Protein AF-A0A842X3D5-F1 (afdb_monomer)

Mean predicted aligned error: 21.83 Å

Structure (mmCIF, N/CA/C/O backbone):
data_AF-A0A842X3D5-F1
#
_entry.id   AF-A0A842X3D5-F1
#
loop_
_atom_site.group_PDB
_atom_site.id
_atom_site.type_symbol
_atom_site.label_atom_id
_atom_site.label_alt_id
_atom_site.label_comp_id
_atom_site.label_asym_id
_atom_site.label_entity_id
_atom_site.label_seq_id
_atom_site.pdbx_PDB_ins_code
_atom_site.Cartn_x
_atom_site.Cartn_y
_atom_site.Cartn_z
_atom_site.occupancy
_atom_site.B_iso_or_equiv
_atom_site.auth_seq_id
_atom_site.auth_comp_id
_atom_site.auth_asym_id
_atom_site.auth_atom_id
_atom_site.pdbx_PDB_model_num
ATOM 1 N N . MET A 1 1 ? -25.105 -22.991 -21.293 1.00 74.12 1 MET A N 1
ATOM 2 C CA . MET A 1 1 ? -25.036 -23.754 -20.018 1.00 74.12 1 MET A CA 1
ATOM 3 C C . MET A 1 1 ? -24.511 -22.820 -18.924 1.00 74.12 1 MET A C 1
ATOM 5 O O . MET A 1 1 ? -23.777 -21.907 -19.274 1.00 74.12 1 MET A O 1
ATOM 9 N N . ASN A 1 2 ? -24.893 -22.952 -17.645 1.00 89.19 2 ASN A N 1
ATOM 10 C CA . ASN A 1 2 ? -24.327 -22.079 -16.598 1.00 89.19 2 ASN A CA 1
ATOM 11 C C . ASN A 1 2 ? -22.872 -22.482 -16.263 1.00 89.19 2 ASN A C 1
ATOM 13 O O . ASN A 1 2 ? -22.439 -23.587 -16.599 1.00 89.19 2 ASN A O 1
ATOM 17 N N . PHE A 1 3 ? -22.099 -21.569 -15.661 1.00 93.06 3 PHE A N 1
ATOM 18 C CA . PHE A 1 3 ? -20.657 -21.759 -15.434 1.00 93.06 3 PHE A CA 1
ATOM 19 C C . PHE A 1 3 ? -20.349 -23.043 -14.659 1.00 93.06 3 PHE A C 1
ATOM 21 O O . PHE A 1 3 ? -19.433 -23.769 -15.030 1.00 93.06 3 PHE A O 1
ATOM 28 N N . ASP A 1 4 ? -21.141 -23.350 -13.636 1.00 91.94 4 ASP A N 1
ATOM 29 C CA . ASP A 1 4 ? -20.902 -24.471 -12.728 1.00 91.94 4 ASP A CA 1
ATOM 30 C C . ASP A 1 4 ? -21.079 -25.808 -13.453 1.00 91.94 4 ASP A C 1
ATOM 32 O O . ASP A 1 4 ? -20.200 -26.673 -13.418 1.00 91.94 4 ASP A O 1
ATOM 36 N N . GLN A 1 5 ? -22.177 -25.945 -14.199 1.00 87.88 5 GLN A N 1
ATOM 37 C CA . GLN A 1 5 ? -22.479 -27.143 -14.975 1.00 87.88 5 GLN A CA 1
ATOM 38 C C . GLN A 1 5 ? -21.478 -27.336 -16.125 1.00 87.88 5 GLN A C 1
ATOM 40 O O . GLN A 1 5 ? -21.059 -28.464 -16.397 1.00 87.88 5 GLN A O 1
ATOM 45 N N . HIS A 1 6 ? -21.020 -26.244 -16.749 1.00 92.12 6 HIS A N 1
ATOM 46 C CA . HIS A 1 6 ? -19.983 -26.295 -17.782 1.00 92.12 6 HIS A CA 1
ATOM 47 C C . HIS A 1 6 ? -18.609 -26.661 -17.219 1.00 92.12 6 HIS A C 1
ATOM 49 O O . HIS A 1 6 ? -17.918 -27.519 -17.767 1.00 92.12 6 HIS A O 1
ATOM 55 N N . TYR A 1 7 ? -18.224 -26.066 -16.090 1.00 91.44 7 TYR A N 1
ATOM 56 C CA . TYR A 1 7 ? -16.949 -26.319 -15.428 1.00 91.44 7 TYR A CA 1
ATOM 57 C C . TYR A 1 7 ? -16.791 -27.786 -15.005 1.00 91.44 7 TYR A C 1
ATOM 59 O O . TYR A 1 7 ? -15.697 -28.348 -15.142 1.00 91.44 7 TYR A O 1
ATOM 67 N N . LEU A 1 8 ? -17.868 -28.403 -14.503 1.00 88.81 8 LEU A N 1
ATOM 68 C CA . LEU A 1 8 ? -17.871 -29.790 -14.029 1.00 88.81 8 LEU A CA 1
ATOM 69 C C . LEU A 1 8 ? -17.774 -30.823 -15.161 1.00 88.81 8 LEU A C 1
ATOM 71 O O . LEU A 1 8 ? -17.245 -31.908 -14.937 1.00 88.81 8 LEU A O 1
ATOM 75 N N . THR A 1 9 ? -18.241 -30.487 -16.364 1.00 85.38 9 THR A N 1
ATOM 76 C CA . THR A 1 9 ? -18.353 -31.429 -17.493 1.00 85.38 9 THR A CA 1
ATOM 77 C C . THR A 1 9 ? -17.283 -31.241 -18.570 1.00 85.38 9 THR A C 1
ATOM 79 O O . THR A 1 9 ? -16.959 -32.193 -19.273 1.00 85.38 9 THR A O 1
ATOM 82 N N . HIS A 1 10 ? -16.683 -30.053 -18.677 1.00 87.00 10 HIS A N 1
ATOM 83 C CA . HIS A 1 10 ? -15.722 -29.713 -19.733 1.00 87.00 10 HIS A CA 1
ATOM 84 C C . HIS A 1 10 ? -14.319 -29.468 -19.180 1.00 87.00 10 HIS A C 1
ATOM 86 O O . HIS A 1 10 ? -14.094 -29.379 -17.973 1.00 87.00 10 HIS A O 1
ATOM 92 N N . THR A 1 11 ? -13.318 -29.342 -20.046 1.00 87.19 11 THR A N 1
ATOM 93 C CA . THR A 1 11 ? -11.959 -28.945 -19.660 1.00 87.19 11 THR A CA 1
ATOM 94 C C . THR A 1 11 ? -11.890 -27.471 -19.243 1.00 87.19 11 THR A C 1
ATOM 96 O O . THR A 1 11 ? -12.794 -26.672 -19.484 1.00 87.19 11 THR A O 1
ATOM 99 N N . LEU A 1 12 ? -10.786 -27.081 -18.591 1.00 82.31 12 LEU A N 1
ATOM 100 C CA . LEU A 1 12 ? -10.560 -25.675 -18.230 1.00 82.31 12 LEU A CA 1
ATOM 101 C C . LEU A 1 12 ? -10.433 -24.767 -19.461 1.00 82.31 12 LEU A C 1
ATOM 103 O O . LEU A 1 12 ? -10.809 -23.607 -19.375 1.00 82.31 12 LEU A O 1
ATOM 107 N N . LYS A 1 13 ? -9.910 -25.283 -20.583 1.00 83.94 13 LYS A N 1
ATOM 108 C CA . LYS A 1 13 ? -9.764 -24.515 -21.828 1.00 83.94 13 LYS A CA 1
ATOM 109 C C . LYS A 1 13 ? -11.109 -24.304 -22.518 1.00 83.94 13 LYS A C 1
ATOM 111 O O . LYS A 1 13 ? -11.409 -23.185 -22.900 1.00 83.94 13 LYS A O 1
ATOM 116 N N . GLU A 1 14 ? -11.933 -25.342 -22.608 1.00 83.12 14 GLU A N 1
ATOM 117 C CA . GLU A 1 14 ? -13.289 -25.229 -23.167 1.00 83.12 14 GLU A CA 1
ATOM 118 C C . GLU A 1 14 ? -14.156 -24.298 -22.315 1.00 83.12 14 GLU A C 1
ATOM 120 O O . GLU A 1 14 ? -14.831 -23.428 -22.845 1.00 83.12 14 GLU A O 1
ATOM 125 N N . THR A 1 15 ? -14.061 -24.400 -20.984 1.00 89.88 15 THR A N 1
ATOM 126 C CA . THR A 1 15 ? -14.768 -23.476 -20.078 1.00 89.88 15 THR A CA 1
ATOM 127 C C . THR A 1 15 ? -14.230 -22.043 -20.183 1.00 89.88 15 THR A C 1
ATOM 129 O O . THR A 1 15 ? -14.983 -21.089 -20.039 1.00 89.88 15 THR A O 1
ATOM 132 N N . ALA A 1 16 ? -12.935 -21.860 -20.444 1.00 89.94 16 ALA A N 1
ATOM 133 C CA . ALA A 1 16 ? -12.353 -20.540 -20.681 1.00 89.94 16 ALA A CA 1
ATOM 134 C C . ALA A 1 16 ? -12.903 -19.902 -21.968 1.00 89.94 16 ALA A C 1
ATOM 136 O O . ALA A 1 16 ? -13.277 -18.733 -21.955 1.00 89.94 16 ALA A O 1
ATOM 137 N N . ILE A 1 17 ? -13.019 -20.684 -23.044 1.00 89.81 17 ILE A N 1
ATOM 138 C CA . ILE A 1 17 ? -13.571 -20.230 -24.326 1.00 89.81 17 ILE A CA 1
ATOM 139 C C . ILE A 1 17 ? -15.055 -19.872 -24.186 1.00 89.81 17 ILE A C 1
ATOM 141 O O . ILE A 1 17 ? -15.432 -18.753 -24.519 1.00 89.81 17 ILE A O 1
ATOM 145 N N . GLU A 1 18 ? -15.870 -20.775 -23.634 1.00 94.62 18 GLU A N 1
ATOM 146 C CA . GLU A 1 18 ? -17.326 -20.589 -23.511 1.00 94.62 18 GLU A CA 1
ATOM 147 C C . GLU A 1 18 ? -17.695 -19.317 -22.732 1.00 94.62 18 GLU A C 1
ATOM 149 O O . GLU A 1 18 ? -18.640 -18.614 -23.078 1.00 94.62 18 GLU A O 1
ATOM 154 N N . PHE A 1 19 ? -16.938 -18.991 -21.680 1.00 91.94 19 PHE A N 1
ATOM 155 C CA . PHE A 1 19 ? -17.235 -17.842 -20.820 1.00 91.94 19 PHE A CA 1
ATOM 156 C C . PHE A 1 19 ? -16.389 -16.605 -21.126 1.00 91.94 19 PHE A C 1
ATOM 158 O O . PHE A 1 19 ? -16.441 -15.645 -20.359 1.00 91.94 19 PHE A O 1
ATOM 165 N N . ASN A 1 20 ? -15.625 -16.612 -22.225 1.00 92.50 20 ASN A N 1
ATOM 166 C CA . ASN A 1 20 ? -14.698 -15.543 -22.604 1.00 92.50 20 ASN A CA 1
ATOM 167 C C . ASN A 1 20 ? -13.773 -15.120 -21.441 1.00 92.50 20 ASN A C 1
ATOM 169 O O . ASN A 1 20 ? -13.627 -13.945 -21.102 1.00 92.50 20 ASN A O 1
ATOM 173 N N . MET A 1 21 ? -13.189 -16.119 -20.779 1.00 91.12 21 MET A N 1
ATOM 174 C CA . MET A 1 21 ? -12.320 -15.983 -19.611 1.00 91.12 21 MET A CA 1
ATOM 175 C C . MET A 1 21 ? -10.946 -16.585 -19.905 1.00 91.12 21 MET A C 1
ATOM 177 O O . MET A 1 21 ? -10.800 -17.488 -20.722 1.00 91.12 21 MET A O 1
ATOM 181 N N . THR A 1 22 ? -9.915 -16.162 -19.179 1.00 90.19 22 THR A N 1
ATOM 182 C CA . THR A 1 22 ? -8.650 -16.906 -19.140 1.00 90.19 22 THR A CA 1
ATOM 183 C C . THR A 1 22 ? -8.784 -18.147 -18.253 1.00 90.19 22 THR A C 1
ATOM 185 O O . THR A 1 22 ? -9.617 -18.209 -17.346 1.00 90.19 22 THR A O 1
ATOM 188 N N . VAL A 1 23 ? -7.915 -19.142 -18.455 1.00 83.94 23 VAL A N 1
ATOM 189 C CA . VAL A 1 23 ? -7.884 -20.361 -17.621 1.00 83.94 23 VAL A CA 1
ATOM 190 C C . VAL A 1 23 ? -7.721 -20.033 -16.127 1.00 83.94 23 VAL A C 1
ATOM 192 O O . VAL A 1 23 ? -8.302 -20.714 -15.280 1.00 83.94 23 VAL A O 1
ATOM 195 N N . ASP A 1 24 ? -6.982 -18.976 -15.788 1.00 83.81 24 ASP A N 1
ATOM 196 C CA . ASP A 1 24 ? -6.794 -18.553 -14.397 1.00 83.81 24 ASP A CA 1
ATOM 197 C C . ASP A 1 24 ? -8.028 -17.857 -13.821 1.00 83.81 24 ASP A C 1
ATOM 199 O O . ASP A 1 24 ? -8.384 -18.109 -12.669 1.00 83.81 24 ASP A O 1
ATOM 203 N N . GLN A 1 25 ? -8.749 -17.068 -14.624 1.00 84.38 25 GLN A N 1
ATOM 204 C CA . GLN A 1 25 ? -10.043 -16.515 -14.221 1.00 84.38 25 GLN A CA 1
ATOM 205 C C . GLN A 1 25 ? -11.066 -17.634 -13.968 1.00 84.38 25 GLN A C 1
ATOM 207 O O . GLN A 1 25 ? -11.813 -17.568 -12.991 1.00 84.38 25 GLN A O 1
ATOM 212 N N . VAL A 1 26 ? -11.071 -18.694 -14.789 1.00 90.38 26 VAL A N 1
ATOM 213 C CA . VAL A 1 26 ? -11.926 -19.878 -14.580 1.00 90.38 26 VAL A CA 1
ATOM 214 C C . VAL A 1 26 ? -11.581 -20.571 -13.258 1.00 90.38 26 VAL A C 1
ATOM 216 O O . VAL A 1 26 ? -12.481 -20.899 -12.485 1.00 90.38 26 VAL A O 1
ATOM 219 N N . ARG A 1 27 ? -10.289 -20.755 -12.946 1.00 82.56 27 ARG A N 1
ATOM 220 C CA . ARG A 1 27 ? -9.840 -21.333 -11.663 1.00 82.56 27 ARG A CA 1
ATOM 221 C C . ARG A 1 27 ? -10.252 -20.478 -10.468 1.00 82.56 27 ARG A C 1
ATOM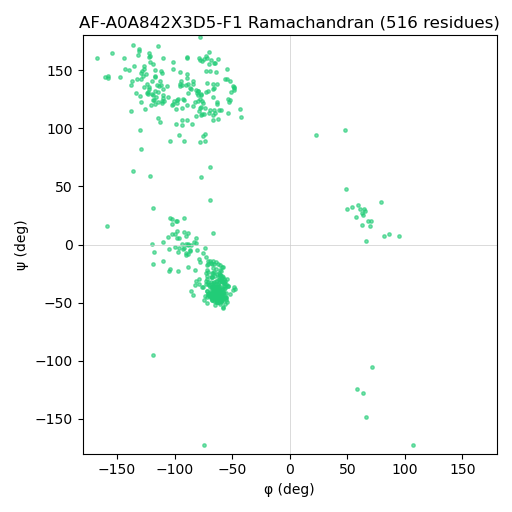 223 O O . ARG A 1 27 ? -10.730 -21.018 -9.474 1.00 82.56 27 ARG A O 1
ATOM 230 N N . TYR A 1 28 ? -10.071 -19.162 -10.562 1.00 89.38 28 TYR A N 1
ATOM 231 C CA . TYR A 1 28 ? -10.425 -18.225 -9.499 1.00 89.38 28 TYR A CA 1
ATOM 232 C C . TYR A 1 28 ? -11.933 -18.228 -9.227 1.00 89.38 28 TYR A C 1
ATOM 234 O O . TYR A 1 28 ? -12.360 -18.360 -8.081 1.00 89.38 28 TYR A O 1
ATOM 242 N N . LYS A 1 29 ? -12.744 -18.175 -10.290 1.00 91.50 29 LYS A N 1
ATOM 243 C CA . LYS A 1 29 ? -14.205 -18.221 -10.193 1.00 91.50 29 LYS A CA 1
ATOM 244 C C . LYS A 1 29 ? -14.700 -19.549 -9.614 1.00 91.50 29 LYS A C 1
ATOM 246 O O . LYS A 1 29 ? -15.496 -19.530 -8.684 1.00 91.50 29 LYS A O 1
ATOM 251 N N . ALA A 1 30 ? -14.167 -20.684 -10.074 1.00 90.00 30 ALA A N 1
ATOM 252 C CA . ALA A 1 30 ? -14.502 -21.999 -9.523 1.00 90.00 30 ALA A CA 1
ATOM 253 C C . ALA A 1 30 ? -14.149 -22.122 -8.030 1.00 90.00 30 ALA A C 1
ATOM 255 O O . ALA A 1 30 ? -14.941 -22.653 -7.255 1.00 90.00 30 ALA A O 1
ATOM 256 N N . LYS A 1 31 ? -13.002 -21.569 -7.606 1.00 90.62 31 LYS A N 1
ATOM 257 C CA . LYS A 1 31 ? -12.587 -21.540 -6.196 1.00 90.62 31 LYS A CA 1
ATOM 258 C C . LYS A 1 31 ? -13.547 -20.725 -5.326 1.00 90.62 31 LYS A C 1
ATOM 260 O O . LYS A 1 31 ? -13.898 -21.177 -4.242 1.00 90.62 31 LYS A O 1
ATOM 265 N N . ASN A 1 32 ? -13.980 -19.555 -5.794 1.00 89.31 32 ASN A N 1
ATOM 266 C CA . ASN A 1 32 ? -14.921 -18.707 -5.055 1.00 89.31 32 ASN A CA 1
ATOM 267 C C . ASN A 1 32 ? -16.318 -19.334 -4.940 1.00 89.31 32 ASN A C 1
ATOM 269 O O . ASN A 1 32 ? -17.022 -19.070 -3.974 1.00 89.31 32 ASN A O 1
ATOM 273 N N . LEU A 1 33 ? -16.692 -20.174 -5.907 1.00 90.00 33 LEU A N 1
ATOM 274 C CA . LEU A 1 33 ? -17.951 -20.922 -5.915 1.00 90.00 33 LEU A CA 1
ATOM 275 C C . LEU A 1 33 ? -17.851 -22.283 -5.202 1.00 90.00 33 LEU A C 1
ATOM 277 O O . LEU A 1 33 ? -18.836 -23.009 -5.137 1.00 90.00 33 LEU A O 1
ATOM 281 N N . GLY A 1 34 ? -16.677 -22.651 -4.673 1.00 90.00 34 GLY A N 1
ATOM 282 C CA . GLY A 1 34 ? -16.472 -23.929 -3.982 1.00 90.00 34 GLY A CA 1
ATOM 283 C C . GLY A 1 34 ? -16.545 -25.165 -4.889 1.00 90.00 34 GLY A C 1
ATOM 284 O O . GLY A 1 34 ? -16.754 -26.270 -4.395 1.00 90.00 34 GLY A O 1
ATOM 285 N N . LEU A 1 35 ? -16.375 -25.007 -6.205 1.00 89.25 35 LEU A N 1
ATOM 286 C CA . LEU A 1 35 ? -16.471 -26.107 -7.165 1.00 89.25 35 LEU A CA 1
ATOM 287 C C . LEU A 1 35 ? -15.183 -26.938 -7.186 1.00 89.25 35 LEU A C 1
ATOM 289 O O . LEU A 1 35 ? -14.087 -26.414 -7.397 1.00 89.25 35 LEU A O 1
ATOM 293 N N . VAL A 1 36 ? -15.324 -28.255 -7.049 1.00 83.75 36 VAL A N 1
ATOM 294 C CA . VAL A 1 36 ? -14.230 -29.227 -7.174 1.00 83.75 36 VAL A CA 1
ATOM 295 C C . VAL A 1 36 ? -14.528 -30.122 -8.370 1.00 83.75 36 VAL A C 1
ATOM 297 O O . VAL A 1 36 ? -15.613 -30.693 -8.457 1.00 83.75 36 VAL A O 1
ATOM 300 N N . LYS A 1 37 ? -13.582 -30.249 -9.312 1.00 77.25 37 LYS A N 1
ATOM 301 C CA . LYS A 1 37 ? -13.758 -31.209 -10.408 1.00 77.25 37 LYS A CA 1
ATOM 302 C C . LYS A 1 37 ? -13.736 -32.632 -9.857 1.00 77.25 37 LYS A C 1
ATOM 304 O O . LYS A 1 37 ? -12.853 -32.925 -9.046 1.00 77.25 37 LYS A O 1
ATOM 309 N N . PRO A 1 38 ? -14.624 -33.523 -10.329 1.00 64.31 38 PRO A N 1
ATOM 310 C CA . PRO A 1 38 ? -14.481 -34.937 -10.037 1.00 64.31 38 PRO A CA 1
ATOM 311 C C . PRO A 1 38 ? -13.093 -35.405 -10.506 1.00 64.31 38 PRO A C 1
ATOM 313 O O . PRO A 1 38 ? -12.592 -34.904 -11.524 1.00 64.31 38 PRO A O 1
ATOM 316 N N . PRO A 1 39 ? -12.433 -36.309 -9.760 1.00 47.19 39 PRO A N 1
ATOM 317 C CA . PRO A 1 39 ? -11.175 -36.887 -10.200 1.00 47.19 39 PRO A CA 1
ATOM 318 C C . PRO A 1 39 ? -11.381 -37.459 -11.602 1.00 47.19 39 PRO A C 1
ATOM 320 O O . PRO A 1 39 ? -12.283 -38.262 -11.828 1.00 47.19 39 PRO A O 1
ATOM 323 N N . LYS A 1 40 ? -10.577 -37.000 -12.567 1.00 48.53 40 LYS A N 1
ATOM 324 C CA . LYS A 1 40 ? -10.526 -37.668 -13.864 1.00 48.53 40 LYS A CA 1
ATOM 325 C C . LYS A 1 40 ? -10.003 -39.070 -13.601 1.00 48.53 40 LYS A C 1
ATOM 327 O O . LYS A 1 40 ? -8.891 -39.193 -13.080 1.00 48.53 40 LYS A O 1
ATOM 332 N N . ASP A 1 41 ? -10.762 -40.087 -13.992 1.00 42.81 41 ASP A N 1
ATOM 333 C CA . ASP A 1 41 ? -10.181 -41.410 -14.169 1.00 42.81 41 ASP A CA 1
ATOM 334 C C . ASP A 1 41 ? -8.905 -41.255 -15.012 1.00 42.81 41 ASP A C 1
ATOM 336 O O . ASP A 1 41 ? -8.894 -40.478 -15.982 1.00 42.81 41 ASP A O 1
ATOM 340 N N . PRO A 1 42 ? -7.792 -41.904 -14.624 1.00 38.25 42 PRO A N 1
ATOM 341 C CA . PRO A 1 42 ? -6.568 -41.847 -15.404 1.00 38.25 42 PRO A CA 1
ATOM 342 C C . PRO A 1 42 ? -6.892 -42.220 -16.856 1.00 38.25 42 PRO A C 1
ATOM 344 O O . PRO A 1 42 ? -7.711 -43.114 -17.080 1.00 38.25 42 PRO A O 1
ATOM 347 N N . PRO A 1 43 ? -6.289 -41.540 -17.848 1.00 42.56 43 PRO A N 1
ATOM 348 C CA . PRO A 1 43 ? -6.633 -41.743 -19.245 1.00 42.56 43 PRO A CA 1
ATOM 349 C C . PRO A 1 43 ? -6.518 -43.229 -19.588 1.00 42.56 43 PRO A C 1
ATOM 351 O O . PRO A 1 43 ? -5.428 -43.794 -19.535 1.00 42.56 43 PRO A O 1
ATOM 354 N N . ASN A 1 44 ? -7.674 -43.834 -19.878 1.00 45.09 44 ASN A N 1
ATOM 355 C CA . ASN A 1 44 ? -7.883 -45.128 -20.516 1.00 45.09 44 ASN A CA 1
ATOM 356 C C . ASN A 1 44 ? -6.696 -46.102 -20.412 1.00 45.09 44 ASN A C 1
ATOM 358 O O . ASN A 1 44 ? -5.877 -46.208 -21.329 1.00 45.09 44 ASN A O 1
ATOM 362 N N . LYS A 1 45 ? -6.703 -46.979 -19.403 1.00 47.50 45 LYS A N 1
ATOM 363 C CA . LYS A 1 45 ? -6.244 -48.354 -19.650 1.00 47.50 45 LYS A CA 1
ATOM 364 C C . LYS A 1 45 ? -7.287 -49.039 -20.544 1.00 47.50 45 LYS A C 1
ATOM 366 O O . LYS A 1 45 ? -7.961 -49.960 -20.104 1.00 47.50 45 LYS A O 1
ATOM 371 N N . LYS A 1 46 ? -7.439 -48.594 -21.800 1.00 58.38 46 LYS A N 1
ATOM 372 C CA . LYS A 1 46 ? -8.074 -49.447 -22.808 1.00 58.38 46 LYS A CA 1
ATOM 373 C C . LYS A 1 46 ? -7.206 -50.700 -22.876 1.00 58.38 46 LYS A C 1
ATOM 375 O O . LYS A 1 46 ? -5.999 -50.623 -23.161 1.00 58.38 46 LYS A O 1
ATOM 380 N N . HIS A 1 47 ? -7.795 -51.826 -22.493 1.00 72.19 47 HIS A N 1
ATOM 381 C CA . HIS A 1 47 ? -7.207 -53.122 -22.759 1.00 72.19 47 HIS A CA 1
ATOM 382 C C . HIS A 1 47 ? -7.120 -53.225 -24.283 1.00 72.19 47 HIS A C 1
ATOM 384 O O . HIS A 1 47 ? -8.126 -53.078 -24.968 1.00 72.19 47 HIS A O 1
ATOM 390 N N . ILE A 1 48 ? -5.895 -53.294 -24.796 1.00 79.44 48 ILE A N 1
ATOM 391 C CA . ILE A 1 48 ? -5.638 -53.524 -26.215 1.00 79.44 48 ILE A CA 1
ATOM 392 C C . ILE A 1 48 ? -5.085 -54.930 -26.257 1.00 79.44 48 ILE A C 1
ATOM 394 O O . ILE A 1 48 ? -4.101 -55.197 -25.557 1.00 79.44 48 ILE A O 1
ATOM 398 N N . ASP A 1 49 ? -5.741 -55.782 -27.030 1.00 88.62 49 ASP A N 1
ATOM 399 C CA . ASP A 1 49 ? -5.212 -57.084 -27.382 1.00 88.62 49 ASP A CA 1
ATOM 400 C C . ASP A 1 49 ? -3.934 -56.871 -28.204 1.00 88.62 49 ASP A C 1
ATOM 402 O O . ASP A 1 49 ? -3.914 -56.151 -29.206 1.00 88.62 49 ASP A O 1
ATOM 406 N N . ILE A 1 50 ? -2.834 -57.409 -27.691 1.00 89.12 50 ILE A N 1
ATOM 407 C CA . ILE A 1 50 ? -1.503 -57.191 -28.246 1.00 89.12 50 ILE A CA 1
ATOM 408 C C . ILE A 1 50 ? -1.336 -57.924 -29.576 1.00 89.12 50 ILE A C 1
ATOM 410 O O . ILE A 1 50 ? -0.671 -57.390 -30.466 1.00 89.12 50 ILE A O 1
ATOM 414 N N . ASP A 1 51 ? -1.960 -59.088 -29.729 1.00 88.62 51 ASP A N 1
ATOM 415 C CA . ASP A 1 51 ? -1.860 -59.882 -30.948 1.00 88.62 51 ASP A CA 1
ATOM 416 C C . ASP A 1 51 ? -2.721 -59.262 -32.050 1.00 88.62 51 ASP A C 1
ATOM 418 O O . ASP A 1 51 ? -2.284 -59.161 -33.197 1.00 88.62 51 ASP A O 1
ATOM 422 N N . GLU A 1 52 ? -3.887 -58.711 -31.694 1.00 91.69 52 GLU A N 1
ATOM 423 C CA . GLU A 1 52 ? -4.708 -57.935 -32.632 1.00 91.69 52 GLU A CA 1
ATOM 424 C C . GLU A 1 52 ? -3.991 -56.657 -33.103 1.00 91.69 52 GLU A C 1
ATOM 426 O O . GLU A 1 52 ? -4.028 -56.308 -34.288 1.00 91.69 52 GLU A O 1
ATOM 431 N N . LEU A 1 53 ? -3.313 -55.958 -32.185 1.00 91.62 53 LEU A N 1
ATOM 432 C CA . LEU A 1 53 ? -2.503 -54.786 -32.517 1.00 91.62 53 LEU A CA 1
ATOM 433 C C . LEU A 1 53 ? -1.355 -55.151 -33.459 1.00 91.62 53 LEU A C 1
ATOM 435 O O . LEU A 1 53 ? -1.114 -54.424 -34.420 1.00 91.62 53 LEU A O 1
ATOM 439 N N . TYR A 1 54 ? -0.652 -56.254 -33.193 1.00 90.75 54 TYR A N 1
ATOM 440 C CA . TYR A 1 54 ? 0.463 -56.682 -34.033 1.00 90.75 54 TYR A CA 1
ATOM 441 C C . TYR A 1 54 ? -0.004 -57.102 -35.424 1.00 90.75 54 TYR A C 1
ATOM 443 O O . TYR A 1 54 ? 0.580 -56.660 -36.411 1.00 90.75 54 TYR A O 1
ATOM 451 N N . HIS A 1 55 ? -1.087 -57.877 -35.513 1.00 90.75 55 HIS A N 1
ATOM 452 C CA . HIS A 1 55 ? -1.645 -58.299 -36.793 1.00 90.75 55 HIS A CA 1
ATOM 453 C C . HIS A 1 55 ? -2.066 -57.098 -37.646 1.00 90.75 55 HIS A C 1
ATOM 455 O O . HIS A 1 55 ? -1.745 -57.039 -38.825 1.00 90.75 55 HIS A O 1
ATOM 461 N N . TYR A 1 56 ? -2.703 -56.090 -37.042 1.00 90.12 56 TYR A N 1
ATOM 462 C CA . TYR A 1 56 ? -3.068 -54.868 -37.759 1.00 90.12 56 TYR A CA 1
ATOM 463 C C . TYR A 1 56 ? -1.845 -54.035 -38.179 1.00 90.12 56 TYR A C 1
ATOM 465 O O . TYR A 1 56 ? -1.842 -53.448 -39.258 1.00 90.12 56 TYR A O 1
ATOM 473 N N . TYR A 1 57 ? -0.802 -54.000 -37.343 1.00 86.31 57 TYR A N 1
ATOM 474 C CA . TYR A 1 57 ? 0.444 -53.277 -37.610 1.00 86.31 57 TYR A CA 1
ATOM 475 C C . TYR A 1 57 ? 1.271 -53.871 -38.764 1.00 86.31 57 TYR A C 1
ATOM 477 O O . TYR A 1 57 ? 2.036 -53.138 -39.380 1.00 86.31 57 TYR A O 1
ATOM 485 N N . GLN A 1 58 ? 1.121 -55.160 -39.093 1.00 83.00 58 GLN A N 1
ATOM 486 C CA . GLN A 1 58 ? 1.832 -55.772 -40.230 1.00 83.00 58 GLN A CA 1
ATOM 487 C C . GLN A 1 58 ? 1.587 -55.017 -41.546 1.00 83.00 58 GLN A C 1
ATOM 489 O O . GLN A 1 58 ? 2.513 -54.853 -42.336 1.00 83.00 58 GLN A O 1
ATOM 494 N N . ASP A 1 59 ? 0.368 -54.502 -41.725 1.00 85.25 59 ASP A N 1
ATOM 495 C CA . ASP A 1 59 ? -0.064 -53.835 -42.956 1.00 85.25 59 ASP A CA 1
ATOM 496 C C . ASP A 1 59 ? -0.271 -52.317 -42.789 1.00 85.25 59 ASP A C 1
ATOM 498 O O . ASP A 1 59 ? -0.686 -51.646 -43.732 1.00 85.25 59 ASP A O 1
ATOM 502 N N . HIS A 1 60 ? -0.007 -51.757 -41.600 1.00 81.69 60 HIS A N 1
ATOM 503 C CA . HIS A 1 60 ? -0.308 -50.356 -41.273 1.00 81.69 60 HIS A CA 1
ATOM 504 C C . HIS A 1 60 ? 0.802 -49.687 -40.459 1.00 81.69 60 HIS A C 1
ATOM 506 O O . HIS A 1 60 ? 1.460 -50.285 -39.611 1.00 81.69 60 HIS A O 1
ATOM 512 N N . THR A 1 61 ? 0.956 -48.378 -40.626 1.00 79.88 61 THR A N 1
ATOM 513 C CA . THR A 1 61 ? 1.839 -47.565 -39.786 1.00 79.88 61 THR A CA 1
ATOM 514 C C . THR A 1 61 ? 1.315 -47.459 -38.347 1.00 79.88 61 THR A C 1
ATOM 516 O O . THR A 1 61 ? 0.122 -47.598 -38.067 1.00 79.88 61 THR A O 1
ATOM 519 N N . LEU A 1 62 ? 2.201 -47.137 -37.392 1.00 77.62 62 LEU A N 1
ATOM 520 C CA . LEU A 1 62 ? 1.784 -46.862 -36.008 1.00 77.62 62 LEU A CA 1
ATOM 521 C C . LEU A 1 62 ? 0.823 -45.667 -35.906 1.00 77.62 62 LEU A C 1
ATOM 523 O O . LEU A 1 62 ? 0.038 -45.628 -34.960 1.00 77.62 62 LEU A O 1
ATOM 527 N N . GLU A 1 63 ? 0.887 -44.722 -36.850 1.00 79.25 63 GLU A N 1
ATOM 528 C CA . GLU A 1 63 ? -0.029 -43.579 -36.932 1.00 79.25 63 GLU A CA 1
ATOM 529 C C . GLU A 1 63 ? -1.440 -44.050 -37.311 1.00 79.25 63 GLU A C 1
ATOM 531 O O . GLU A 1 63 ? -2.410 -43.724 -36.632 1.00 79.25 63 GLU A O 1
ATOM 536 N N . GLU A 1 64 ? -1.562 -44.922 -38.310 1.00 74.69 64 GLU A N 1
ATOM 537 C CA . GLU A 1 64 ? -2.842 -45.516 -38.715 1.00 74.69 64 GLU A CA 1
ATOM 538 C C . GLU A 1 64 ? -3.426 -46.423 -37.623 1.00 74.69 64 GLU A C 1
ATOM 540 O O . GLU A 1 64 ? -4.636 -46.417 -37.376 1.00 74.69 64 GLU A O 1
ATOM 545 N N . CYS A 1 65 ? -2.569 -47.127 -36.877 1.00 81.12 65 CYS A N 1
ATOM 546 C CA . CYS A 1 65 ? -2.986 -47.900 -35.708 1.00 81.12 65 CYS A CA 1
ATOM 547 C C . CYS A 1 65 ? -3.634 -47.015 -34.621 1.00 81.12 65 CYS A C 1
ATOM 549 O O . CYS A 1 65 ? -4.472 -47.495 -33.852 1.00 81.12 65 CYS A O 1
ATOM 551 N N . THR A 1 66 ? -3.309 -45.718 -34.542 1.00 80.69 66 THR A N 1
ATOM 552 C CA . THR A 1 66 ? -3.922 -44.826 -33.541 1.00 80.69 66 THR A CA 1
ATOM 553 C C . THR A 1 66 ? -5.421 -44.658 -33.741 1.00 80.69 66 THR A C 1
ATOM 555 O O . THR A 1 66 ? -6.160 -44.621 -32.755 1.00 80.69 66 THR A O 1
ATOM 558 N N . HIS A 1 67 ? -5.880 -44.621 -34.995 1.00 83.62 67 HIS A N 1
ATOM 559 C CA . HIS A 1 67 ? -7.291 -44.458 -35.329 1.00 83.62 67 HIS A CA 1
ATOM 560 C C . HIS A 1 67 ? -8.110 -45.667 -34.880 1.00 83.62 67 HIS A C 1
ATOM 562 O O . HIS A 1 67 ? -9.187 -45.498 -34.308 1.00 83.62 67 HIS A O 1
ATOM 568 N N . LYS A 1 68 ? -7.573 -46.880 -35.064 1.00 83.62 68 LYS A N 1
ATOM 569 C CA . LYS A 1 68 ? -8.241 -48.123 -34.661 1.00 83.62 68 LYS A CA 1
ATOM 570 C C . LYS A 1 68 ? -8.209 -48.334 -33.143 1.00 83.62 68 LYS A C 1
ATOM 572 O O . LYS A 1 68 ? -9.235 -48.620 -32.530 1.00 83.62 68 LYS A O 1
ATOM 577 N N . PHE A 1 69 ? -7.045 -48.171 -32.514 1.00 83.38 69 PHE A N 1
ATOM 578 C CA . PHE A 1 69 ? -6.845 -48.561 -31.110 1.00 83.38 69 PHE A CA 1
ATOM 579 C C . PHE A 1 69 ? -7.001 -47.403 -30.108 1.00 83.38 69 PHE A C 1
ATOM 581 O O . PHE A 1 69 ? -7.005 -47.617 -28.892 1.00 83.38 69 PHE A O 1
ATOM 588 N N . GLY A 1 70 ? -7.166 -46.167 -30.589 1.00 77.81 70 GLY A N 1
ATOM 589 C CA . GLY A 1 70 ? -7.451 -44.986 -29.768 1.00 77.81 70 GLY A CA 1
ATOM 590 C C . GLY A 1 70 ? -6.337 -44.620 -28.783 1.00 77.81 70 GLY A C 1
ATOM 591 O O . GLY A 1 70 ? -6.610 -44.033 -27.736 1.00 77.81 70 GLY A O 1
ATOM 592 N N . CYS A 1 71 ? -5.097 -45.007 -29.084 1.00 79.25 71 CYS A N 1
ATOM 593 C CA . CYS A 1 71 ? -3.900 -44.707 -28.298 1.00 79.25 71 CYS A CA 1
ATOM 594 C C . CYS A 1 71 ? -2.841 -44.067 -29.196 1.00 79.25 71 CYS A C 1
ATOM 596 O O . CYS A 1 71 ? -2.821 -44.316 -30.395 1.00 79.25 71 CYS A O 1
ATOM 598 N N . SER A 1 72 ? -1.946 -43.262 -28.619 1.00 76.81 72 SER A N 1
ATOM 599 C CA . SER A 1 72 ? -0.901 -42.590 -29.399 1.00 76.81 72 SER A CA 1
ATOM 600 C C . SER A 1 72 ? 0.101 -43.586 -30.010 1.00 76.81 72 SER A C 1
ATOM 602 O O . SER A 1 72 ? 0.312 -44.663 -29.433 1.00 76.81 72 SER A O 1
ATOM 604 N N . PRO A 1 73 ? 0.800 -43.216 -31.103 1.00 74.00 73 PRO A N 1
ATOM 605 C CA . PRO A 1 73 ? 1.744 -44.108 -31.788 1.00 74.00 73 PRO A CA 1
ATOM 606 C C . PRO A 1 73 ? 2.843 -44.606 -30.840 1.00 74.00 73 PRO A C 1
ATOM 608 O O . PRO A 1 73 ? 3.250 -45.766 -30.864 1.00 74.00 73 PRO A O 1
ATOM 611 N N . HIS A 1 74 ? 3.274 -43.734 -29.920 1.00 73.06 74 HIS A N 1
ATOM 612 C CA . HIS A 1 74 ? 4.255 -44.051 -28.886 1.00 73.06 74 HIS A CA 1
ATOM 613 C C . HIS A 1 74 ? 3.780 -45.148 -27.917 1.00 73.06 74 HIS A C 1
ATOM 615 O O . HIS A 1 74 ? 4.559 -46.037 -27.559 1.00 73.06 74 HIS A O 1
ATOM 621 N N . VAL A 1 75 ? 2.513 -45.101 -27.483 1.00 76.94 75 VAL A N 1
ATOM 622 C CA . VAL A 1 75 ? 1.937 -46.097 -26.563 1.00 76.94 75 VAL A CA 1
ATOM 623 C C . VAL A 1 75 ? 1.801 -47.446 -27.261 1.00 76.94 75 VAL A C 1
ATOM 625 O O . VAL A 1 75 ? 2.185 -48.462 -26.680 1.00 76.94 75 VAL A O 1
ATOM 628 N N . LEU A 1 76 ? 1.315 -47.453 -28.504 1.00 84.31 76 LEU A N 1
ATOM 629 C CA . LEU A 1 76 ? 1.152 -48.664 -29.310 1.00 84.31 76 LEU A CA 1
ATOM 630 C C . LEU A 1 76 ? 2.503 -49.330 -29.602 1.00 84.31 76 LEU A C 1
ATOM 632 O O . LEU A 1 76 ? 2.692 -50.500 -29.272 1.00 84.31 76 LEU A O 1
ATOM 636 N N . GLY A 1 77 ? 3.490 -48.564 -30.075 1.00 80.12 77 GLY A N 1
ATOM 637 C CA . GLY A 1 77 ? 4.834 -49.089 -30.327 1.00 80.12 77 GLY A CA 1
ATOM 638 C C . GLY A 1 77 ? 5.521 -49.619 -29.062 1.00 80.12 77 GLY A C 1
ATOM 639 O O . GLY A 1 77 ? 6.217 -50.628 -29.101 1.00 80.12 77 GLY A O 1
ATOM 640 N N . THR A 1 78 ? 5.303 -48.984 -27.905 1.00 77.38 78 THR A N 1
ATOM 641 C CA . THR A 1 78 ? 5.850 -49.475 -26.625 1.00 77.38 78 THR A CA 1
ATOM 642 C C . THR A 1 78 ? 5.219 -50.798 -26.194 1.00 77.38 78 THR A C 1
ATOM 644 O O . THR A 1 78 ? 5.915 -51.644 -25.634 1.00 77.38 78 THR A O 1
ATOM 647 N N . ARG A 1 79 ? 3.918 -50.991 -26.444 1.00 85.00 79 ARG A N 1
ATOM 648 C CA . ARG A 1 79 ? 3.221 -52.247 -26.138 1.00 85.00 79 ARG A CA 1
ATOM 649 C C . ARG A 1 79 ? 3.704 -53.393 -27.029 1.00 85.00 79 ARG A C 1
ATOM 651 O O . ARG A 1 79 ? 4.028 -54.444 -26.489 1.00 85.00 79 ARG A O 1
ATOM 658 N N . LEU A 1 80 ? 3.854 -53.153 -28.334 1.00 84.75 80 LEU A N 1
ATOM 659 C CA . LEU A 1 80 ? 4.398 -54.132 -29.284 1.00 84.75 80 LEU A CA 1
ATOM 660 C C . LEU A 1 80 ? 5.814 -54.585 -28.901 1.00 84.75 80 LEU A C 1
ATOM 662 O O . LEU A 1 80 ? 6.069 -55.780 -28.794 1.00 84.75 80 LEU A O 1
ATOM 666 N N . ARG A 1 81 ? 6.708 -53.649 -28.560 1.00 80.38 81 ARG A N 1
ATOM 667 C CA . ARG A 1 81 ? 8.073 -53.996 -28.124 1.00 80.38 81 ARG A CA 1
ATOM 668 C C . ARG A 1 81 ? 8.122 -54.763 -26.807 1.00 80.38 81 ARG A C 1
ATOM 670 O O . ARG A 1 81 ? 8.927 -55.673 -26.665 1.00 80.38 81 ARG A O 1
ATOM 677 N N . LYS A 1 82 ? 7.272 -54.416 -25.831 1.00 80.00 82 LYS A N 1
ATOM 678 C CA . LYS A 1 82 ? 7.186 -55.170 -24.565 1.00 80.00 82 LYS A CA 1
ATOM 679 C C . LYS A 1 82 ? 6.732 -56.614 -24.772 1.00 80.00 82 LYS A C 1
ATOM 681 O O . LYS A 1 82 ? 7.051 -57.454 -23.940 1.00 80.00 82 LYS A O 1
ATOM 686 N N . ALA A 1 83 ? 6.006 -56.871 -25.854 1.00 81.94 83 ALA A N 1
ATOM 687 C CA . ALA A 1 83 ? 5.598 -58.201 -26.276 1.00 81.94 83 ALA A CA 1
ATOM 688 C C . ALA A 1 83 ? 6.606 -58.886 -27.219 1.00 81.94 83 ALA A C 1
ATOM 690 O O . ALA A 1 83 ? 6.383 -60.025 -27.603 1.00 81.94 83 ALA A O 1
ATOM 691 N N . GLY A 1 84 ? 7.723 -58.226 -27.553 1.00 82.25 84 GLY A N 1
ATOM 692 C CA . GLY A 1 84 ? 8.810 -58.801 -28.351 1.00 82.25 84 GLY A CA 1
ATOM 693 C C . GLY A 1 84 ? 8.749 -58.520 -29.854 1.00 82.25 84 GLY A C 1
ATOM 694 O O . GLY A 1 84 ? 9.570 -59.057 -30.587 1.00 82.25 84 GLY A O 1
ATOM 695 N N . TYR A 1 85 ? 7.829 -57.676 -30.326 1.00 82.56 85 TYR A N 1
ATOM 696 C CA . TYR A 1 85 ? 7.692 -57.363 -31.751 1.00 82.56 85 TYR A CA 1
ATOM 697 C C . TYR A 1 85 ? 8.587 -56.187 -32.189 1.00 82.56 85 TYR A C 1
ATOM 699 O O . TYR A 1 85 ? 8.673 -55.165 -31.497 1.00 82.56 85 TYR A O 1
ATOM 707 N N . GLU A 1 86 ? 9.221 -56.303 -33.361 1.00 74.38 86 GLU A N 1
ATOM 708 C CA . GLU A 1 86 ? 9.976 -55.211 -33.988 1.00 74.38 86 GLU A CA 1
ATOM 709 C C . GLU A 1 86 ? 9.035 -54.125 -34.534 1.00 74.38 86 GLU A C 1
ATOM 711 O O . GLU A 1 86 ? 7.986 -54.412 -35.108 1.00 74.38 86 GLU A O 1
ATOM 716 N N . THR A 1 87 ? 9.405 -52.854 -34.351 1.00 68.56 87 THR A N 1
ATOM 717 C CA . THR A 1 87 ? 8.641 -51.698 -34.852 1.00 68.56 87 THR A CA 1
ATOM 718 C C . THR A 1 87 ? 9.580 -50.760 -35.606 1.00 68.56 87 THR A C 1
ATOM 720 O O . THR A 1 87 ? 10.581 -50.345 -35.023 1.00 68.56 87 THR A O 1
ATOM 723 N N . GLY A 1 88 ? 9.246 -50.379 -36.843 1.00 56.16 88 GLY A N 1
ATOM 724 C CA . GLY A 1 88 ? 10.068 -49.580 -37.775 1.00 56.16 88 GLY A CA 1
ATOM 725 C C . GLY A 1 88 ? 10.287 -48.100 -37.417 1.00 56.16 88 GLY A C 1
ATOM 726 O O . GLY A 1 88 ? 10.268 -47.238 -38.289 1.00 56.16 88 GLY A O 1
ATOM 727 N N . ILE A 1 89 ? 10.468 -47.762 -36.139 1.00 53.09 89 ILE A N 1
ATOM 728 C CA . ILE A 1 89 ? 10.833 -46.402 -35.727 1.00 53.09 89 ILE A CA 1
ATOM 729 C C . ILE A 1 89 ? 12.326 -46.202 -36.015 1.00 53.09 89 ILE A C 1
ATOM 731 O O . ILE A 1 89 ? 13.168 -46.805 -35.352 1.00 53.09 89 ILE A O 1
ATOM 735 N N . HIS A 1 90 ? 12.663 -45.342 -36.979 1.00 52.12 90 HIS A N 1
ATOM 736 C CA . HIS A 1 90 ? 14.048 -44.935 -37.224 1.00 52.12 90 HIS A CA 1
ATOM 737 C C . HIS A 1 90 ? 14.583 -44.119 -36.035 1.00 52.12 90 HIS A C 1
ATOM 739 O O . HIS A 1 90 ? 13.984 -43.128 -35.607 1.00 52.12 90 HIS A O 1
ATOM 745 N N . TYR A 1 91 ? 15.727 -44.536 -35.492 1.00 57.31 91 TYR A N 1
ATOM 746 C CA . TYR A 1 91 ? 16.440 -43.817 -34.439 1.00 57.31 91 TYR A CA 1
ATOM 747 C C . TYR A 1 91 ? 17.611 -43.041 -35.035 1.00 57.31 91 TYR A C 1
ATOM 749 O O . TYR A 1 91 ? 18.222 -43.460 -36.015 1.00 57.31 91 TYR A O 1
ATOM 757 N N . ALA A 1 92 ? 17.967 -41.926 -34.394 1.00 58.94 92 ALA A N 1
ATOM 758 C CA . ALA A 1 92 ? 19.174 -41.172 -34.733 1.00 58.94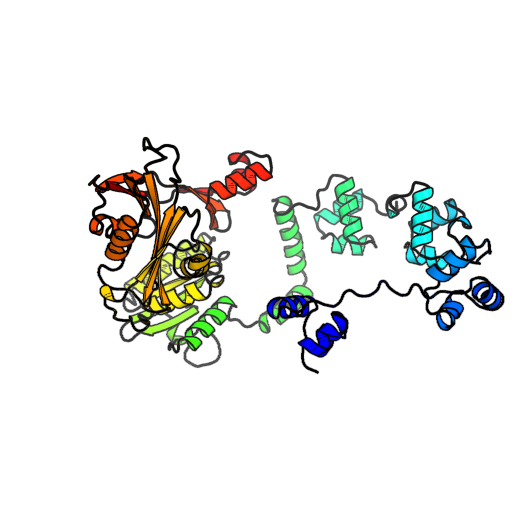 92 ALA A CA 1
ATOM 7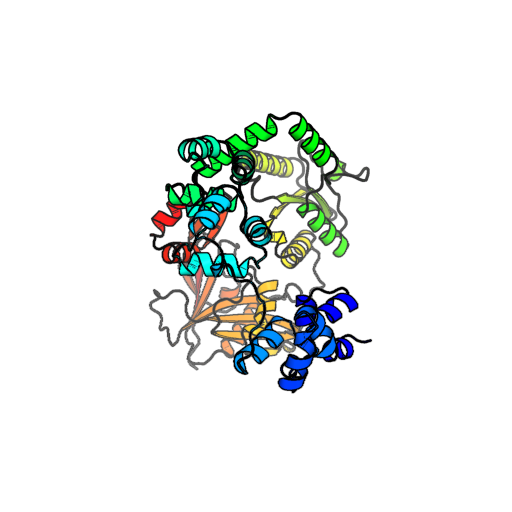59 C C . ALA A 1 92 ? 20.459 -42.023 -34.617 1.00 58.94 92 ALA A C 1
ATOM 761 O O . ALA A 1 92 ? 21.451 -41.690 -35.243 1.00 58.94 92 ALA A O 1
ATOM 762 N N . ASP A 1 93 ? 20.409 -43.139 -33.878 1.00 60.38 93 ASP A N 1
ATOM 763 C CA . ASP A 1 93 ? 21.491 -44.128 -33.747 1.00 60.38 93 ASP A CA 1
ATOM 764 C C . ASP A 1 93 ? 21.905 -44.792 -35.065 1.00 60.38 93 ASP A C 1
ATOM 766 O O . ASP A 1 93 ? 22.988 -45.361 -35.145 1.00 60.38 93 ASP A O 1
ATOM 770 N N . ASN A 1 94 ? 21.056 -44.714 -36.090 1.00 65.88 94 ASN A N 1
ATOM 771 C CA . ASN A 1 94 ? 21.346 -45.259 -37.413 1.00 65.88 94 ASN A CA 1
ATOM 772 C C . ASN A 1 94 ? 22.129 -44.275 -38.301 1.00 65.88 94 ASN A C 1
ATOM 774 O O . ASN A 1 94 ? 22.416 -44.596 -39.452 1.00 65.88 94 ASN A O 1
ATOM 778 N N . HIS A 1 95 ? 22.437 -43.078 -37.794 1.00 70.19 95 HIS A N 1
ATOM 779 C CA . HIS A 1 95 ? 23.189 -42.043 -38.498 1.00 70.19 95 HIS A CA 1
ATOM 780 C C . HIS A 1 95 ? 24.570 -41.861 -37.869 1.00 70.19 95 HIS A C 1
ATOM 782 O O . HIS A 1 95 ? 24.742 -42.006 -36.659 1.00 70.19 95 HIS A O 1
ATOM 788 N N . ASP A 1 96 ? 25.553 -41.518 -38.699 1.00 81.31 96 ASP A N 1
ATOM 789 C CA . ASP A 1 96 ? 26.919 -41.264 -38.246 1.00 81.31 96 ASP A CA 1
ATOM 790 C C . ASP A 1 96 ? 26.991 -40.005 -37.358 1.00 81.31 96 ASP A C 1
ATOM 792 O O . ASP A 1 96 ? 26.425 -38.951 -37.671 1.00 81.31 96 ASP A O 1
ATOM 796 N N . LEU A 1 97 ? 27.701 -40.118 -36.231 1.00 82.56 97 LEU A N 1
ATOM 797 C CA . LEU A 1 97 ? 27.881 -39.027 -35.278 1.00 82.56 97 LEU A CA 1
ATOM 798 C C . LEU A 1 97 ? 28.622 -37.851 -35.914 1.00 82.56 97 LEU A C 1
ATOM 800 O O . LEU A 1 97 ? 28.290 -36.702 -35.617 1.00 82.56 97 LEU A O 1
ATOM 804 N N . GLU A 1 98 ? 29.608 -38.124 -36.768 1.00 84.38 98 GLU A N 1
ATOM 805 C CA . GLU A 1 98 ? 30.420 -37.069 -37.369 1.00 84.38 98 GLU A CA 1
ATOM 806 C C . GLU A 1 98 ? 29.620 -36.281 -38.408 1.00 84.38 98 GLU A C 1
ATOM 808 O O . GLU A 1 98 ? 29.622 -35.051 -38.376 1.00 84.38 98 GLU A O 1
ATOM 813 N N . PHE A 1 99 ? 28.805 -36.969 -39.213 1.00 87.00 99 PHE A N 1
ATOM 814 C CA . PHE A 1 99 ? 27.797 -36.329 -40.060 1.00 87.00 99 PHE A CA 1
ATOM 815 C C . PHE A 1 99 ? 26.854 -35.411 -39.264 1.00 87.00 99 PHE A C 1
ATOM 817 O O . PHE A 1 99 ? 26.653 -34.254 -39.638 1.00 87.00 99 PHE A O 1
ATOM 824 N N . ILE A 1 100 ? 26.287 -35.896 -38.151 1.00 86.88 100 ILE A N 1
ATOM 825 C CA . ILE A 1 100 ? 25.355 -35.102 -37.334 1.00 86.88 100 ILE A CA 1
ATOM 826 C C . ILE A 1 100 ? 26.048 -33.869 -36.737 1.00 86.88 100 ILE A C 1
ATOM 828 O O . ILE A 1 100 ? 25.456 -32.789 -36.730 1.00 86.88 100 ILE A O 1
ATOM 832 N N . LYS A 1 101 ? 27.286 -33.999 -36.243 1.00 84.81 101 LYS A N 1
ATOM 833 C CA . LYS A 1 101 ? 28.052 -32.857 -35.721 1.00 84.81 101 LYS A CA 1
ATOM 834 C C . LYS A 1 101 ? 28.325 -31.821 -36.803 1.00 84.81 101 LYS A C 1
ATOM 836 O O . LYS A 1 101 ? 28.068 -30.647 -36.562 1.00 84.81 101 LYS A O 1
ATOM 841 N N . GLU A 1 102 ? 28.821 -32.256 -37.962 1.00 82.50 102 GLU A N 1
ATOM 842 C CA . GLU A 1 102 ? 29.167 -31.375 -39.080 1.00 82.50 102 GLU A CA 1
ATOM 843 C C . GLU A 1 102 ? 27.937 -30.616 -39.579 1.00 82.50 102 GLU A C 1
ATOM 845 O O . GLU A 1 102 ? 27.960 -29.397 -39.714 1.00 82.50 102 GLU A O 1
ATOM 850 N N . TYR A 1 103 ? 26.815 -31.316 -39.754 1.00 82.50 103 TYR A N 1
ATOM 851 C CA . TYR A 1 103 ? 25.580 -30.708 -40.239 1.00 82.50 103 TYR A CA 1
ATOM 852 C C . TYR A 1 103 ? 25.012 -29.664 -39.262 1.00 82.50 103 TYR A C 1
ATOM 854 O O . TYR A 1 103 ? 24.500 -28.621 -39.676 1.00 82.50 103 TYR A O 1
ATOM 862 N N . LEU A 1 104 ? 25.132 -29.914 -37.952 1.00 81.94 104 LEU A N 1
ATOM 863 C CA . LEU A 1 104 ? 24.655 -29.016 -36.894 1.00 81.94 104 LEU A CA 1
ATOM 864 C C . LEU A 1 104 ? 25.529 -27.772 -36.666 1.00 81.94 104 LEU A C 1
ATOM 866 O O . LEU A 1 104 ? 25.106 -26.888 -35.911 1.00 81.94 104 LEU A O 1
ATOM 870 N N . LYS A 1 105 ? 26.697 -27.669 -37.319 1.00 75.75 105 LYS A N 1
ATOM 871 C CA . LYS A 1 105 ? 27.506 -26.438 -37.320 1.00 75.75 105 LYS A CA 1
ATOM 872 C C . LYS A 1 105 ? 26.734 -25.265 -37.931 1.00 75.75 105 LYS A C 1
ATOM 874 O O . LYS A 1 105 ? 26.729 -24.178 -37.350 1.00 75.75 105 LYS A O 1
ATOM 879 N N . ASP A 1 106 ? 26.001 -25.537 -39.015 1.00 73.00 106 ASP A N 1
ATOM 880 C CA . ASP A 1 106 ? 25.321 -24.517 -39.829 1.00 73.00 106 ASP A CA 1
ATOM 881 C C . ASP A 1 106 ? 23.788 -24.654 -39.864 1.00 73.00 106 ASP A C 1
ATOM 883 O O . ASP A 1 106 ? 23.102 -23.777 -40.382 1.00 73.00 106 ASP A O 1
ATOM 887 N N . HIS A 1 107 ? 23.222 -25.723 -39.290 1.00 76.69 107 HIS A N 1
ATOM 888 C CA . HIS A 1 107 ? 21.776 -25.985 -39.305 1.00 76.69 107 HIS A CA 1
ATOM 889 C C . HIS A 1 107 ? 21.176 -26.096 -37.894 1.00 76.69 107 HIS A C 1
ATOM 891 O O . HIS A 1 107 ? 21.851 -26.280 -36.874 1.00 76.69 107 HIS A O 1
ATOM 897 N N . THR A 1 108 ? 19.855 -25.960 -37.803 1.00 80.94 108 THR A N 1
ATOM 898 C CA . THR A 1 108 ? 19.093 -26.148 -36.565 1.00 80.94 108 THR A CA 1
ATOM 899 C C . THR A 1 108 ? 18.866 -27.630 -36.253 1.00 80.94 108 THR A C 1
ATOM 901 O O . THR A 1 108 ? 18.872 -28.496 -37.127 1.00 80.94 108 THR A O 1
ATOM 904 N N . LEU A 1 109 ? 18.559 -27.938 -34.985 1.00 79.12 109 LEU A N 1
ATOM 905 C CA . LEU A 1 109 ? 18.146 -29.289 -34.574 1.00 79.12 109 LEU A CA 1
ATOM 906 C C . LEU A 1 109 ? 16.920 -29.803 -35.338 1.00 79.12 109 LEU A C 1
ATOM 908 O O . LEU A 1 109 ? 16.768 -31.012 -35.485 1.00 79.12 109 LEU A O 1
ATOM 912 N N . LYS A 1 110 ? 16.031 -28.900 -35.772 1.00 82.25 110 LYS A N 1
ATOM 913 C CA . LYS A 1 110 ? 14.840 -29.265 -36.538 1.00 82.25 110 LYS A CA 1
ATOM 914 C C . LYS A 1 110 ? 15.227 -29.696 -37.950 1.00 82.25 110 LYS A C 1
ATOM 916 O O . LYS A 1 110 ? 14.874 -30.795 -38.347 1.00 82.25 110 LYS A O 1
ATOM 921 N N . GLU A 1 111 ? 16.029 -28.893 -38.641 1.00 78.50 111 GLU A N 1
ATOM 922 C CA . GLU A 1 111 ? 16.512 -29.210 -39.991 1.00 78.50 111 GLU A CA 1
ATOM 923 C C . GLU A 1 111 ? 17.356 -30.490 -40.011 1.00 78.50 111 GLU A C 1
ATOM 925 O O . GLU A 1 111 ? 17.211 -31.309 -40.911 1.00 78.50 111 GLU A O 1
ATOM 930 N N . CYS A 1 112 ? 18.184 -30.719 -38.986 1.00 82.19 112 CYS A N 1
ATOM 931 C CA . CYS A 1 112 ? 18.924 -31.974 -38.836 1.00 82.19 112 CYS A CA 1
ATOM 932 C C . CYS A 1 112 ? 17.994 -33.179 -38.614 1.00 82.19 112 CYS A C 1
ATOM 934 O O . CYS A 1 112 ? 18.198 -34.233 -39.209 1.00 82.19 112 CYS A O 1
ATOM 936 N N . ALA A 1 113 ? 16.949 -33.030 -37.797 1.00 79.50 113 ALA A N 1
ATOM 937 C CA . ALA A 1 113 ? 15.965 -34.085 -37.570 1.00 79.50 113 ALA A CA 1
ATOM 938 C C . ALA A 1 113 ? 15.195 -34.433 -38.856 1.00 79.50 113 ALA A C 1
ATOM 940 O O . ALA A 1 113 ? 15.083 -35.612 -39.197 1.00 79.50 113 ALA A O 1
ATOM 941 N N . ASP A 1 114 ? 14.768 -33.413 -39.604 1.00 78.19 114 ASP A N 1
ATOM 942 C CA . ASP A 1 114 ? 14.098 -33.560 -40.897 1.00 78.19 114 ASP A CA 1
ATOM 943 C C . ASP A 1 114 ? 15.030 -34.235 -41.923 1.00 78.19 114 ASP A C 1
ATOM 945 O O . ASP A 1 114 ? 14.628 -35.178 -42.604 1.00 78.19 114 ASP A O 1
ATOM 949 N N . LYS A 1 115 ? 16.311 -33.833 -41.971 1.00 78.88 115 LYS A N 1
ATOM 950 C CA . LYS A 1 115 ? 17.335 -34.428 -42.847 1.00 78.88 115 LYS A CA 1
ATOM 951 C C . LYS A 1 115 ? 17.614 -35.900 -42.528 1.00 78.88 115 LYS A C 1
ATOM 953 O O . LYS A 1 115 ? 17.854 -36.684 -43.444 1.00 78.88 115 LYS A O 1
ATOM 958 N N . CYS A 1 116 ? 17.575 -36.267 -41.251 1.00 75.75 116 CYS A N 1
ATOM 959 C CA . CYS A 1 116 ? 17.795 -37.631 -40.776 1.00 75.75 116 CYS A CA 1
ATOM 960 C C . CYS A 1 116 ? 16.516 -38.491 -40.773 1.00 75.75 116 CYS A C 1
ATOM 962 O O . CYS A 1 116 ? 16.591 -39.679 -40.458 1.00 75.75 116 CYS A O 1
ATOM 964 N N . GLY A 1 117 ? 15.346 -37.920 -41.084 1.00 72.12 117 GLY A N 1
ATOM 965 C CA . GLY A 1 117 ? 14.064 -38.631 -41.053 1.00 72.12 117 GLY A CA 1
ATOM 966 C C . GLY A 1 117 ? 13.648 -39.093 -39.650 1.00 72.12 117 GLY A C 1
ATOM 967 O O . GLY A 1 117 ? 13.010 -40.133 -39.502 1.00 72.12 117 GLY A O 1
ATOM 968 N N . VAL A 1 118 ? 14.038 -38.360 -38.603 1.00 77.06 118 VAL A N 1
ATOM 969 C CA . VAL A 1 118 ? 13.769 -38.713 -37.198 1.00 77.06 118 VAL A CA 1
ATOM 970 C C . VAL A 1 118 ? 13.181 -37.531 -36.432 1.00 77.06 118 VAL A C 1
ATOM 972 O O . VAL A 1 118 ? 13.233 -36.389 -36.866 1.00 77.06 118 VAL A O 1
ATOM 975 N N . GLY A 1 119 ? 12.638 -37.775 -35.238 1.00 77.38 119 GLY A N 1
ATOM 976 C CA . GLY A 1 119 ? 12.182 -36.690 -34.368 1.00 77.38 119 GLY A CA 1
ATOM 977 C C . GLY A 1 119 ? 13.338 -35.900 -33.736 1.00 77.38 119 GLY A C 1
ATOM 978 O O . GLY A 1 119 ? 14.372 -36.462 -33.373 1.00 77.38 119 GLY A O 1
ATOM 979 N N . VAL A 1 120 ? 13.123 -34.605 -33.470 1.00 78.12 120 VAL A N 1
ATOM 980 C CA . VAL A 1 120 ? 14.087 -33.719 -32.771 1.00 78.12 120 VAL A CA 1
ATOM 981 C C . VAL A 1 120 ? 14.545 -34.294 -31.423 1.00 78.12 120 VAL A C 1
ATOM 983 O O . VAL A 1 120 ? 15.703 -34.146 -31.028 1.00 78.12 120 VAL A O 1
ATOM 986 N N . ALA A 1 121 ? 13.648 -34.978 -30.706 1.00 77.69 121 ALA A N 1
ATOM 987 C CA . ALA A 1 121 ? 13.974 -35.643 -29.446 1.00 77.69 121 ALA A CA 1
ATOM 988 C C . ALA A 1 121 ? 14.982 -36.793 -29.627 1.00 77.69 121 ALA A C 1
ATOM 990 O O . ALA A 1 121 ? 15.836 -36.982 -28.759 1.00 77.69 121 ALA A O 1
ATOM 991 N N . SER A 1 122 ? 14.927 -37.510 -30.755 1.00 79.75 122 SER A N 1
ATOM 992 C CA . SER A 1 122 ? 15.867 -38.585 -31.087 1.00 79.75 122 SER A CA 1
ATOM 993 C C . SER A 1 122 ? 17.268 -38.031 -31.336 1.00 79.75 122 SER A C 1
ATOM 995 O O . SER A 1 122 ? 18.216 -38.529 -30.735 1.00 79.75 122 SER A O 1
ATOM 997 N N . ILE A 1 123 ? 17.399 -36.946 -32.114 1.00 84.00 123 ILE A N 1
ATOM 998 C CA . ILE A 1 123 ? 18.686 -36.252 -32.314 1.00 84.00 123 ILE A CA 1
ATOM 999 C C . ILE A 1 123 ? 19.244 -35.755 -30.975 1.00 84.00 123 ILE A C 1
ATOM 1001 O O . ILE A 1 123 ? 20.401 -36.005 -30.647 1.00 84.00 123 ILE A O 1
ATOM 1005 N N . ARG A 1 124 ? 18.416 -35.120 -30.134 1.00 83.50 124 ARG A N 1
ATOM 1006 C CA . ARG A 1 124 ? 18.854 -34.629 -28.816 1.00 83.50 124 ARG A CA 1
ATOM 1007 C C . ARG A 1 124 ? 19.325 -35.763 -27.898 1.00 83.50 124 ARG A C 1
ATOM 1009 O O . ARG A 1 124 ? 20.316 -35.601 -27.190 1.00 83.50 124 ARG A O 1
ATOM 1016 N N . SER A 1 125 ? 18.625 -36.898 -27.890 1.00 79.88 125 SER A N 1
ATOM 1017 C CA . SER A 1 125 ? 19.025 -38.051 -27.073 1.00 79.88 125 SER A CA 1
ATOM 1018 C C . SER A 1 125 ? 20.288 -38.730 -27.600 1.00 79.88 125 SER A C 1
ATOM 1020 O O . SER A 1 125 ? 21.069 -39.254 -26.806 1.00 79.88 125 SER A O 1
ATOM 1022 N N . PHE A 1 126 ? 20.492 -38.726 -28.917 1.00 83.50 126 PHE A N 1
ATOM 1023 C CA . PHE A 1 126 ? 21.701 -39.237 -29.553 1.00 83.50 126 PHE A CA 1
ATOM 1024 C C . PHE A 1 126 ? 22.922 -38.377 -29.216 1.00 83.50 126 PHE A C 1
ATOM 1026 O O . PHE A 1 126 ? 23.926 -38.902 -28.738 1.00 83.50 126 PHE A O 1
ATOM 1033 N N . LEU A 1 127 ? 22.803 -37.053 -29.346 1.00 85.19 127 LEU A N 1
ATOM 1034 C CA . LEU A 1 127 ? 23.852 -36.107 -28.956 1.00 85.19 127 LEU A CA 1
ATOM 1035 C C . LEU A 1 127 ? 24.222 -36.259 -27.475 1.00 85.19 127 LEU A C 1
ATOM 1037 O O . LEU A 1 127 ? 25.398 -36.383 -27.142 1.00 85.19 127 LEU A O 1
ATOM 1041 N N . ARG A 1 128 ? 23.223 -36.358 -26.586 1.00 83.00 128 ARG A N 1
ATOM 1042 C CA . ARG A 1 128 ? 23.444 -36.523 -25.142 1.00 83.00 128 ARG A CA 1
ATOM 1043 C C . ARG A 1 128 ? 24.179 -37.819 -24.790 1.00 83.00 128 ARG A C 1
ATOM 1045 O O . ARG A 1 128 ? 25.034 -37.800 -23.911 1.00 83.00 128 ARG A O 1
ATOM 1052 N N . ARG A 1 129 ? 23.864 -38.935 -25.460 1.00 82.56 129 ARG A N 1
ATOM 1053 C CA . ARG A 1 129 ? 24.575 -40.216 -25.270 1.00 82.56 129 ARG A CA 1
ATOM 1054 C C . ARG A 1 129 ? 26.019 -40.162 -25.768 1.00 82.56 129 ARG A C 1
ATOM 1056 O O . ARG A 1 129 ? 26.869 -40.833 -25.201 1.00 82.56 129 ARG A O 1
ATOM 1063 N N . ASN A 1 130 ? 26.289 -39.313 -26.754 1.00 83.06 130 ASN A N 1
ATOM 1064 C CA . ASN A 1 130 ? 27.628 -39.020 -27.256 1.00 83.06 130 ASN A CA 1
ATOM 1065 C C . ASN A 1 130 ? 28.286 -37.815 -26.551 1.00 83.06 130 ASN A C 1
ATOM 1067 O O . ASN A 1 130 ? 29.190 -37.193 -27.099 1.00 83.06 130 ASN A O 1
ATOM 1071 N N . ASN A 1 131 ? 27.845 -37.483 -25.331 1.00 82.69 131 ASN A N 1
ATOM 1072 C CA . ASN A 1 131 ? 28.384 -36.414 -24.478 1.00 82.69 131 ASN A CA 1
ATOM 1073 C C . ASN A 1 131 ? 28.280 -34.980 -25.035 1.00 82.69 131 ASN A C 1
ATOM 1075 O O . ASN A 1 131 ? 28.897 -34.063 -24.496 1.00 82.69 131 ASN A O 1
ATOM 1079 N N . ILE A 1 132 ? 27.442 -34.744 -26.047 1.00 80.00 132 ILE A N 1
ATOM 1080 C CA . ILE A 1 132 ? 27.142 -33.410 -26.579 1.00 80.00 132 ILE A CA 1
ATOM 1081 C C . ILE A 1 132 ? 25.848 -32.917 -25.930 1.00 80.00 132 ILE A C 1
ATOM 1083 O O . ILE A 1 132 ? 24.735 -33.222 -26.361 1.00 80.00 132 ILE A O 1
ATOM 1087 N N . ASN A 1 133 ? 25.995 -32.160 -24.844 1.00 77.19 133 ASN A N 1
ATOM 1088 C CA . ASN A 1 133 ? 24.859 -31.632 -24.082 1.00 77.19 133 ASN A CA 1
ATOM 1089 C C . ASN A 1 133 ? 24.362 -30.278 -24.606 1.00 77.19 133 ASN A C 1
ATOM 1091 O O . ASN A 1 133 ? 23.227 -29.890 -24.322 1.00 77.19 133 ASN A O 1
ATOM 1095 N N . ASN A 1 134 ? 25.196 -29.571 -25.371 1.00 74.06 134 ASN A N 1
ATOM 1096 C CA . ASN A 1 134 ? 24.888 -28.267 -25.929 1.00 74.06 134 ASN A CA 1
ATOM 1097 C C . ASN A 1 134 ? 25.366 -28.185 -27.385 1.00 74.06 134 ASN A C 1
ATOM 1099 O O . ASN A 1 134 ? 26.556 -28.233 -27.668 1.00 74.06 134 ASN A O 1
ATOM 1103 N N . ILE A 1 135 ? 24.412 -28.048 -28.302 1.00 70.25 135 ILE A N 1
ATOM 1104 C CA . ILE A 1 135 ? 24.654 -27.887 -29.743 1.00 70.25 135 ILE A CA 1
ATOM 1105 C C . ILE A 1 135 ? 25.466 -26.621 -30.041 1.00 70.25 135 ILE A C 1
ATOM 1107 O O . ILE A 1 135 ? 26.219 -26.601 -31.005 1.00 70.25 135 ILE A O 1
ATOM 1111 N N . ASP A 1 136 ? 25.346 -25.576 -29.220 1.00 67.12 136 ASP A N 1
ATOM 1112 C CA . ASP A 1 136 ? 26.075 -24.332 -29.468 1.00 67.12 136 ASP A CA 1
ATOM 1113 C C . ASP A 1 136 ? 27.596 -24.487 -29.274 1.00 67.12 136 ASP A C 1
ATOM 1115 O O . ASP A 1 136 ? 28.342 -23.659 -29.779 1.00 67.12 136 ASP A O 1
ATOM 1119 N N . ASP A 1 137 ? 28.069 -25.555 -28.617 1.00 65.88 137 ASP A N 1
ATOM 1120 C CA . ASP A 1 137 ? 29.505 -25.873 -28.554 1.00 65.88 137 ASP A CA 1
ATOM 1121 C C . ASP A 1 137 ? 30.053 -26.413 -29.890 1.00 65.88 137 ASP A C 1
ATOM 1123 O O . ASP A 1 137 ? 31.262 -26.530 -30.047 1.00 65.88 137 ASP A O 1
ATOM 1127 N N . LEU A 1 138 ? 29.180 -26.736 -30.851 1.00 66.25 138 LEU A N 1
ATOM 1128 C CA . LEU A 1 138 ? 29.552 -27.135 -32.213 1.00 66.25 138 LEU A CA 1
ATOM 1129 C C . LEU A 1 138 ? 29.575 -25.942 -33.185 1.00 66.25 138 LEU A C 1
ATOM 1131 O O . LEU A 1 138 ? 29.890 -26.113 -34.358 1.00 66.25 138 LEU A O 1
ATOM 1135 N N . ARG A 1 139 ? 29.203 -24.737 -32.734 1.00 65.62 139 ARG A N 1
ATOM 1136 C CA . ARG A 1 139 ? 29.021 -23.554 -33.586 1.00 65.62 139 ARG A CA 1
ATOM 1137 C C . ARG A 1 139 ? 30.198 -22.590 -33.436 1.00 65.62 139 ARG A C 1
ATOM 1139 O O . ARG A 1 139 ? 30.144 -21.666 -32.632 1.00 65.62 139 ARG A O 1
ATOM 1146 N N . ASP A 1 140 ? 31.230 -22.780 -34.256 1.00 57.94 140 ASP A N 1
ATOM 1147 C CA . ASP A 1 140 ? 32.449 -21.946 -34.272 1.00 57.94 140 ASP A CA 1
ATOM 1148 C C . ASP A 1 140 ? 32.385 -20.733 -35.233 1.00 57.94 140 ASP A C 1
ATOM 1150 O O . ASP A 1 140 ? 33.379 -20.038 -35.426 1.00 57.94 140 ASP A O 1
ATOM 1154 N N . HIS A 1 141 ? 31.234 -20.429 -35.844 1.00 63.81 141 HIS A N 1
ATOM 1155 C CA . HIS A 1 141 ? 31.145 -19.384 -36.880 1.00 63.81 141 HIS A CA 1
ATOM 1156 C C . HIS A 1 141 ? 31.096 -17.937 -36.346 1.00 63.81 141 HIS A C 1
ATOM 1158 O O . HIS A 1 141 ? 31.248 -16.997 -37.125 1.00 63.81 141 HIS A O 1
ATOM 1164 N N . ILE A 1 142 ? 30.885 -17.719 -35.041 1.00 69.38 142 ILE A N 1
ATOM 1165 C CA . ILE A 1 142 ? 30.817 -16.364 -34.467 1.00 69.38 142 ILE A CA 1
ATOM 1166 C C . ILE A 1 142 ? 32.197 -15.968 -33.954 1.00 69.38 142 ILE A C 1
ATOM 1168 O O . ILE A 1 142 ? 32.650 -16.432 -32.905 1.00 69.38 142 ILE A O 1
ATOM 1172 N N . ASN A 1 143 ? 32.849 -15.053 -34.671 1.00 80.88 143 ASN A N 1
ATOM 1173 C CA . ASN A 1 143 ? 34.083 -14.437 -34.209 1.00 80.88 143 ASN A CA 1
ATOM 1174 C C . ASN A 1 143 ? 33.815 -13.668 -32.911 1.00 80.88 143 ASN A C 1
ATOM 1176 O O . ASN A 1 143 ? 33.194 -12.605 -32.903 1.00 80.88 143 ASN A O 1
ATOM 1180 N N . ILE A 1 144 ? 34.304 -14.205 -31.793 1.00 80.56 144 ILE A N 1
ATOM 1181 C CA . ILE A 1 144 ? 34.020 -13.634 -30.480 1.00 80.56 144 ILE A CA 1
ATOM 1182 C C . ILE A 1 144 ? 34.560 -12.210 -30.327 1.00 80.56 144 ILE A C 1
ATOM 1184 O O . ILE A 1 144 ? 33.921 -11.390 -29.679 1.00 80.56 144 ILE A O 1
ATOM 1188 N N . LYS A 1 145 ? 35.702 -11.878 -30.939 1.00 83.50 145 LYS A N 1
ATOM 1189 C CA . LYS A 1 145 ? 36.262 -10.521 -30.855 1.00 83.50 145 LYS A CA 1
ATOM 1190 C C . LYS A 1 145 ? 35.353 -9.522 -31.564 1.00 83.50 145 LYS A C 1
ATOM 1192 O O . LYS A 1 145 ? 35.036 -8.483 -30.994 1.00 83.50 145 LYS A O 1
ATOM 1197 N N . GLU A 1 146 ? 34.878 -9.896 -32.750 1.00 86.56 146 GLU A N 1
ATOM 1198 C CA . GLU A 1 146 ? 33.923 -9.104 -33.526 1.00 86.56 146 GLU A CA 1
ATOM 1199 C C . GLU A 1 146 ? 32.594 -8.946 -32.779 1.00 86.56 146 GLU A C 1
ATOM 1201 O O . GLU A 1 146 ? 32.059 -7.844 -32.701 1.00 86.56 146 GLU A O 1
ATOM 1206 N N . LEU A 1 147 ? 32.089 -10.011 -32.146 1.00 85.94 147 LEU A N 1
ATOM 1207 C CA . LEU A 1 147 ? 30.880 -9.938 -31.325 1.00 85.94 147 LEU A CA 1
ATOM 1208 C C . LEU A 1 147 ? 31.041 -8.966 -30.152 1.00 85.94 147 LEU A C 1
ATOM 1210 O O . LEU A 1 147 ? 30.150 -8.156 -29.899 1.00 85.94 147 LEU A O 1
ATOM 1214 N N . ILE A 1 148 ? 32.158 -9.042 -29.428 1.00 86.50 148 ILE A N 1
ATOM 1215 C CA . ILE A 1 148 ? 32.427 -8.172 -28.278 1.00 86.50 148 ILE A CA 1
ATOM 1216 C C . ILE A 1 148 ? 32.485 -6.707 -28.715 1.00 86.50 148 ILE A C 1
ATOM 1218 O O . ILE A 1 148 ? 31.887 -5.855 -28.057 1.00 86.50 148 ILE A O 1
ATOM 1222 N N . GLU A 1 149 ? 33.167 -6.423 -29.823 1.00 87.19 149 GLU A N 1
ATOM 1223 C CA . GLU A 1 149 ? 33.289 -5.080 -30.388 1.00 87.19 149 GLU A CA 1
ATOM 1224 C C . GLU A 1 149 ? 31.935 -4.548 -30.879 1.00 87.19 149 GLU A C 1
ATOM 1226 O O . GLU A 1 149 ? 31.506 -3.461 -30.486 1.00 87.19 149 GLU A O 1
ATOM 1231 N N . TYR A 1 150 ? 31.196 -5.352 -31.645 1.00 86.75 150 TYR A N 1
ATOM 1232 C CA . TYR A 1 150 ? 29.874 -4.992 -32.153 1.00 86.75 150 TYR A CA 1
ATOM 1233 C C . TYR A 1 150 ? 28.873 -4.749 -31.012 1.00 86.75 150 TYR A C 1
ATOM 1235 O O . TYR A 1 150 ? 28.107 -3.777 -31.028 1.00 86.75 150 TYR A O 1
ATOM 1243 N N . TYR A 1 151 ? 28.936 -5.568 -29.958 1.00 87.31 151 TYR A N 1
ATOM 1244 C CA . TYR A 1 151 ? 28.100 -5.437 -28.768 1.00 87.31 151 TYR A CA 1
ATOM 1245 C C . TYR A 1 151 ? 28.353 -4.140 -27.989 1.00 87.31 151 TYR A C 1
ATOM 1247 O O . TYR A 1 151 ? 27.448 -3.702 -27.280 1.00 87.31 151 TYR A O 1
ATOM 1255 N 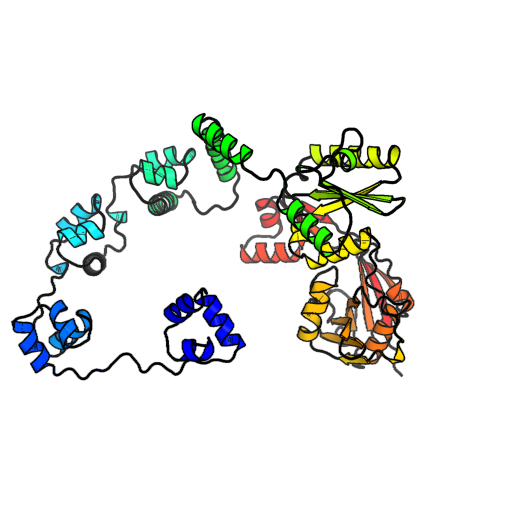N . GLN A 1 152 ? 29.498 -3.462 -28.123 1.00 82.06 152 GLN A N 1
ATOM 1256 C CA . GLN A 1 152 ? 29.719 -2.175 -27.439 1.00 82.06 152 GLN A CA 1
ATOM 1257 C C . GLN A 1 152 ? 28.678 -1.116 -27.834 1.00 82.06 152 GLN A C 1
ATOM 1259 O O . GLN A 1 152 ? 28.280 -0.291 -27.014 1.00 82.06 152 GLN A O 1
ATOM 1264 N N . SER A 1 153 ? 28.178 -1.173 -29.072 1.00 76.81 153 SER A N 1
ATOM 1265 C CA . SER A 1 153 ? 27.243 -0.187 -29.631 1.00 76.81 153 SER A CA 1
ATOM 1266 C C . SER A 1 153 ? 25.892 -0.767 -30.069 1.00 76.81 153 SER A C 1
ATOM 1268 O O . SER A 1 153 ? 25.027 -0.017 -30.522 1.00 76.81 153 SER A O 1
ATOM 1270 N N . HIS A 1 154 ? 25.673 -2.075 -29.902 1.00 83.19 154 HIS A N 1
ATOM 1271 C CA . HIS A 1 154 ? 24.455 -2.766 -30.338 1.00 83.19 154 HIS A CA 1
ATOM 1272 C C . HIS A 1 154 ? 23.785 -3.560 -29.210 1.00 83.19 154 HIS A C 1
ATOM 1274 O O . HIS A 1 154 ? 24.411 -4.038 -28.259 1.00 83.19 154 HIS A O 1
ATOM 1280 N N . THR A 1 155 ? 22.464 -3.700 -29.302 1.00 83.12 155 THR A N 1
ATOM 1281 C CA . THR A 1 155 ? 21.672 -4.562 -28.409 1.00 83.12 155 THR A CA 1
ATOM 1282 C C . THR A 1 155 ? 21.907 -6.044 -28.719 1.00 83.12 155 THR A C 1
ATOM 1284 O O . THR A 1 155 ? 22.332 -6.389 -29.818 1.00 83.12 155 THR A O 1
ATOM 1287 N N . MET A 1 156 ? 21.594 -6.948 -27.780 1.00 82.19 156 MET A N 1
ATOM 1288 C CA . MET A 1 156 ? 21.697 -8.399 -28.032 1.00 82.19 156 MET A CA 1
ATOM 1289 C C . MET A 1 156 ? 20.803 -8.862 -29.189 1.00 82.19 156 MET A C 1
ATOM 1291 O O . MET A 1 156 ? 21.152 -9.806 -29.889 1.00 82.19 156 MET A O 1
ATOM 1295 N N . GLU A 1 157 ? 19.661 -8.205 -29.400 1.00 78.50 157 GLU A N 1
ATOM 1296 C CA . GLU A 1 157 ? 18.759 -8.514 -30.512 1.00 78.50 157 GLU A CA 1
ATOM 1297 C C . GLU A 1 157 ? 19.366 -8.102 -31.862 1.00 78.50 157 GLU A C 1
ATOM 1299 O O . GLU A 1 157 ? 19.321 -8.868 -32.820 1.00 78.50 157 GLU A O 1
ATOM 1304 N N . GLU A 1 158 ? 19.980 -6.917 -31.928 1.00 81.06 158 GLU A N 1
ATOM 1305 C CA . GLU A 1 158 ? 20.713 -6.443 -33.111 1.00 81.06 158 GLU A CA 1
ATOM 1306 C C . GLU A 1 158 ? 21.939 -7.323 -33.397 1.00 81.06 158 GLU A C 1
ATOM 1308 O O . GLU A 1 158 ? 22.158 -7.705 -34.542 1.00 81.06 158 GLU A O 1
ATOM 1313 N N . CYS A 1 159 ? 22.682 -7.722 -32.359 1.00 83.25 159 CYS A N 1
ATOM 1314 C CA . CYS A 1 159 ? 23.776 -8.687 -32.492 1.00 83.25 159 CYS A CA 1
ATOM 1315 C C . CYS A 1 159 ? 23.259 -10.035 -33.011 1.00 83.25 159 CYS A C 1
ATOM 1317 O O . CYS A 1 159 ? 23.857 -10.614 -33.906 1.00 83.25 159 CYS A O 1
ATOM 1319 N N . GLY A 1 160 ? 22.123 -10.522 -32.503 1.00 79.19 160 GLY A N 1
ATOM 1320 C CA . GLY A 1 160 ? 21.526 -11.774 -32.970 1.00 79.19 160 GLY A CA 1
ATOM 1321 C C . GLY A 1 160 ? 21.186 -11.730 -34.461 1.00 79.19 160 GLY A C 1
ATOM 1322 O O . GLY A 1 160 ? 21.506 -12.661 -35.192 1.00 79.19 160 GLY A O 1
ATOM 1323 N N . LYS A 1 161 ? 20.621 -10.612 -34.936 1.00 79.88 161 LYS A N 1
ATOM 1324 C CA . LYS A 1 161 ? 20.350 -10.397 -36.367 1.00 79.88 161 LYS A CA 1
ATOM 1325 C C . LYS A 1 161 ? 21.634 -10.355 -37.197 1.00 79.88 161 LYS A C 1
ATOM 1327 O O . LYS A 1 161 ? 21.684 -10.999 -38.237 1.00 79.88 161 LYS A O 1
ATOM 1332 N N . TYR A 1 162 ? 22.654 -9.631 -36.734 1.00 78.94 162 TYR A N 1
ATOM 1333 C CA . TYR A 1 162 ? 23.931 -9.494 -37.442 1.00 78.94 162 TYR A CA 1
ATOM 1334 C C . TYR A 1 162 ? 24.692 -10.828 -37.540 1.00 78.94 162 TYR A C 1
ATOM 1336 O O . TYR A 1 162 ? 25.160 -11.189 -38.612 1.00 78.94 162 TYR A O 1
ATOM 1344 N N . PHE A 1 163 ? 24.745 -11.598 -36.451 1.00 77.38 163 PHE A N 1
ATOM 1345 C CA . PHE A 1 163 ? 25.446 -12.887 -36.383 1.00 77.38 163 PHE A CA 1
ATOM 1346 C C . PHE A 1 163 ? 24.554 -14.098 -36.717 1.00 77.38 163 PHE A C 1
ATOM 1348 O O . PHE A 1 163 ? 24.942 -15.232 -36.453 1.00 77.38 163 PHE A O 1
ATOM 1355 N N . GLY A 1 164 ? 23.342 -13.886 -37.242 1.00 71.62 164 GLY A N 1
ATOM 1356 C CA . GLY A 1 164 ? 22.454 -14.968 -37.687 1.00 71.62 164 GLY A CA 1
ATOM 1357 C C . GLY A 1 164 ? 21.999 -15.940 -36.587 1.00 71.62 164 GLY A C 1
ATOM 1358 O O . GLY A 1 164 ? 21.706 -17.099 -36.872 1.00 71.62 164 GLY A O 1
ATOM 1359 N N . CYS A 1 165 ? 21.929 -15.506 -35.326 1.00 70.50 165 CYS A N 1
ATOM 1360 C CA . CYS A 1 165 ? 21.587 -16.372 -34.197 1.00 70.50 165 CYS A CA 1
ATOM 1361 C C . CYS A 1 165 ? 20.596 -15.723 -33.217 1.00 70.50 165 CYS A C 1
ATOM 1363 O O . CYS A 1 165 ? 20.239 -14.549 -33.304 1.00 70.50 165 CYS A O 1
ATOM 1365 N N . SER A 1 166 ? 20.096 -16.507 -32.259 1.00 70.25 166 SER A N 1
ATOM 1366 C CA . SER A 1 166 ? 19.157 -15.980 -31.265 1.00 70.25 166 SER A CA 1
ATOM 1367 C C . SER A 1 166 ? 19.846 -15.001 -30.305 1.00 70.25 166 SER A C 1
ATOM 1369 O O . SER A 1 166 ? 21.005 -15.192 -29.935 1.00 70.25 166 SER A O 1
ATOM 1371 N N . TYR A 1 167 ? 19.113 -14.002 -29.800 1.00 74.19 167 TYR A N 1
ATOM 1372 C CA . TYR A 1 167 ? 19.644 -13.083 -28.780 1.00 74.19 167 TYR A CA 1
ATOM 1373 C C . TYR A 1 167 ? 20.111 -13.823 -27.508 1.00 74.19 167 TYR A C 1
ATOM 1375 O O . TYR A 1 167 ? 21.021 -13.370 -26.818 1.00 74.19 167 TYR A O 1
ATOM 1383 N N . SER A 1 168 ? 19.511 -14.980 -27.199 1.00 71.06 168 SER A N 1
ATOM 1384 C CA . SER A 1 168 ? 19.925 -15.840 -26.084 1.00 71.06 168 SER A CA 1
ATOM 1385 C C . SER A 1 168 ? 21.277 -16.513 -26.343 1.00 71.06 168 SER A C 1
ATOM 1387 O O . SER A 1 168 ? 22.065 -16.673 -25.412 1.00 71.06 168 SER A O 1
ATOM 1389 N N . THR A 1 169 ? 21.569 -16.869 -27.599 1.00 76.06 169 THR A N 1
ATOM 1390 C CA . THR A 1 169 ? 22.881 -17.381 -28.028 1.00 76.06 169 THR A CA 1
ATOM 1391 C C . THR A 1 169 ? 23.954 -16.313 -27.839 1.00 76.06 169 THR A C 1
ATOM 1393 O O . THR A 1 169 ? 24.975 -16.588 -27.212 1.00 76.06 169 THR A O 1
ATOM 1396 N N . ILE A 1 170 ? 23.676 -15.078 -28.272 1.00 82.88 170 ILE A N 1
ATOM 1397 C CA . ILE A 1 170 ? 24.549 -13.917 -28.046 1.00 82.88 170 ILE A CA 1
ATOM 1398 C C . ILE A 1 170 ? 24.831 -13.711 -26.558 1.00 82.88 170 ILE A C 1
ATOM 1400 O O . ILE A 1 170 ? 25.991 -13.635 -26.157 1.00 82.88 170 ILE A O 1
ATOM 1404 N N . GLY A 1 171 ? 23.783 -13.668 -25.728 1.00 81.62 171 GLY A N 1
ATOM 1405 C CA . GLY A 1 171 ? 23.935 -13.469 -24.287 1.00 81.62 171 GLY A CA 1
ATOM 1406 C C . GLY A 1 171 ? 24.818 -14.536 -23.639 1.00 81.62 171 GLY A C 1
ATOM 1407 O O . GLY A 1 171 ? 25.696 -14.231 -22.835 1.00 81.62 171 GLY A O 1
ATOM 1408 N N . ARG A 1 172 ? 24.657 -15.800 -24.040 1.00 78.75 172 ARG A N 1
ATOM 1409 C CA . ARG A 1 172 ? 25.483 -16.902 -23.535 1.00 78.75 172 ARG A CA 1
ATOM 1410 C C . ARG A 1 172 ? 26.948 -16.791 -23.959 1.00 78.75 172 ARG A C 1
ATOM 1412 O O . ARG A 1 172 ? 27.817 -17.036 -23.127 1.00 78.75 172 ARG A O 1
ATOM 1419 N N . LEU A 1 173 ? 27.220 -16.438 -25.218 1.00 79.44 173 LEU A N 1
ATOM 1420 C CA . LEU A 1 173 ? 28.583 -16.260 -25.733 1.00 79.44 173 LEU A CA 1
ATOM 1421 C C . LEU A 1 173 ? 29.303 -15.120 -25.007 1.00 79.44 173 LEU A C 1
ATOM 1423 O O . LEU A 1 173 ? 30.423 -15.301 -24.540 1.00 79.44 173 LEU A O 1
ATOM 1427 N N . LEU A 1 174 ? 28.628 -13.986 -24.821 1.00 82.88 174 LEU A N 1
ATOM 1428 C CA . LEU A 1 174 ? 29.158 -12.858 -24.056 1.00 82.88 174 LEU A CA 1
ATOM 1429 C C . LEU A 1 174 ? 29.477 -13.266 -22.606 1.00 82.88 174 LEU A C 1
ATOM 1431 O O . LEU A 1 174 ? 30.601 -13.056 -22.149 1.00 82.88 174 LEU A O 1
ATOM 1435 N N . ASN A 1 175 ? 28.553 -13.952 -21.922 1.00 81.38 175 ASN A N 1
ATOM 1436 C CA . ASN A 1 175 ? 28.769 -14.427 -20.549 1.00 81.38 175 ASN A CA 1
ATOM 1437 C C . ASN A 1 175 ? 29.925 -15.439 -20.440 1.00 81.38 175 ASN A C 1
ATOM 1439 O O . ASN A 1 175 ? 30.718 -15.362 -19.503 1.00 81.38 175 ASN A O 1
ATOM 1443 N N . LYS A 1 176 ? 30.061 -16.363 -21.405 1.00 79.25 176 LYS A N 1
ATOM 1444 C CA . LYS A 1 176 ? 31.169 -17.341 -21.467 1.00 79.25 176 LYS A CA 1
ATOM 1445 C C . LYS A 1 176 ? 32.536 -16.652 -21.567 1.00 79.25 176 LYS A C 1
ATOM 1447 O O . LYS A 1 176 ? 33.515 -17.175 -21.047 1.00 79.25 176 LYS A O 1
ATOM 1452 N N . HIS A 1 177 ? 32.585 -15.472 -22.183 1.00 79.25 177 HIS A N 1
ATOM 1453 C CA . HIS A 1 177 ? 33.787 -14.650 -22.328 1.00 79.25 177 HIS A CA 1
ATOM 1454 C C . HIS A 1 177 ? 33.885 -13.510 -21.298 1.00 79.25 177 HIS A C 1
ATOM 1456 O O . HIS A 1 177 ? 34.642 -12.562 -21.490 1.00 79.25 177 HIS A O 1
ATOM 1462 N N . GLY A 1 178 ? 33.157 -13.616 -20.181 1.00 76.75 178 GLY A N 1
ATOM 1463 C CA . GLY A 1 178 ? 33.284 -12.708 -19.038 1.00 76.75 178 GLY A CA 1
ATOM 1464 C C . GLY A 1 178 ? 32.521 -11.388 -19.167 1.00 76.75 178 GLY A C 1
ATOM 1465 O O . GLY A 1 178 ? 32.650 -10.531 -18.296 1.00 76.75 178 GLY A O 1
ATOM 1466 N N . ILE A 1 179 ? 31.701 -11.218 -20.206 1.00 79.56 179 ILE A N 1
ATOM 1467 C CA . ILE A 1 179 ? 30.837 -10.046 -20.374 1.00 79.56 179 ILE A CA 1
ATOM 1468 C C . ILE A 1 179 ? 29.475 -10.368 -19.781 1.00 79.56 179 ILE A C 1
ATOM 1470 O O . ILE A 1 179 ? 28.670 -11.072 -20.386 1.00 79.56 179 ILE A O 1
ATOM 1474 N N . ASN A 1 180 ? 29.226 -9.839 -18.587 1.00 72.12 180 ASN A N 1
ATOM 1475 C CA . ASN A 1 180 ? 27.979 -10.059 -17.872 1.00 72.12 180 ASN A CA 1
ATOM 1476 C C . ASN A 1 180 ? 26.815 -9.323 -18.561 1.00 72.12 180 ASN A C 1
ATOM 1478 O O . ASN A 1 180 ? 26.758 -8.092 -18.582 1.00 72.12 180 ASN A O 1
ATOM 1482 N N . THR A 1 181 ? 25.873 -10.085 -19.115 1.00 69.19 181 THR A N 1
ATOM 1483 C CA . THR A 1 181 ? 24.674 -9.551 -19.782 1.00 69.19 181 THR A CA 1
ATOM 1484 C C . THR A 1 181 ? 23.479 -9.361 -18.849 1.00 69.19 181 THR A C 1
ATOM 1486 O O . THR A 1 181 ? 22.493 -8.751 -19.257 1.00 69.19 181 THR A O 1
ATOM 1489 N N . ASP A 1 182 ? 23.560 -9.853 -17.609 1.00 56.06 182 ASP A N 1
ATOM 1490 C CA . ASP A 1 182 ? 22.496 -9.801 -16.593 1.00 56.06 182 ASP A CA 1
ATOM 1491 C C . ASP A 1 182 ? 22.542 -8.521 -15.737 1.00 56.06 182 ASP A C 1
ATOM 1493 O O . ASP A 1 182 ? 21.839 -8.403 -14.727 1.00 56.06 182 ASP A O 1
ATOM 1497 N N . ILE A 1 183 ? 23.358 -7.529 -16.112 1.00 46.72 183 ILE A N 1
ATOM 1498 C CA . ILE A 1 183 ? 23.507 -6.302 -15.326 1.00 46.72 183 ILE A CA 1
ATOM 1499 C C . ILE A 1 183 ? 22.284 -5.396 -15.504 1.00 46.72 183 ILE A C 1
ATOM 1501 O O . ILE A 1 183 ? 22.215 -4.519 -16.364 1.00 46.72 183 ILE A O 1
ATOM 1505 N N . HIS A 1 184 ? 21.346 -5.556 -14.581 1.00 48.06 184 HIS A N 1
ATOM 1506 C CA . HIS A 1 184 ? 20.435 -4.507 -14.164 1.00 48.06 184 HIS A CA 1
ATOM 1507 C C . HIS A 1 184 ? 21.232 -3.369 -13.475 1.00 48.06 184 HIS A C 1
ATOM 1509 O O . HIS A 1 184 ? 21.756 -3.549 -12.379 1.00 48.06 184 HIS A O 1
ATOM 1515 N N . PHE A 1 185 ? 21.269 -2.187 -14.112 1.00 47.34 185 PHE A N 1
ATOM 1516 C CA . PHE A 1 185 ? 21.582 -0.858 -13.531 1.00 47.34 185 PHE A CA 1
ATOM 1517 C C . PHE A 1 185 ? 23.054 -0.435 -13.254 1.00 47.34 185 PHE A C 1
ATOM 1519 O O . PHE A 1 185 ? 23.289 0.324 -12.318 1.00 47.34 185 PHE A O 1
ATOM 1526 N N . GLY A 1 186 ? 24.039 -0.798 -14.090 1.00 51.66 186 GLY A N 1
ATOM 1527 C CA . GLY A 1 186 ? 25.408 -0.219 -14.044 1.00 51.66 186 GLY A CA 1
ATOM 1528 C C . GLY A 1 186 ? 25.619 1.045 -14.911 1.00 51.66 186 GLY A C 1
ATOM 1529 O O . GLY A 1 186 ? 24.860 1.275 -15.855 1.00 51.66 186 GLY A O 1
ATOM 1530 N N . GLU A 1 187 ? 26.656 1.858 -14.635 1.00 50.75 187 GLU A N 1
ATOM 1531 C CA . GLU A 1 187 ? 27.008 3.059 -15.435 1.00 50.75 187 GLU A CA 1
ATOM 1532 C C . GLU A 1 187 ? 27.363 2.732 -16.892 1.00 50.75 187 GLU A C 1
ATOM 1534 O O . GLU A 1 187 ? 26.906 3.425 -17.800 1.00 50.75 187 GLU A O 1
ATOM 1539 N N . GLU A 1 188 ? 28.086 1.638 -17.143 1.00 55.53 188 GLU A N 1
ATOM 1540 C CA . GLU A 1 188 ? 28.412 1.186 -18.504 1.00 55.53 188 GLU A CA 1
ATOM 1541 C C . GLU A 1 188 ? 27.158 0.813 -19.307 1.00 55.53 188 GLU A C 1
ATOM 1543 O O . GLU A 1 188 ? 27.033 1.159 -20.481 1.00 55.53 188 GLU A O 1
ATOM 1548 N N . PHE A 1 189 ? 26.169 0.180 -18.664 1.00 59.19 189 PHE A N 1
ATOM 1549 C CA . PHE A 1 189 ? 24.887 -0.131 -19.298 1.00 59.19 189 PHE A CA 1
ATOM 1550 C C . PHE A 1 189 ? 24.102 1.146 -19.625 1.00 59.19 189 PHE A C 1
ATOM 1552 O O . PHE A 1 189 ? 23.558 1.271 -20.722 1.00 59.19 189 PHE A O 1
ATOM 1559 N N . LYS A 1 190 ? 24.084 2.128 -18.709 1.00 53.97 190 LYS A N 1
ATOM 1560 C CA . LYS A 1 190 ? 23.475 3.449 -18.952 1.00 53.97 190 LYS A CA 1
ATOM 1561 C C . LYS A 1 190 ? 24.173 4.184 -20.101 1.00 53.97 190 LYS A C 1
ATOM 1563 O O . LYS A 1 190 ? 23.494 4.739 -20.964 1.00 53.97 190 LYS A O 1
ATOM 1568 N N . HIS A 1 191 ? 25.504 4.148 -20.149 1.00 65.25 191 HIS A N 1
ATOM 1569 C CA . HIS A 1 191 ? 26.300 4.748 -21.218 1.00 65.25 191 HIS A CA 1
ATOM 1570 C C . HIS A 1 191 ? 26.005 4.094 -22.574 1.00 65.25 191 HIS A C 1
ATOM 1572 O O . HIS A 1 191 ? 25.685 4.782 -23.543 1.00 65.25 191 HIS A O 1
ATOM 1578 N N . LYS A 1 192 ? 25.979 2.760 -22.625 1.00 66.00 192 LYS A N 1
ATOM 1579 C CA . LYS A 1 192 ? 25.604 1.999 -23.819 1.00 66.00 192 LYS A CA 1
ATOM 1580 C C . LYS A 1 192 ? 24.173 2.296 -24.278 1.00 66.00 192 LYS A C 1
ATOM 1582 O O . LYS A 1 192 ? 23.948 2.546 -25.460 1.00 66.00 192 LYS A O 1
ATOM 1587 N N . MET A 1 193 ? 23.200 2.311 -23.364 1.00 59.22 193 MET A N 1
ATOM 1588 C CA . MET A 1 193 ? 21.813 2.677 -23.689 1.00 59.22 193 MET A CA 1
ATOM 1589 C C . MET A 1 193 ? 21.707 4.118 -24.194 1.00 59.22 193 MET A C 1
ATOM 1591 O O . MET A 1 193 ? 20.932 4.377 -25.112 1.00 59.22 193 MET A O 1
ATOM 1595 N N . SER A 1 194 ? 22.528 5.035 -23.673 1.00 66.31 194 SER A N 1
ATOM 1596 C CA . SER A 1 194 ? 22.644 6.407 -24.179 1.00 66.31 194 SER A CA 1
ATOM 1597 C C . SER A 1 194 ? 23.183 6.446 -25.613 1.00 66.31 194 SER A C 1
ATOM 1599 O O . SER A 1 194 ? 22.601 7.125 -26.456 1.00 66.31 194 SER A O 1
ATOM 1601 N N . ILE A 1 195 ? 24.236 5.683 -25.932 1.00 74.31 195 ILE A N 1
ATOM 1602 C CA . ILE A 1 195 ? 24.792 5.581 -27.295 1.00 74.31 195 ILE A CA 1
ATOM 1603 C C . ILE A 1 195 ? 23.745 5.025 -28.270 1.00 74.31 195 ILE A C 1
ATOM 1605 O O . ILE A 1 195 ? 23.488 5.625 -29.316 1.00 74.31 195 ILE A O 1
ATOM 1609 N N . VAL A 1 196 ? 23.092 3.917 -27.909 1.00 69.00 196 VAL A N 1
ATOM 1610 C CA . VAL A 1 196 ? 22.048 3.286 -28.733 1.00 69.00 196 VAL A CA 1
ATOM 1611 C C . VAL A 1 196 ? 20.866 4.237 -28.937 1.00 69.00 196 VAL A C 1
ATOM 1613 O O . VAL A 1 196 ? 20.358 4.357 -30.053 1.00 69.00 196 VAL A O 1
ATOM 1616 N N . ALA A 1 197 ? 20.443 4.952 -27.890 1.00 62.44 197 ALA A N 1
ATOM 1617 C CA . ALA A 1 197 ? 19.380 5.946 -27.981 1.00 62.44 197 ALA A CA 1
ATOM 1618 C C . ALA A 1 197 ? 19.769 7.108 -28.904 1.00 62.44 197 ALA A C 1
ATOM 1620 O O . ALA A 1 197 ? 19.002 7.439 -29.805 1.00 62.44 197 ALA A O 1
ATOM 1621 N N . LYS A 1 198 ? 20.967 7.688 -28.744 1.00 74.94 198 LYS A N 1
ATOM 1622 C CA . LYS A 1 198 ? 21.474 8.764 -29.613 1.00 74.94 198 LYS A CA 1
ATOM 1623 C C . LYS A 1 198 ? 21.508 8.339 -31.080 1.00 74.94 198 LYS A C 1
ATOM 1625 O O . LYS A 1 198 ? 21.077 9.102 -31.936 1.00 74.94 198 LYS A O 1
ATOM 1630 N N . ARG A 1 199 ? 21.938 7.105 -31.368 1.00 77.75 199 ARG A N 1
ATOM 1631 C CA . ARG A 1 199 ? 21.924 6.540 -32.725 1.00 77.75 199 ARG A CA 1
ATOM 1632 C C . ARG A 1 199 ? 20.505 6.426 -33.285 1.00 77.75 199 ARG A C 1
ATOM 1634 O O . ARG A 1 199 ? 20.267 6.869 -34.401 1.00 77.75 199 ARG A O 1
ATOM 1641 N N . ARG A 1 200 ? 19.558 5.887 -32.505 1.00 70.75 200 ARG A N 1
ATOM 1642 C CA . ARG A 1 200 ? 18.142 5.779 -32.911 1.00 70.75 200 ARG A CA 1
ATOM 1643 C C . ARG A 1 200 ? 17.521 7.147 -33.188 1.00 70.75 200 ARG A C 1
ATOM 1645 O O . ARG A 1 200 ? 16.846 7.315 -34.189 1.00 70.75 200 ARG A O 1
ATOM 1652 N N . TRP A 1 201 ? 17.798 8.147 -32.354 1.00 62.22 201 TRP A N 1
ATOM 1653 C CA . TRP A 1 201 ? 17.339 9.522 -32.581 1.00 62.22 201 TRP A CA 1
ATOM 1654 C C . TRP A 1 201 ? 18.065 10.232 -33.736 1.00 62.22 201 TRP A C 1
ATOM 1656 O O . TRP A 1 201 ? 17.555 11.222 -34.259 1.00 62.22 201 TRP A O 1
ATOM 1666 N N . GLY A 1 202 ? 19.226 9.730 -34.162 1.00 70.44 202 GLY A N 1
ATOM 1667 C CA . GLY A 1 202 ? 19.952 10.180 -35.351 1.00 70.44 202 GLY A CA 1
ATOM 1668 C C . GLY A 1 202 ? 19.299 9.760 -36.673 1.00 70.44 202 GLY A C 1
ATOM 1669 O O . GLY A 1 202 ? 19.463 10.469 -37.667 1.00 70.44 202 GLY A O 1
ATOM 1670 N N . ASP A 1 203 ? 18.503 8.690 -36.669 1.00 76.81 203 ASP A N 1
ATOM 1671 C CA . ASP A 1 203 ? 17.798 8.160 -37.839 1.00 76.81 203 ASP A CA 1
ATOM 1672 C C . ASP A 1 203 ? 16.549 9.009 -38.194 1.00 76.81 203 ASP A C 1
ATOM 1674 O O . ASP A 1 203 ? 15.626 9.128 -37.377 1.00 76.81 203 ASP A O 1
ATOM 1678 N N . PRO A 1 204 ? 16.489 9.620 -39.399 1.00 70.12 204 PRO A N 1
ATOM 1679 C CA . PRO A 1 204 ? 15.339 10.398 -39.857 1.00 70.12 204 PRO A CA 1
ATOM 1680 C C . PRO A 1 204 ? 14.017 9.619 -39.903 1.00 70.12 204 PRO A C 1
ATOM 1682 O O . PRO A 1 204 ? 12.979 10.200 -39.578 1.00 70.12 204 PRO A O 1
ATOM 1685 N N . GLU A 1 205 ? 14.029 8.333 -40.270 1.00 74.62 205 GLU A N 1
ATOM 1686 C CA . GLU A 1 205 ? 12.811 7.513 -40.320 1.00 74.62 205 GLU A CA 1
ATOM 1687 C C . GLU A 1 205 ? 12.293 7.219 -38.916 1.00 74.62 205 GLU A C 1
ATOM 1689 O O . GLU A 1 205 ? 11.098 7.360 -38.649 1.00 74.62 205 GLU A O 1
ATOM 1694 N N . TYR A 1 206 ? 13.191 6.882 -37.987 1.00 66.81 206 TYR A N 1
ATOM 1695 C CA . TYR A 1 206 ? 12.834 6.701 -36.584 1.00 66.81 206 TYR A CA 1
ATOM 1696 C C . TYR A 1 206 ? 12.272 7.992 -35.975 1.00 66.81 206 TYR A C 1
ATOM 1698 O O . TYR A 1 206 ? 11.251 7.945 -35.288 1.00 66.81 206 TYR A O 1
ATOM 1706 N N . ARG A 1 207 ? 12.877 9.157 -36.261 1.00 69.38 207 ARG A N 1
ATOM 1707 C CA . ARG A 1 207 ? 12.353 10.462 -35.818 1.00 69.38 207 ARG A CA 1
ATOM 1708 C C . ARG A 1 207 ? 10.961 10.738 -36.369 1.00 69.38 207 ARG A C 1
ATOM 1710 O O . ARG A 1 207 ? 10.092 11.149 -35.607 1.00 69.38 207 ARG A O 1
ATOM 1717 N N . LYS A 1 208 ? 10.741 10.495 -37.662 1.00 69.69 208 LYS A N 1
ATOM 1718 C CA . LYS A 1 208 ? 9.439 10.681 -38.313 1.00 69.69 208 LYS A CA 1
ATOM 1719 C C . LYS A 1 208 ? 8.380 9.754 -37.712 1.00 69.69 208 LYS A C 1
ATOM 1721 O O . LYS A 1 208 ? 7.324 10.221 -37.305 1.00 69.69 208 LYS A O 1
ATOM 1726 N N . LYS A 1 209 ? 8.710 8.473 -37.535 1.00 69.06 209 LYS A N 1
ATOM 1727 C CA . LYS A 1 209 ? 7.847 7.476 -36.888 1.00 69.06 209 LYS A CA 1
ATOM 1728 C C . LYS A 1 209 ? 7.509 7.848 -35.444 1.00 69.06 209 LYS A C 1
ATOM 1730 O O . LYS A 1 209 ? 6.365 7.717 -35.024 1.00 69.06 209 LYS A O 1
ATOM 1735 N N . MET A 1 210 ? 8.486 8.320 -34.667 1.00 56.00 210 MET A N 1
ATOM 1736 C CA . MET A 1 210 ? 8.238 8.792 -33.303 1.00 56.00 210 MET A CA 1
ATOM 1737 C C . MET A 1 210 ? 7.389 10.066 -33.301 1.00 56.00 210 MET A C 1
ATOM 1739 O O . MET A 1 210 ? 6.467 10.153 -32.499 1.00 56.00 210 MET A O 1
ATOM 1743 N N . ALA A 1 211 ? 7.628 11.015 -34.210 1.00 52.31 211 ALA A N 1
ATOM 1744 C CA . ALA A 1 211 ? 6.808 12.218 -34.357 1.00 52.31 211 ALA A CA 1
ATOM 1745 C C . ALA A 1 211 ? 5.345 11.881 -34.699 1.00 52.31 211 ALA A C 1
ATOM 1747 O O . ALA A 1 211 ? 4.440 12.404 -34.059 1.00 52.31 211 ALA A O 1
ATOM 1748 N N . GLU A 1 212 ? 5.099 10.941 -35.613 1.00 60.97 212 GLU A N 1
ATOM 1749 C CA . GLU A 1 212 ? 3.756 10.441 -35.952 1.00 60.97 212 GLU A CA 1
ATOM 1750 C C . GLU A 1 212 ? 3.067 9.741 -34.762 1.00 60.97 212 GLU A C 1
ATOM 1752 O O . GLU A 1 212 ? 1.863 9.896 -34.550 1.00 60.97 212 GLU A O 1
ATOM 1757 N N . ILE A 1 213 ? 3.826 9.011 -33.936 1.00 48.09 213 ILE A N 1
ATOM 1758 C CA . ILE A 1 213 ? 3.331 8.411 -32.684 1.00 48.09 213 ILE A CA 1
ATOM 1759 C C . ILE A 1 213 ? 3.031 9.490 -31.630 1.00 48.09 213 ILE A C 1
ATOM 1761 O O . ILE A 1 213 ? 2.074 9.353 -30.872 1.00 48.09 213 ILE A O 1
ATOM 1765 N N . HIS A 1 214 ? 3.834 10.553 -31.565 1.00 44.69 214 HIS A N 1
ATOM 1766 C CA . HIS A 1 214 ? 3.651 11.662 -30.628 1.00 44.69 214 HIS A CA 1
ATOM 1767 C C . HIS A 1 214 ? 2.470 12.566 -31.001 1.00 44.69 214 HIS A C 1
ATOM 1769 O O . HIS A 1 214 ? 1.778 13.026 -30.100 1.00 44.69 214 HIS A O 1
ATOM 1775 N N . VAL A 1 215 ? 2.198 12.762 -32.295 1.00 46.00 215 VAL A N 1
ATOM 1776 C CA . VAL A 1 215 ? 1.011 13.482 -32.794 1.00 46.00 215 VAL A CA 1
ATOM 1777 C C . VAL A 1 215 ? -0.285 12.728 -32.465 1.00 46.00 215 VAL A C 1
ATOM 1779 O O . VAL A 1 215 ? -1.294 13.359 -32.183 1.00 46.00 215 VAL A O 1
ATOM 1782 N N . ASN A 1 216 ? -0.250 11.391 -32.428 1.00 44.00 216 ASN A N 1
ATOM 1783 C CA . ASN A 1 216 ? -1.411 10.539 -32.129 1.00 44.00 216 ASN A CA 1
ATOM 1784 C C . ASN A 1 216 ? -1.520 10.097 -30.655 1.00 44.00 216 ASN A C 1
ATOM 1786 O O . ASN A 1 216 ? -2.365 9.266 -30.313 1.00 44.00 216 ASN A O 1
ATOM 1790 N N . ARG A 1 217 ? -0.660 10.599 -29.760 1.00 42.66 217 ARG A N 1
ATOM 1791 C CA . ARG A 1 217 ? -0.784 10.352 -28.317 1.00 42.66 217 ARG A CA 1
ATOM 1792 C C . ARG A 1 217 ? -1.683 11.417 -27.697 1.00 42.66 217 ARG A C 1
ATOM 1794 O O . ARG A 1 217 ? -1.417 12.600 -27.863 1.00 42.66 217 ARG A O 1
ATOM 1801 N N . SER A 1 218 ? -2.670 10.981 -26.909 1.00 44.59 218 SER A N 1
ATOM 1802 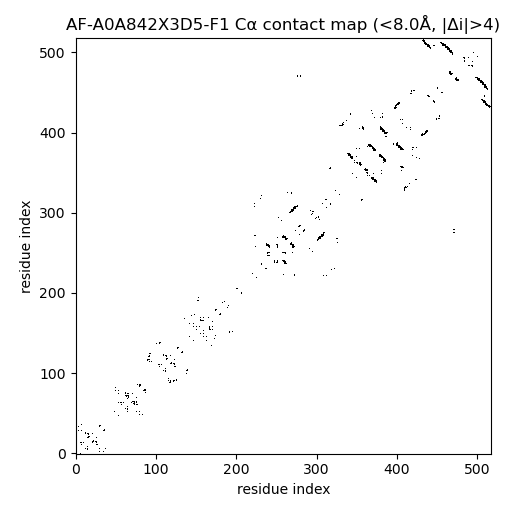C CA . SER A 1 218 ? -3.346 11.827 -25.914 1.00 44.59 218 SER A CA 1
ATOM 1803 C C . SER A 1 218 ? -2.298 12.660 -25.170 1.00 44.59 218 SER A C 1
ATOM 1805 O O . SER A 1 218 ? -1.423 12.085 -24.516 1.00 44.59 218 SER A O 1
ATOM 1807 N N . ARG A 1 219 ? -2.364 13.992 -25.307 1.00 57.47 219 ARG A N 1
ATOM 1808 C CA . ARG A 1 219 ? -1.474 14.945 -24.617 1.00 57.47 219 ARG A CA 1
ATOM 1809 C C . ARG A 1 219 ? -1.696 14.948 -23.103 1.00 57.47 219 ARG A C 1
ATOM 1811 O O . ARG A 1 219 ? -0.789 15.302 -22.362 1.00 57.47 219 ARG A O 1
ATOM 1818 N N . VAL A 1 220 ? -2.855 14.463 -22.661 1.00 65.94 220 VAL A N 1
ATOM 1819 C CA . VAL A 1 220 ? -3.190 14.229 -21.256 1.00 65.94 220 VAL A CA 1
ATOM 1820 C C . VAL A 1 220 ? -2.518 12.942 -20.770 1.00 65.94 220 VAL A C 1
ATOM 1822 O O . VAL A 1 220 ? -2.688 11.862 -21.353 1.00 65.94 220 VAL A O 1
ATOM 1825 N N . SER A 1 221 ? -1.747 13.047 -19.690 1.00 74.75 221 SER A N 1
ATOM 1826 C CA . SER A 1 221 ? -1.093 11.923 -19.029 1.00 74.75 221 SER A CA 1
ATOM 1827 C C . SER A 1 221 ? -2.113 10.956 -18.416 1.00 74.75 221 SER A C 1
ATOM 1829 O O . SER A 1 221 ? -3.234 11.314 -18.055 1.00 74.75 221 SER A O 1
ATOM 1831 N N . LYS A 1 222 ? -1.710 9.693 -18.219 1.00 69.25 222 LYS A N 1
ATOM 1832 C CA . LYS A 1 222 ? -2.560 8.702 -17.533 1.00 69.25 222 LYS A CA 1
ATOM 1833 C C . LYS A 1 222 ? -2.937 9.133 -16.110 1.00 69.25 222 LYS A C 1
ATOM 1835 O O . LYS A 1 222 ? -3.997 8.740 -15.638 1.00 69.25 222 LYS A O 1
ATOM 1840 N N . LEU A 1 223 ? -2.087 9.916 -15.443 1.00 78.38 223 LEU A N 1
ATOM 1841 C CA . LEU A 1 223 ? -2.340 10.418 -14.090 1.00 78.38 223 LEU A CA 1
ATOM 1842 C C . LEU A 1 223 ? -3.431 11.489 -14.097 1.00 78.38 223 LEU A C 1
ATOM 1844 O O . LEU A 1 223 ? -4.373 11.385 -13.317 1.00 78.38 223 LEU A O 1
ATOM 1848 N N . GLN A 1 224 ? -3.357 12.435 -15.036 1.00 81.88 224 GLN A N 1
ATOM 1849 C CA . GLN A 1 224 ? -4.399 13.442 -15.252 1.00 81.88 224 GLN A CA 1
ATOM 1850 C C . GLN A 1 224 ? -5.745 12.776 -15.594 1.00 81.88 224 GLN A C 1
ATOM 1852 O O . GLN A 1 224 ? -6.749 13.067 -14.952 1.00 81.88 224 GLN A O 1
ATOM 1857 N N . LEU A 1 225 ? -5.772 11.783 -16.497 1.00 76.81 225 LEU A N 1
ATOM 1858 C CA . LEU A 1 225 ? -7.003 11.031 -16.800 1.00 76.81 225 LEU A CA 1
ATOM 1859 C C . LEU A 1 225 ? -7.583 10.324 -15.565 1.00 76.81 225 LEU A C 1
ATOM 1861 O O . LEU A 1 225 ? -8.793 10.350 -15.347 1.00 76.81 225 LEU A O 1
ATOM 1865 N N . MET A 1 226 ? -6.734 9.709 -14.734 1.00 73.06 226 MET A N 1
ATOM 1866 C CA . MET A 1 226 ? -7.176 9.085 -13.484 1.00 73.06 226 MET A CA 1
ATOM 1867 C C . MET A 1 226 ? -7.729 10.111 -12.490 1.00 73.06 226 MET A C 1
ATOM 1869 O O . MET A 1 226 ? -8.729 9.827 -11.834 1.00 73.06 226 MET A O 1
ATOM 1873 N N . LEU A 1 227 ? -7.107 11.289 -12.379 1.00 84.44 227 LEU A N 1
ATOM 1874 C CA . LEU A 1 227 ? -7.607 12.388 -11.555 1.00 84.44 227 LEU A CA 1
ATOM 1875 C C . LEU A 1 227 ? -8.997 12.832 -12.027 1.00 84.44 227 LEU A C 1
ATOM 1877 O O . LEU A 1 227 ? -9.924 12.856 -11.222 1.00 84.44 227 LEU A O 1
ATOM 1881 N N . TYR A 1 228 ? -9.162 13.105 -13.322 1.00 83.88 228 TYR A N 1
ATOM 1882 C CA . TYR A 1 228 ? -10.432 13.547 -13.904 1.00 83.88 228 TYR A CA 1
ATOM 1883 C C . TYR A 1 228 ? -11.550 12.528 -13.682 1.00 83.88 228 TYR A C 1
ATOM 1885 O O . TYR A 1 228 ? -12.621 12.887 -13.207 1.00 83.88 228 TYR A O 1
ATOM 1893 N N . MET A 1 229 ? -11.272 11.236 -13.884 1.00 69.25 229 MET A N 1
ATOM 1894 C CA . MET A 1 229 ? -12.231 10.175 -13.563 1.00 69.25 229 MET A CA 1
ATOM 1895 C C . MET A 1 229 ? -12.636 10.170 -12.082 1.00 69.25 229 MET A C 1
ATOM 1897 O O . MET A 1 229 ? -13.787 9.885 -11.759 1.00 69.25 229 MET A O 1
ATOM 1901 N N . ILE A 1 230 ? -11.708 10.435 -11.157 1.00 76.38 230 ILE A N 1
ATOM 1902 C CA . ILE A 1 230 ? -12.030 10.510 -9.725 1.00 76.38 230 ILE A CA 1
ATOM 1903 C C . ILE A 1 230 ? -12.917 11.726 -9.438 1.00 76.38 230 ILE A C 1
ATOM 1905 O O . ILE A 1 230 ? -13.894 11.588 -8.705 1.00 76.38 230 ILE A O 1
ATOM 1909 N N . LEU A 1 231 ? -12.604 12.886 -10.018 1.00 82.31 231 LEU A N 1
ATOM 1910 C CA . LEU A 1 231 ? -13.387 14.114 -9.860 1.00 82.31 231 LEU A CA 1
ATOM 1911 C C . LEU A 1 231 ? -14.806 13.959 -10.428 1.00 82.31 231 LEU A C 1
ATOM 1913 O O . LEU A 1 231 ? -15.768 14.278 -9.728 1.00 82.31 231 LEU A O 1
ATOM 1917 N N . ASP A 1 232 ? -14.938 13.369 -11.621 1.00 70.81 232 ASP A N 1
ATOM 1918 C CA . ASP A 1 232 ? -16.224 13.047 -12.256 1.00 70.81 232 ASP A CA 1
ATOM 1919 C C . ASP A 1 232 ? -17.064 12.123 -11.360 1.00 70.81 232 ASP A C 1
ATOM 1921 O O . ASP A 1 232 ? -18.233 12.395 -11.089 1.00 70.81 232 ASP A O 1
ATOM 1925 N N . ASN A 1 233 ? -16.456 11.056 -10.828 1.00 61.59 233 ASN A N 1
ATOM 1926 C CA . ASN A 1 233 ? -17.134 10.112 -9.932 1.00 61.59 233 ASN A CA 1
ATOM 1927 C C . ASN A 1 233 ? -17.567 10.739 -8.599 1.00 61.59 233 ASN A C 1
ATOM 1929 O O . ASN A 1 233 ? -18.500 10.250 -7.963 1.00 61.59 233 ASN A O 1
ATOM 1933 N N . LEU A 1 234 ? -16.873 11.785 -8.149 1.00 70.12 234 LEU A N 1
ATOM 1934 C CA . LEU A 1 234 ? -17.223 12.536 -6.946 1.00 70.12 234 LEU A CA 1
ATOM 1935 C C . LEU A 1 234 ? -18.228 13.665 -7.224 1.00 70.12 234 LEU A C 1
ATOM 1937 O O . LEU A 1 234 ? -18.668 14.307 -6.272 1.00 70.12 234 LEU A O 1
ATOM 1941 N N . GLY A 1 235 ? -18.596 13.905 -8.488 1.00 72.88 235 GLY A N 1
ATOM 1942 C CA . GLY A 1 235 ? -19.491 14.995 -8.879 1.00 72.88 235 GLY A CA 1
ATOM 1943 C C . GLY A 1 235 ? -18.896 16.382 -8.622 1.00 72.88 235 GLY A C 1
ATOM 1944 O O . GLY A 1 235 ? -19.631 17.321 -8.326 1.00 72.88 235 GLY A O 1
ATOM 1945 N N . ILE A 1 236 ? -17.569 16.502 -8.672 1.00 83.62 236 ILE A N 1
ATOM 1946 C CA . ILE A 1 236 ? -16.853 17.756 -8.424 1.00 83.62 236 ILE A CA 1
ATOM 1947 C C . ILE A 1 236 ? -16.769 18.532 -9.733 1.00 83.62 236 ILE A C 1
ATOM 1949 O O . ILE A 1 236 ? -16.416 17.961 -10.758 1.00 83.62 236 ILE A O 1
ATOM 1953 N N . THR A 1 237 ? -17.051 19.833 -9.700 1.00 88.12 237 THR A N 1
ATOM 1954 C CA . THR A 1 237 ? -16.807 20.732 -10.837 1.00 88.12 237 THR A CA 1
ATOM 1955 C C . THR A 1 237 ? -15.329 21.118 -10.888 1.00 88.12 237 THR A C 1
ATOM 1957 O O . THR A 1 237 ? -14.769 21.513 -9.867 1.00 88.12 237 THR A O 1
ATOM 1960 N N . TYR A 1 238 ? -14.697 21.029 -12.058 1.00 91.12 238 TYR A N 1
ATOM 1961 C CA . TYR A 1 238 ? -13.283 21.358 -12.271 1.00 91.12 238 TYR A CA 1
ATOM 1962 C C . TYR A 1 238 ? -13.011 21.759 -13.727 1.00 91.12 238 TYR A C 1
ATOM 1964 O O . TYR A 1 238 ? -13.825 21.482 -14.606 1.00 91.12 238 TYR A O 1
ATOM 1972 N N . TYR A 1 239 ? -11.848 22.368 -13.954 1.00 89.25 239 TYR A N 1
ATOM 1973 C CA . TYR A 1 239 ? -11.276 22.715 -15.255 1.00 89.25 239 TYR A CA 1
ATOM 1974 C C . TYR A 1 239 ? -10.026 21.864 -15.521 1.00 89.25 239 TYR A C 1
ATOM 1976 O O . TYR A 1 239 ? -9.340 21.458 -14.574 1.00 89.25 239 TYR A O 1
ATOM 1984 N N . ARG A 1 240 ? -9.752 21.561 -16.794 1.00 85.62 240 ARG A N 1
ATOM 1985 C CA . ARG A 1 240 ? -8.667 20.673 -17.254 1.00 85.62 240 ARG A CA 1
ATOM 1986 C C . ARG A 1 240 ? -7.671 21.465 -18.096 1.00 85.62 240 ARG A C 1
ATOM 1988 O O . ARG A 1 240 ? -8.076 22.394 -18.777 1.00 85.62 240 ARG A O 1
ATOM 1995 N N . GLU A 1 241 ? -6.404 21.056 -18.082 1.00 74.56 241 GLU A N 1
ATOM 1996 C CA . GLU A 1 241 ? -5.326 21.780 -18.769 1.00 74.56 241 GLU A CA 1
ATOM 1997 C C . GLU A 1 241 ? -5.420 21.739 -20.309 1.00 74.56 241 GLU A C 1
ATOM 1999 O O . GLU A 1 241 ? -4.934 22.672 -20.917 1.00 74.56 241 GLU A O 1
ATOM 2004 N N . TYR A 1 242 ? -6.012 20.718 -20.971 1.00 67.56 242 TYR A N 1
ATOM 2005 C CA . TYR A 1 242 ? -6.050 20.652 -22.456 1.00 67.56 242 TYR A CA 1
ATOM 2006 C C . TYR A 1 242 ? -7.165 19.773 -23.090 1.00 67.56 242 TYR A C 1
ATOM 2008 O O . TYR A 1 242 ? -7.464 18.700 -22.565 1.00 67.56 242 TYR A O 1
ATOM 2016 N N . GLU A 1 243 ? -7.663 20.244 -24.259 1.00 53.91 243 GLU A N 1
ATOM 2017 C CA . GLU A 1 243 ? -8.592 19.682 -25.291 1.00 53.91 243 GLU A CA 1
ATOM 2018 C C . GLU A 1 243 ? -9.888 19.050 -24.726 1.00 53.91 243 GLU A C 1
ATOM 2020 O O . GLU A 1 243 ? -9.875 17.974 -24.141 1.00 53.91 243 GLU A O 1
ATOM 2025 N N . ASP A 1 244 ? -11.039 19.742 -24.716 1.00 51.72 244 ASP A N 1
ATOM 2026 C CA . ASP A 1 244 ? -11.964 19.863 -25.865 1.00 51.72 244 ASP A CA 1
ATOM 2027 C C . ASP A 1 244 ? -12.917 21.093 -25.774 1.00 51.72 244 ASP A C 1
ATOM 2029 O O . ASP A 1 244 ? -13.972 21.117 -26.420 1.00 51.72 244 ASP A O 1
ATOM 2033 N N . ARG A 1 245 ? -12.641 22.083 -24.907 1.00 47.44 245 ARG A N 1
ATOM 2034 C CA . ARG A 1 245 ? -13.550 23.219 -24.621 1.00 47.44 245 ARG A CA 1
ATOM 2035 C C . ARG A 1 245 ? -12.794 24.535 -24.366 1.00 47.44 245 ARG A C 1
ATOM 2037 O O . ARG A 1 245 ? -11.609 24.522 -24.061 1.00 47.44 245 ARG A O 1
ATOM 2044 N N . ASP A 1 246 ? -13.496 25.666 -24.495 1.00 52.03 246 ASP A N 1
ATOM 2045 C CA . ASP A 1 246 ? -12.985 27.046 -24.336 1.00 52.03 246 ASP A CA 1
ATOM 2046 C C . ASP A 1 246 ? -12.540 27.419 -22.890 1.00 52.03 246 ASP A C 1
ATOM 2048 O O . ASP A 1 246 ? -12.296 28.590 -22.599 1.00 52.03 246 ASP A O 1
ATOM 2052 N N . ASP A 1 247 ? -12.456 26.461 -21.959 1.00 53.03 247 ASP A N 1
ATOM 2053 C CA . ASP A 1 247 ? -12.252 26.651 -20.512 1.00 53.03 247 ASP A CA 1
ATOM 2054 C C . ASP A 1 247 ? -10.824 26.336 -20.005 1.00 53.03 247 ASP A C 1
ATOM 2056 O O . ASP A 1 247 ? -10.607 26.095 -18.816 1.00 53.03 247 ASP A O 1
ATOM 2060 N N . ASP A 1 248 ? -9.831 26.394 -20.896 1.00 63.72 248 ASP A N 1
ATOM 2061 C CA . ASP A 1 248 ? -8.399 26.244 -20.573 1.00 63.72 248 ASP A CA 1
ATOM 2062 C C . ASP A 1 248 ? -7.828 27.465 -19.805 1.00 63.72 248 ASP A C 1
ATOM 2064 O O . ASP A 1 248 ? -6.881 27.388 -19.015 1.00 63.72 248 ASP A O 1
ATOM 2068 N N . GLN A 1 249 ? -8.454 28.638 -19.946 1.00 72.44 249 GLN A N 1
ATOM 2069 C CA . GLN A 1 249 ? -7.986 29.867 -19.287 1.00 72.44 249 GLN A CA 1
ATOM 2070 C C . GLN A 1 249 ? -7.980 29.760 -17.753 1.00 72.44 249 GLN A C 1
ATOM 2072 O O . GLN A 1 249 ? -7.193 30.424 -17.085 1.00 72.44 249 GLN A O 1
ATOM 2077 N N . GLN A 1 250 ? -8.831 28.906 -17.189 1.00 84.44 250 GLN A N 1
ATOM 2078 C CA . GLN A 1 250 ? -9.013 28.717 -15.755 1.00 84.44 250 GLN A CA 1
ATOM 2079 C C . GLN A 1 250 ? -7.898 27.874 -15.116 1.00 84.44 250 GLN A C 1
ATOM 2081 O O . GLN A 1 250 ? -7.758 27.885 -13.894 1.00 84.44 250 GLN A O 1
ATOM 2086 N N . CYS A 1 251 ? -7.096 27.172 -15.920 1.00 86.19 251 CYS A N 1
ATOM 2087 C CA . CYS A 1 251 ? -5.889 26.474 -15.476 1.00 86.19 251 CYS A CA 1
ATOM 2088 C C . CYS A 1 251 ? -4.620 27.337 -15.585 1.00 86.19 251 CYS A C 1
ATOM 2090 O O . CYS A 1 251 ? -3.546 26.897 -15.174 1.00 86.19 251 CYS A O 1
ATOM 2092 N N . HIS A 1 252 ? -4.722 28.562 -16.109 1.00 86.00 252 HIS A N 1
ATOM 2093 C CA . HIS A 1 252 ? -3.586 29.426 -16.415 1.00 86.00 252 HIS A CA 1
ATOM 2094 C C . HIS A 1 252 ? -3.519 30.645 -15.484 1.00 86.00 252 HIS A C 1
ATOM 2096 O O . HIS A 1 252 ? -4.424 31.475 -15.441 1.00 86.00 252 HIS A O 1
ATOM 2102 N N . TYR A 1 253 ? -2.401 30.793 -14.769 1.00 83.62 253 TYR A N 1
ATOM 2103 C CA . TYR A 1 253 ? -2.157 31.894 -13.833 1.00 83.62 253 TYR A CA 1
ATOM 2104 C C . TYR A 1 253 ? -0.797 32.533 -14.107 1.00 83.62 253 TYR A C 1
ATOM 2106 O O . TYR A 1 253 ? 0.257 32.049 -13.683 1.00 83.62 253 TYR A O 1
ATOM 2114 N N . GLY A 1 254 ? -0.820 33.646 -14.841 1.00 84.62 254 GLY A N 1
ATOM 2115 C CA . GLY A 1 254 ? 0.396 34.312 -15.297 1.00 84.62 254 GLY A CA 1
ATOM 2116 C C . GLY A 1 254 ? 1.195 33.415 -16.254 1.00 84.62 254 GLY A C 1
ATOM 2117 O O . GLY A 1 254 ? 0.627 32.931 -17.229 1.00 84.62 254 GLY A O 1
ATOM 2118 N N . PRO A 1 255 ? 2.501 33.182 -16.017 1.00 82.62 255 PRO A N 1
ATOM 2119 C CA . PRO A 1 255 ? 3.325 32.339 -16.886 1.00 82.62 255 PRO A CA 1
ATOM 2120 C C . PRO A 1 255 ? 3.176 30.831 -16.605 1.00 82.62 255 PRO A C 1
ATOM 2122 O O . PRO A 1 255 ? 3.939 30.037 -17.153 1.00 82.62 255 PRO A O 1
ATOM 2125 N N . PHE A 1 256 ? 2.260 30.432 -15.719 1.00 83.81 256 PHE A N 1
ATOM 2126 C CA . PHE A 1 256 ? 2.153 29.071 -15.201 1.00 83.81 256 PHE A CA 1
ATOM 2127 C C . PHE A 1 256 ? 0.815 28.419 -15.579 1.00 83.81 256 PHE A C 1
ATOM 2129 O O . PHE A 1 256 ? -0.237 29.017 -15.357 1.00 83.81 256 PHE A O 1
ATOM 2136 N N . SER A 1 257 ? 0.860 27.184 -16.088 1.00 85.81 257 SER A N 1
ATOM 2137 C CA . SER A 1 257 ? -0.302 26.298 -16.268 1.00 85.81 257 SER A CA 1
ATOM 2138 C C . SER A 1 257 ? -0.362 25.250 -15.155 1.00 85.81 257 SER A C 1
ATOM 2140 O O . SER A 1 257 ? 0.662 24.976 -14.520 1.00 85.81 257 SER A O 1
ATOM 2142 N N . PHE A 1 258 ? -1.547 24.697 -14.903 1.00 88.38 258 PHE A N 1
ATOM 2143 C CA . PHE A 1 258 ? -1.788 23.640 -13.920 1.00 88.38 258 PHE A CA 1
ATOM 2144 C C . PHE A 1 258 ? -2.643 22.523 -14.521 1.00 88.38 258 PHE A C 1
ATOM 2146 O O . PHE A 1 258 ? -3.618 22.798 -15.218 1.00 88.38 258 PHE A O 1
ATOM 2153 N N . ASP A 1 259 ? -2.349 21.270 -14.163 1.00 88.88 259 ASP A N 1
ATOM 2154 C CA . ASP A 1 259 ? -3.054 20.087 -14.679 1.00 88.88 259 ASP A CA 1
ATOM 2155 C C . ASP A 1 259 ? -4.579 20.116 -14.455 1.00 88.88 259 ASP A C 1
ATOM 2157 O O . ASP A 1 259 ? -5.352 19.517 -15.212 1.00 88.88 259 ASP A O 1
ATOM 2161 N N . CYS A 1 260 ? -5.033 20.751 -13.374 1.00 91.25 260 CYS A N 1
ATOM 2162 C CA . CYS A 1 260 ? -6.444 20.851 -13.018 1.00 91.25 260 CYS A CA 1
ATOM 2163 C C . CYS A 1 260 ? -6.698 22.047 -12.094 1.00 91.25 260 CYS A C 1
ATOM 2165 O O . CYS A 1 260 ? -5.927 22.286 -11.164 1.00 91.25 260 CYS A O 1
ATOM 2167 N N . ALA A 1 261 ? -7.836 22.724 -12.261 1.00 92.56 261 ALA A N 1
ATOM 2168 C CA . ALA A 1 261 ? -8.304 23.758 -11.337 1.00 92.56 261 ALA A CA 1
ATOM 2169 C C . ALA A 1 261 ? -9.705 23.427 -10.804 1.00 92.56 261 ALA A C 1
ATOM 2171 O O . ALA A 1 261 ? -10.618 23.137 -11.571 1.00 92.56 261 ALA A O 1
ATOM 2172 N N . ILE A 1 262 ? -9.898 23.470 -9.485 1.00 92.75 262 ILE A N 1
ATOM 2173 C CA . ILE A 1 262 ? -11.176 23.170 -8.822 1.00 92.75 262 ILE A CA 1
ATOM 2174 C C . ILE A 1 262 ? -11.704 24.443 -8.143 1.00 92.75 262 ILE A C 1
ATOM 2176 O O . ILE A 1 262 ? -11.140 24.863 -7.126 1.00 92.75 262 ILE A O 1
ATOM 2180 N N . PRO A 1 263 ? -12.780 25.067 -8.656 1.00 91.38 263 PRO A N 1
ATOM 2181 C CA . PRO A 1 263 ? -13.404 26.216 -8.010 1.00 91.38 263 PRO A CA 1
ATOM 2182 C C . PRO A 1 263 ? -14.242 25.789 -6.789 1.00 91.38 263 PRO A C 1
ATOM 2184 O O . PRO A 1 263 ? -15.197 25.025 -6.904 1.00 91.38 263 PRO A O 1
ATOM 2187 N N . LEU A 1 264 ? -13.924 26.329 -5.609 1.00 86.81 264 LEU A N 1
ATOM 2188 C CA . LEU A 1 264 ? -14.593 26.071 -4.324 1.00 86.81 264 LEU A CA 1
ATOM 2189 C C . LEU A 1 264 ? -15.140 27.378 -3.720 1.00 86.81 264 LEU A C 1
ATOM 2191 O O . LEU A 1 264 ? -14.766 27.800 -2.621 1.00 86.81 264 LEU A O 1
ATOM 2195 N N . GLY A 1 265 ? -16.022 28.058 -4.453 1.00 83.12 265 GLY A N 1
ATOM 2196 C CA . GLY A 1 265 ? -16.591 29.341 -4.032 1.00 83.12 265 GLY A CA 1
ATOM 2197 C C . GLY A 1 265 ? -15.561 30.473 -4.088 1.00 83.12 265 GLY A C 1
ATOM 2198 O O . GLY A 1 265 ? -15.239 30.945 -5.170 1.00 83.12 265 GLY A O 1
ATOM 2199 N N . HIS A 1 266 ? -15.053 30.914 -2.932 1.00 82.31 266 HIS A N 1
ATOM 2200 C CA . HIS A 1 266 ? -14.062 32.003 -2.831 1.00 82.31 266 HIS A CA 1
ATOM 2201 C C . HIS A 1 266 ? -12.603 31.526 -2.927 1.00 82.31 266 HIS A C 1
ATOM 2203 O O . HIS A 1 266 ? -11.684 32.330 -2.799 1.00 82.31 266 HIS A O 1
ATOM 2209 N N . LYS A 1 267 ? -12.392 30.218 -3.093 1.00 88.38 267 LYS A N 1
ATOM 2210 C CA . LYS A 1 267 ? -11.080 29.577 -3.144 1.00 88.38 267 LYS A CA 1
ATOM 2211 C C . LYS A 1 267 ? -10.969 28.719 -4.397 1.00 88.38 267 LYS A C 1
ATOM 2213 O O . LYS A 1 267 ? -11.947 28.082 -4.778 1.00 88.38 267 LYS A O 1
ATOM 2218 N N . ILE A 1 268 ? -9.783 28.645 -4.989 1.00 91.88 268 ILE A N 1
ATOM 2219 C CA . ILE A 1 268 ? -9.492 27.766 -6.126 1.00 91.88 268 ILE A CA 1
ATOM 2220 C C . ILE A 1 268 ? -8.379 26.798 -5.723 1.00 91.88 268 ILE A C 1
ATOM 2222 O O . ILE A 1 268 ? -7.356 27.210 -5.184 1.00 91.88 268 ILE A O 1
ATOM 2226 N N . VAL A 1 269 ? -8.577 25.500 -5.940 1.00 92.19 269 VAL A N 1
ATOM 2227 C CA . VAL A 1 269 ? -7.533 24.491 -5.717 1.00 92.19 269 VAL A CA 1
ATOM 2228 C C . VAL A 1 269 ? -6.895 24.151 -7.056 1.00 92.19 269 VAL A C 1
ATOM 2230 O O . VAL A 1 269 ? -7.566 23.626 -7.938 1.00 92.19 269 VAL A O 1
ATOM 2233 N N . LEU A 1 270 ? -5.604 24.441 -7.193 1.00 92.19 270 LEU A N 1
ATOM 2234 C CA . LEU A 1 270 ? -4.808 24.144 -8.383 1.00 92.19 270 LEU A CA 1
ATOM 2235 C C . LEU A 1 270 ? -4.047 22.843 -8.137 1.00 92.19 270 LEU A C 1
ATOM 2237 O O . LEU A 1 270 ? -3.317 22.750 -7.153 1.00 92.19 270 LEU A O 1
ATOM 2241 N N . ILE A 1 271 ? -4.239 21.827 -8.974 1.00 91.12 271 ILE A N 1
ATOM 2242 C CA . ILE A 1 271 ? -3.648 20.496 -8.793 1.00 91.12 271 ILE A CA 1
ATOM 2243 C C . ILE A 1 271 ? -2.611 20.229 -9.880 1.00 91.12 271 ILE A C 1
ATOM 2245 O O . ILE A 1 271 ? -2.865 20.479 -11.051 1.00 91.12 271 ILE A O 1
ATOM 2249 N N . GLU A 1 272 ? -1.489 19.647 -9.462 1.00 87.62 272 GLU A N 1
ATOM 2250 C CA . GLU A 1 272 ? -0.408 19.120 -10.300 1.00 87.62 272 GLU A CA 1
ATOM 2251 C C . GLU A 1 272 ? -0.247 17.606 -10.076 1.00 87.62 272 GLU A C 1
ATOM 2253 O O . GLU A 1 272 ? -0.044 17.141 -8.947 1.00 87.62 272 GLU A O 1
ATOM 2258 N N . CYS A 1 273 ? -0.331 16.824 -11.146 1.00 82.44 273 CYS A N 1
ATOM 2259 C CA . CYS A 1 273 ? -0.106 15.384 -11.205 1.00 82.44 273 CYS A CA 1
ATOM 2260 C C . CYS A 1 273 ? 1.361 15.092 -11.539 1.00 82.44 273 CYS A C 1
ATOM 2262 O O . CYS A 1 273 ? 1.760 14.876 -12.684 1.00 82.44 273 CYS A O 1
ATOM 2264 N N . ASN A 1 274 ? 2.179 15.001 -10.499 1.00 73.56 274 ASN A N 1
ATOM 2265 C CA . ASN A 1 274 ? 3.622 14.903 -10.639 1.00 73.56 274 ASN A CA 1
ATOM 2266 C C . ASN A 1 274 ? 4.107 13.467 -10.893 1.00 73.56 274 ASN A C 1
ATOM 2268 O O . ASN A 1 274 ? 3.979 12.574 -10.045 1.00 73.56 274 ASN A O 1
ATOM 2272 N N . GLY A 1 275 ? 4.763 13.267 -12.040 1.00 58.28 275 GLY A N 1
ATOM 2273 C CA . GLY A 1 275 ? 5.594 12.093 -12.311 1.00 58.28 275 GLY A CA 1
ATOM 2274 C C . GLY A 1 275 ? 6.907 12.155 -11.523 1.00 58.28 275 GLY A C 1
ATOM 2275 O O . GLY A 1 275 ? 7.601 13.170 -11.544 1.00 58.28 275 GLY A O 1
ATOM 2276 N N . VAL A 1 276 ? 7.269 11.062 -10.845 1.00 51.22 276 VAL A N 1
ATOM 2277 C CA . VAL A 1 276 ? 8.391 11.019 -9.876 1.00 51.22 276 VAL A CA 1
ATOM 2278 C C . VAL A 1 276 ? 9.748 11.353 -10.521 1.00 51.22 276 VAL A C 1
ATOM 2280 O O . VAL A 1 276 ? 10.621 11.917 -9.871 1.00 51.22 276 VAL A O 1
ATOM 2283 N N . TYR A 1 277 ? 9.905 11.076 -11.818 1.00 44.94 277 TYR A N 1
ATOM 2284 C CA . TYR A 1 277 ? 11.147 11.279 -12.571 1.00 44.94 277 TYR A CA 1
ATOM 2285 C C . TYR A 1 277 ? 11.420 12.738 -12.994 1.00 44.94 277 TYR A C 1
ATOM 2287 O O . TYR A 1 277 ? 12.576 13.125 -13.121 1.00 44.94 277 TYR A O 1
ATOM 2295 N N . TRP A 1 278 ? 10.391 13.565 -13.217 1.00 43.56 278 TRP A N 1
ATOM 2296 C CA . TRP A 1 278 ? 10.571 14.920 -13.776 1.00 43.56 278 TRP A CA 1
ATOM 2297 C C . TRP A 1 278 ? 10.965 15.973 -12.728 1.00 43.56 278 TRP A C 1
ATOM 2299 O O . TRP A 1 278 ? 11.589 16.978 -13.064 1.00 43.56 278 TRP A O 1
ATOM 2309 N N . HIS A 1 279 ? 10.669 15.708 -11.452 1.00 44.28 279 HIS A N 1
ATOM 2310 C CA . HIS A 1 279 ? 10.869 16.639 -10.332 1.00 44.28 279 HIS A CA 1
ATOM 2311 C C . HIS A 1 279 ? 12.179 16.444 -9.558 1.00 44.28 279 HIS A C 1
ATOM 2313 O O . HIS A 1 279 ? 12.496 17.224 -8.664 1.00 44.28 279 HIS A O 1
ATOM 2319 N N . SER A 1 280 ? 12.983 15.438 -9.917 1.00 42.12 280 SER A N 1
ATOM 2320 C CA . SER A 1 280 ? 14.337 15.239 -9.376 1.00 42.12 280 SER A CA 1
ATOM 2321 C C . SER A 1 280 ? 15.393 16.138 -10.041 1.00 42.12 280 SER A C 1
ATOM 2323 O O . SER A 1 280 ? 16.550 16.161 -9.617 1.00 42.12 280 SER A O 1
ATOM 2325 N N . LEU A 1 281 ? 15.010 16.910 -11.066 1.00 46.97 281 LEU A N 1
ATOM 2326 C CA . LEU A 1 281 ? 15.894 17.836 -11.769 1.00 46.97 281 LEU A CA 1
ATOM 2327 C C . LEU A 1 281 ? 16.067 19.147 -10.972 1.00 46.97 281 LEU A C 1
ATOM 2329 O O . LEU A 1 281 ? 15.069 19.762 -10.592 1.00 46.97 281 LEU A O 1
ATOM 2333 N N . PRO A 1 282 ? 17.302 19.651 -10.769 1.00 45.03 282 PRO A N 1
ATOM 2334 C CA . PRO A 1 282 ? 17.559 20.887 -10.014 1.00 45.03 282 PRO A CA 1
ATOM 2335 C C . PRO A 1 282 ? 16.788 22.119 -10.517 1.00 45.03 282 PRO A C 1
ATOM 2337 O O . PRO A 1 282 ? 16.435 23.000 -9.737 1.00 45.03 282 PRO A O 1
ATOM 2340 N N . THR A 1 283 ? 16.496 22.166 -11.818 1.00 50.19 283 THR A N 1
ATOM 2341 C CA . THR A 1 283 ? 15.716 23.227 -12.469 1.00 50.19 283 THR A CA 1
ATOM 2342 C C . THR A 1 283 ? 14.225 23.180 -12.124 1.00 50.19 283 THR A C 1
ATOM 2344 O O . THR A 1 283 ? 13.589 24.228 -12.079 1.00 50.19 283 THR A O 1
ATOM 2347 N N . ALA A 1 284 ? 13.665 21.999 -11.837 1.00 51.66 284 ALA A N 1
ATOM 2348 C CA . ALA A 1 284 ? 12.254 21.839 -11.480 1.00 51.66 284 ALA A CA 1
ATOM 2349 C C . ALA A 1 284 ? 11.961 22.408 -10.083 1.00 51.66 284 ALA A C 1
ATOM 2351 O O . ALA A 1 284 ? 11.028 23.182 -9.919 1.00 51.66 284 ALA A O 1
ATOM 2352 N N . VAL A 1 285 ? 12.843 22.160 -9.108 1.00 54.12 285 VAL A N 1
ATOM 2353 C CA . VAL A 1 285 ? 12.700 22.665 -7.727 1.00 54.12 285 VAL A CA 1
ATOM 2354 C C . VAL A 1 285 ? 12.719 24.197 -7.662 1.00 54.12 285 VAL A C 1
ATOM 2356 O O . VAL A 1 285 ? 11.995 24.806 -6.869 1.00 54.12 285 VAL A O 1
ATOM 2359 N N . GLN A 1 286 ? 13.552 24.840 -8.486 1.00 59.16 286 GLN A N 1
ATOM 2360 C CA . GLN A 1 286 ? 13.603 26.300 -8.567 1.00 59.16 286 GLN A CA 1
ATOM 2361 C C . GLN A 1 286 ? 12.335 26.864 -9.220 1.00 59.16 286 GLN A C 1
ATOM 2363 O O . GLN A 1 286 ? 11.782 27.842 -8.718 1.00 59.16 286 GLN A O 1
ATOM 2368 N N . ASN A 1 287 ? 11.846 26.221 -10.281 1.00 62.28 287 ASN A N 1
ATOM 2369 C CA . ASN A 1 287 ? 10.608 26.609 -10.951 1.00 62.28 287 ASN A CA 1
ATOM 2370 C C . ASN A 1 287 ? 9.374 26.402 -10.059 1.00 62.28 287 ASN A C 1
ATOM 2372 O O . ASN A 1 287 ? 8.533 27.292 -10.011 1.00 62.28 287 ASN A O 1
ATOM 2376 N N . ASP A 1 288 ? 9.300 25.319 -9.282 1.00 65.44 288 ASP A N 1
ATOM 2377 C CA . ASP A 1 288 ? 8.214 25.061 -8.325 1.00 65.44 288 ASP A CA 1
ATOM 2378 C C . ASP A 1 288 ? 8.169 26.111 -7.211 1.00 65.44 288 ASP A C 1
ATOM 2380 O O . ASP A 1 288 ? 7.093 26.568 -6.815 1.00 65.44 288 ASP A O 1
ATOM 2384 N N . ARG A 1 289 ? 9.340 26.544 -6.718 1.00 68.69 289 ARG A N 1
ATOM 2385 C CA . ARG A 1 289 ? 9.421 27.634 -5.735 1.00 68.69 289 ARG A CA 1
ATOM 2386 C C . ARG A 1 289 ? 8.939 28.954 -6.335 1.00 68.69 289 ARG A C 1
ATOM 2388 O O . ARG A 1 289 ? 8.134 29.635 -5.710 1.00 68.69 289 ARG A O 1
ATOM 2395 N N . LEU A 1 290 ? 9.382 29.288 -7.548 1.00 72.00 290 LEU A N 1
ATOM 2396 C CA . LEU A 1 290 ? 8.928 30.490 -8.257 1.00 72.00 290 LEU A CA 1
ATOM 2397 C C . LEU A 1 290 ? 7.418 30.453 -8.532 1.00 72.00 290 LEU A C 1
ATOM 2399 O O . LEU A 1 290 ? 6.746 31.472 -8.375 1.00 72.00 290 LEU A O 1
ATOM 2403 N N . LYS A 1 291 ? 6.885 29.280 -8.888 1.00 78.69 291 LYS A N 1
ATOM 2404 C CA . LYS A 1 291 ? 5.455 29.034 -9.108 1.00 78.69 291 LYS A CA 1
ATOM 2405 C C . LYS A 1 291 ? 4.657 29.269 -7.827 1.00 78.69 291 LYS A C 1
ATOM 2407 O O . LYS A 1 291 ? 3.684 30.020 -7.839 1.00 78.69 291 LYS A O 1
ATOM 2412 N N . PHE A 1 292 ? 5.106 28.702 -6.707 1.00 78.25 292 PHE A N 1
ATOM 2413 C CA . PHE A 1 292 ? 4.472 28.894 -5.402 1.00 78.25 292 PHE A CA 1
ATOM 2414 C C . PHE A 1 292 ? 4.496 30.359 -4.951 1.00 78.25 292 PHE A C 1
ATOM 2416 O O . PHE A 1 292 ? 3.454 30.902 -4.587 1.00 78.25 292 PHE A O 1
ATOM 2423 N N . ASP A 1 293 ? 5.660 31.011 -5.020 1.00 76.06 293 ASP A N 1
ATOM 2424 C CA . ASP A 1 293 ? 5.823 32.407 -4.605 1.00 76.06 293 ASP A CA 1
ATOM 2425 C C . ASP A 1 293 ? 4.970 33.353 -5.467 1.00 76.06 293 ASP A C 1
ATOM 2427 O O . ASP A 1 293 ? 4.375 34.304 -4.952 1.00 76.06 293 ASP A O 1
ATOM 2431 N N . TYR A 1 294 ? 4.864 33.082 -6.774 1.00 86.94 294 TYR A N 1
ATOM 2432 C CA . TYR A 1 294 ? 4.026 33.859 -7.684 1.00 86.94 294 TYR A CA 1
ATOM 2433 C C . TYR A 1 294 ? 2.541 33.749 -7.336 1.00 86.94 294 TYR A C 1
ATOM 2435 O O . TYR A 1 294 ? 1.875 34.780 -7.223 1.00 86.94 294 TYR A O 1
ATOM 2443 N N . ILE A 1 295 ? 2.027 32.530 -7.141 1.00 87.44 295 ILE A N 1
ATOM 2444 C CA . ILE A 1 295 ? 0.617 32.314 -6.796 1.00 87.44 295 ILE A CA 1
ATOM 2445 C C . ILE A 1 295 ? 0.305 32.909 -5.425 1.00 87.44 295 ILE A C 1
ATOM 2447 O O . ILE A 1 295 ? -0.636 33.684 -5.306 1.00 87.44 295 ILE A O 1
ATOM 2451 N N . ALA A 1 296 ? 1.140 32.655 -4.415 1.00 80.06 296 ALA A N 1
ATOM 2452 C CA . ALA A 1 296 ? 0.930 33.198 -3.074 1.00 80.06 296 ALA A CA 1
ATOM 2453 C C . ALA A 1 296 ? 0.884 34.737 -3.053 1.00 80.06 296 ALA A C 1
ATOM 2455 O O . ALA A 1 296 ? 0.176 35.324 -2.235 1.00 80.06 296 ALA A O 1
ATOM 2456 N N . LYS A 1 297 ? 1.636 35.396 -3.946 1.00 83.81 297 LYS A N 1
ATOM 2457 C CA . LYS A 1 297 ? 1.694 36.858 -4.039 1.00 83.81 297 LYS A CA 1
ATOM 2458 C C . LYS A 1 297 ? 0.568 37.467 -4.877 1.00 83.81 297 LYS A C 1
ATOM 2460 O O . LYS A 1 297 ? 0.055 38.515 -4.497 1.00 83.81 297 LYS A O 1
ATOM 2465 N N . ASN A 1 298 ? 0.242 36.877 -6.027 1.00 88.94 298 ASN A N 1
ATOM 2466 C CA . ASN A 1 298 ? -0.648 37.494 -7.022 1.00 88.94 298 ASN A CA 1
ATOM 2467 C C . ASN A 1 298 ? -2.061 36.892 -7.039 1.00 88.94 298 ASN A C 1
ATOM 2469 O O . ASN A 1 298 ? -2.982 37.559 -7.494 1.00 88.94 298 ASN A O 1
ATOM 2473 N N . HIS A 1 299 ? -2.223 35.671 -6.525 1.00 88.25 299 HIS A N 1
ATOM 2474 C CA . HIS A 1 299 ? -3.472 34.905 -6.517 1.00 88.25 299 HIS A CA 1
ATOM 2475 C C . HIS A 1 299 ? -3.703 34.250 -5.143 1.00 88.25 299 HIS A C 1
ATOM 2477 O O . HIS A 1 299 ? -3.694 33.020 -5.029 1.00 88.25 299 HIS A O 1
ATOM 2483 N N . PRO A 1 300 ? -3.867 35.040 -4.063 1.00 86.00 300 PRO A N 1
ATOM 2484 C CA . PRO A 1 300 ? -4.028 34.517 -2.702 1.00 86.00 300 PRO A CA 1
ATOM 2485 C C . PRO A 1 300 ? -5.287 33.651 -2.511 1.00 86.00 300 PRO A C 1
ATOM 2487 O O . PRO A 1 300 ? -5.380 32.905 -1.536 1.00 86.00 300 PRO A O 1
ATOM 2490 N N . GLU A 1 301 ? -6.254 33.735 -3.425 1.00 87.69 301 GLU A N 1
ATOM 2491 C CA . GLU A 1 301 ? -7.430 32.866 -3.507 1.00 87.69 301 GLU A CA 1
ATOM 2492 C C . GLU A 1 301 ? -7.103 31.432 -3.957 1.00 87.69 301 GLU A C 1
ATOM 2494 O O . GLU A 1 301 ? -7.919 30.523 -3.773 1.00 87.69 301 GLU A O 1
ATOM 2499 N N . CYS A 1 302 ? -5.920 31.214 -4.536 1.00 89.25 302 CYS A N 1
ATOM 2500 C CA . CYS A 1 302 ? -5.492 29.928 -5.065 1.00 89.25 302 CYS A CA 1
ATOM 2501 C C . CYS A 1 302 ? -4.648 29.139 -4.055 1.00 89.25 302 CYS A C 1
ATOM 2503 O O . CYS A 1 302 ? -3.744 29.662 -3.404 1.00 89.25 302 CYS A O 1
ATOM 2505 N N . GLU A 1 303 ? -4.895 27.833 -3.964 1.00 87.44 303 GLU A N 1
ATOM 2506 C CA . GLU A 1 303 ? -4.076 26.897 -3.200 1.00 87.44 303 GLU A CA 1
ATOM 2507 C C . GLU A 1 303 ? -3.520 25.807 -4.117 1.00 87.44 303 GLU A C 1
ATOM 2509 O O . GLU A 1 303 ? -4.278 25.030 -4.696 1.00 87.44 303 GLU A O 1
ATOM 2514 N N . ILE A 1 304 ? -2.191 25.713 -4.200 1.00 85.25 304 ILE A N 1
ATOM 2515 C CA . ILE A 1 304 ? -1.516 24.688 -5.002 1.00 85.25 304 ILE A CA 1
ATOM 2516 C C . ILE A 1 304 ? -1.460 23.365 -4.230 1.00 85.25 304 ILE A C 1
ATOM 2518 O O . ILE A 1 304 ? -1.066 23.316 -3.058 1.00 85.25 304 ILE A O 1
ATOM 2522 N N . LYS A 1 305 ? -1.820 22.276 -4.907 1.00 86.56 305 LYS A N 1
ATOM 2523 C CA . LYS A 1 305 ? -1.785 20.898 -4.428 1.00 86.56 305 LYS A CA 1
ATOM 2524 C C . LYS A 1 305 ? -1.056 20.008 -5.419 1.00 86.56 305 LYS A C 1
ATOM 2526 O O . LYS A 1 305 ? -1.131 20.193 -6.625 1.00 86.56 305 LYS A O 1
ATOM 2531 N N . TYR A 1 306 ? -0.389 18.998 -4.883 1.00 83.31 306 TYR A N 1
ATOM 2532 C CA . TYR A 1 306 ? 0.376 18.038 -5.665 1.00 83.31 306 TYR A CA 1
ATOM 2533 C C . TYR A 1 306 ? -0.158 16.640 -5.385 1.00 83.31 306 TYR A C 1
ATOM 2535 O O . TYR A 1 306 ? -0.359 16.288 -4.219 1.00 83.31 306 TYR A O 1
ATOM 2543 N N . ILE A 1 307 ? -0.369 15.857 -6.441 1.00 77.62 307 ILE A N 1
ATOM 2544 C CA . ILE A 1 307 ? -0.622 14.420 -6.361 1.00 77.62 307 ILE A CA 1
ATOM 2545 C C . ILE A 1 307 ? 0.516 13.707 -7.076 1.00 77.62 307 ILE A C 1
ATOM 2547 O O . ILE A 1 307 ? 0.741 13.897 -8.269 1.00 77.62 307 ILE A O 1
ATOM 2551 N N . TRP A 1 308 ? 1.225 12.850 -6.358 1.00 76.38 308 TRP A N 1
ATOM 2552 C CA . TRP A 1 308 ? 2.366 12.131 -6.906 1.00 76.38 308 TRP A CA 1
ATOM 2553 C C . TRP A 1 308 ? 1.939 10.807 -7.545 1.00 76.38 308 TRP A C 1
ATOM 2555 O O . TRP A 1 308 ? 1.052 10.114 -7.047 1.00 76.38 308 TRP A O 1
ATOM 2565 N N . GLU A 1 309 ? 2.630 10.381 -8.605 1.00 68.75 309 GLU A N 1
ATOM 2566 C CA . GLU A 1 309 ? 2.358 9.126 -9.334 1.00 68.75 309 GLU A CA 1
ATOM 2567 C C . GLU A 1 309 ? 2.183 7.895 -8.420 1.00 68.75 309 GLU A C 1
ATOM 2569 O O . GLU A 1 309 ? 1.334 7.034 -8.652 1.00 68.75 309 GLU A O 1
ATOM 2574 N N . HIS A 1 310 ? 2.967 7.794 -7.345 1.00 62.38 310 HIS A N 1
ATOM 2575 C CA . HIS A 1 310 ? 2.878 6.664 -6.421 1.00 62.38 310 HIS A CA 1
ATOM 2576 C C . HIS A 1 310 ? 1.613 6.686 -5.551 1.00 62.38 310 HIS A C 1
ATOM 2578 O O . HIS A 1 310 ? 1.196 5.630 -5.072 1.00 62.38 310 HIS A O 1
ATOM 2584 N N . GLU A 1 311 ? 0.985 7.845 -5.357 1.00 63.69 311 GLU A N 1
ATOM 2585 C CA . GLU A 1 311 ? -0.274 7.975 -4.626 1.00 63.69 311 GLU A CA 1
ATOM 2586 C C . GLU A 1 311 ? -1.448 7.419 -5.447 1.00 63.69 311 GLU A C 1
ATOM 2588 O O . GLU A 1 311 ? -2.336 6.775 -4.884 1.00 63.69 311 GLU A O 1
ATOM 2593 N N . PHE A 1 312 ? -1.384 7.505 -6.783 1.00 68.06 312 PHE A N 1
ATOM 2594 C CA . PHE A 1 312 ? -2.350 6.871 -7.693 1.00 68.06 312 PHE A CA 1
ATOM 2595 C C . PHE A 1 312 ? -2.347 5.334 -7.629 1.00 68.06 312 PHE A C 1
ATOM 2597 O O . PHE A 1 312 ? -3.319 4.701 -8.043 1.00 68.06 312 PHE A O 1
ATOM 2604 N N . LYS A 1 313 ? -1.321 4.704 -7.031 1.00 66.81 313 LYS A N 1
ATOM 2605 C CA . LYS A 1 313 ? -1.330 3.254 -6.734 1.00 66.81 313 LYS A CA 1
ATOM 2606 C C . LYS A 1 313 ? -2.396 2.873 -5.701 1.00 66.81 313 LYS A C 1
ATOM 2608 O O . LYS A 1 313 ? -2.722 1.696 -5.563 1.00 66.81 313 LYS A O 1
ATOM 2613 N N . SER A 1 314 ? -2.932 3.846 -4.961 1.00 64.56 314 SER A N 1
ATOM 2614 C CA . SER A 1 314 ? -4.004 3.663 -3.988 1.00 64.56 314 SER A CA 1
ATOM 2615 C C . SER A 1 314 ? -5.119 4.674 -4.250 1.00 64.56 314 SER A C 1
ATOM 2617 O O . SER A 1 314 ? -5.214 5.703 -3.586 1.00 64.56 314 SER A O 1
ATOM 2619 N N . VAL A 1 315 ? -5.997 4.354 -5.204 1.00 62.00 315 VAL A N 1
ATOM 2620 C CA . VAL A 1 315 ? -7.120 5.219 -5.620 1.00 62.00 315 VAL A CA 1
ATOM 2621 C C . VAL A 1 315 ? -7.940 5.729 -4.425 1.00 62.00 315 VAL A C 1
ATOM 2623 O O . VAL A 1 315 ? -8.280 6.905 -4.374 1.00 62.00 315 VAL A O 1
ATOM 2626 N N . GLY A 1 316 ? -8.180 4.894 -3.405 1.00 59.38 316 GLY A N 1
ATOM 2627 C CA . GLY A 1 316 ? -8.901 5.305 -2.193 1.00 59.38 316 GLY A CA 1
ATOM 2628 C C . GLY A 1 316 ? -8.226 6.433 -1.399 1.00 59.38 316 GLY A C 1
ATOM 2629 O O . GLY A 1 316 ? -8.915 7.273 -0.825 1.00 59.38 316 GLY A O 1
ATOM 2630 N N . LYS A 1 317 ? -6.887 6.511 -1.394 1.00 68.62 317 LYS A N 1
ATOM 2631 C CA . LYS A 1 317 ? -6.163 7.628 -0.766 1.00 68.62 317 LYS A CA 1
ATOM 2632 C C . LYS A 1 317 ? -6.367 8.927 -1.535 1.00 68.62 317 LYS A C 1
ATOM 2634 O O . LYS A 1 317 ? -6.628 9.943 -0.903 1.00 68.62 317 LYS A O 1
ATOM 2639 N N . ILE A 1 318 ? -6.308 8.873 -2.867 1.00 74.75 318 ILE A N 1
ATOM 2640 C CA . ILE A 1 318 ? -6.553 10.038 -3.730 1.00 74.75 318 ILE A CA 1
ATOM 2641 C C . ILE A 1 318 ? -7.978 10.552 -3.553 1.00 74.75 318 ILE A C 1
ATOM 2643 O O . ILE A 1 318 ? -8.175 11.742 -3.339 1.00 74.75 318 ILE A O 1
ATOM 2647 N N . VAL A 1 319 ? -8.963 9.651 -3.540 1.00 72.81 319 VAL A N 1
ATOM 2648 C CA . VAL A 1 319 ? -10.366 9.996 -3.272 1.00 72.81 319 VAL A CA 1
ATOM 2649 C C . VAL A 1 319 ? -10.507 10.732 -1.936 1.00 72.81 319 VAL A C 1
ATOM 2651 O O . VAL A 1 319 ? -11.131 11.787 -1.881 1.00 72.81 319 VAL A O 1
ATOM 2654 N N . ASN A 1 320 ? -9.899 10.220 -0.863 1.00 70.50 320 ASN A N 1
ATOM 2655 C CA . ASN A 1 320 ? -9.962 10.861 0.455 1.00 70.50 320 ASN A CA 1
ATOM 2656 C C . ASN A 1 320 ? -9.244 12.219 0.490 1.00 70.50 320 ASN A C 1
ATOM 2658 O O . ASN A 1 320 ? -9.707 13.143 1.156 1.00 70.50 320 ASN A O 1
ATOM 2662 N N . LEU A 1 321 ? -8.125 12.342 -0.223 1.00 77.56 321 LEU A N 1
ATOM 2663 C CA . LEU A 1 321 ? -7.344 13.571 -0.314 1.00 77.56 321 LEU A CA 1
ATOM 2664 C C . LEU A 1 321 ? -8.111 14.668 -1.064 1.00 77.56 321 LEU A C 1
ATOM 2666 O O . LEU A 1 321 ? -8.213 15.788 -0.571 1.00 77.56 321 LEU A O 1
ATOM 2670 N N . ILE A 1 322 ? -8.723 14.319 -2.198 1.00 83.81 322 ILE A N 1
ATOM 2671 C CA . ILE A 1 322 ? -9.578 15.212 -2.986 1.00 83.81 322 ILE A CA 1
ATOM 2672 C C . ILE A 1 322 ? -10.800 15.635 -2.173 1.00 83.81 322 ILE A C 1
ATOM 2674 O O . ILE A 1 322 ? -11.094 16.826 -2.107 1.00 83.81 322 ILE A O 1
ATOM 2678 N N . LYS A 1 323 ? -11.473 14.695 -1.493 1.00 78.81 323 LYS A N 1
ATOM 2679 C CA . LYS A 1 323 ? -12.589 15.017 -0.592 1.00 78.81 323 LYS A CA 1
ATOM 2680 C C . LYS A 1 323 ? -12.177 16.025 0.480 1.00 78.81 323 LYS A C 1
ATOM 2682 O O . LYS A 1 323 ? -12.870 17.014 0.692 1.00 78.81 323 LYS A O 1
ATOM 2687 N N . TYR A 1 324 ? -11.017 15.813 1.100 1.00 78.31 324 TYR A N 1
ATOM 2688 C CA . TYR A 1 324 ? -10.464 16.732 2.091 1.00 78.31 324 TYR A CA 1
ATOM 2689 C C . TYR A 1 324 ? -10.169 18.125 1.507 1.00 78.31 324 TYR A C 1
ATOM 2691 O O . TYR A 1 324 ? -10.574 19.124 2.098 1.00 78.31 324 TYR A O 1
ATOM 2699 N N . TRP A 1 325 ? -9.512 18.218 0.345 1.00 83.62 325 TRP A N 1
ATOM 2700 C CA . TRP A 1 325 ? -9.207 19.505 -0.303 1.00 83.62 325 TRP A CA 1
ATOM 2701 C C . TRP A 1 325 ? -10.454 20.264 -0.743 1.00 83.62 325 TRP A C 1
ATOM 2703 O O . TRP A 1 325 ? -10.512 21.482 -0.593 1.00 83.62 325 TRP A O 1
ATOM 2713 N N . CYS A 1 326 ? -11.453 19.535 -1.234 1.00 82.62 326 CYS A N 1
ATOM 2714 C CA . CYS A 1 326 ? -12.720 20.094 -1.687 1.00 82.62 326 CYS A CA 1
ATOM 2715 C C . CYS A 1 326 ? -13.693 20.377 -0.536 1.00 82.62 326 CYS A C 1
ATOM 2717 O O . CYS A 1 326 ? -14.814 20.810 -0.782 1.00 82.62 326 CYS A O 1
ATOM 2719 N N . ASN A 1 327 ? -13.289 20.114 0.716 1.00 75.19 327 ASN A N 1
ATOM 2720 C CA . ASN A 1 327 ? -14.158 20.158 1.892 1.00 75.19 327 ASN A CA 1
ATOM 2721 C C . ASN A 1 327 ? -15.466 19.365 1.688 1.00 75.19 327 ASN A C 1
ATOM 2723 O O . ASN A 1 327 ? -16.516 19.692 2.245 1.00 75.19 327 ASN A O 1
ATOM 2727 N N . ILE A 1 328 ? -15.389 18.305 0.878 1.00 69.88 328 ILE A N 1
ATOM 2728 C CA . ILE A 1 328 ? -16.442 17.312 0.719 1.00 69.88 328 ILE A CA 1
ATOM 2729 C C . ILE A 1 328 ? -16.324 16.433 1.941 1.00 69.88 328 ILE A C 1
ATOM 2731 O O . ILE A 1 328 ? -15.599 15.436 1.983 1.00 69.88 328 ILE A O 1
ATOM 2735 N N . ASN A 1 329 ? -17.019 16.862 2.980 1.00 58.91 329 ASN A N 1
ATOM 2736 C CA . ASN A 1 329 ? -17.306 15.978 4.076 1.00 58.91 329 ASN A CA 1
ATOM 2737 C C . ASN A 1 329 ? -18.234 14.914 3.501 1.00 58.91 329 ASN A C 1
ATOM 2739 O O . ASN A 1 329 ? -19.347 15.213 3.074 1.00 58.91 329 ASN A O 1
ATOM 2743 N N . ASP A 1 330 ? -17.775 13.664 3.480 1.00 57.38 330 ASP A N 1
ATOM 2744 C CA . ASP A 1 330 ? -18.743 12.589 3.622 1.00 57.38 330 ASP A CA 1
ATOM 2745 C C . ASP A 1 330 ? -19.618 12.960 4.820 1.00 57.38 330 ASP A C 1
ATOM 2747 O O . ASP A 1 330 ? -19.040 13.348 5.840 1.00 57.38 330 ASP A O 1
ATOM 2751 N N . ASP A 1 331 ? -20.947 12.860 4.706 1.00 59.84 331 ASP A N 1
ATOM 2752 C CA . ASP A 1 331 ? -21.848 13.153 5.824 1.00 59.84 331 ASP A CA 1
ATOM 2753 C C . ASP A 1 331 ? -21.254 12.554 7.097 1.00 59.84 331 ASP A C 1
ATOM 2755 O O . ASP A 1 331 ? -21.123 11.322 7.208 1.00 59.84 331 ASP A O 1
ATOM 2759 N N . ILE A 1 332 ? -20.778 13.435 7.990 1.00 67.06 332 ILE A N 1
ATOM 2760 C CA . ILE A 1 332 ? -20.170 13.007 9.241 1.00 67.06 332 ILE A CA 1
ATOM 2761 C C . ILE A 1 332 ? -21.320 12.395 10.000 1.00 67.06 332 ILE A C 1
ATOM 2763 O O . ILE A 1 332 ? -22.267 13.078 10.390 1.00 67.06 332 ILE A O 1
ATOM 2767 N N . TYR A 1 333 ? -21.248 11.084 10.156 1.00 77.44 333 TYR A N 1
ATOM 2768 C CA . TYR A 1 333 ? -22.304 10.360 10.809 1.00 77.44 333 TYR A CA 1
ATOM 2769 C C . TYR A 1 333 ? -22.270 10.751 12.281 1.00 77.44 333 TYR A C 1
ATOM 2771 O O . TYR A 1 333 ? -21.281 10.491 12.973 1.00 77.44 333 TYR A O 1
ATOM 2779 N N . ASP A 1 334 ? -23.324 11.403 12.763 1.00 84.19 334 ASP A N 1
ATOM 2780 C CA . ASP A 1 334 ? -23.444 11.668 14.187 1.00 84.19 334 ASP A CA 1
ATOM 2781 C C . ASP A 1 334 ? -23.886 10.388 14.906 1.00 84.19 334 ASP A C 1
ATOM 2783 O O . ASP A 1 334 ? -24.836 9.717 14.510 1.00 84.19 334 ASP A O 1
ATOM 2787 N N . PHE A 1 335 ? -23.168 10.012 15.962 1.00 92.62 335 PHE A N 1
ATOM 2788 C CA . PHE A 1 335 ? -23.459 8.811 16.751 1.00 92.62 335 PHE A CA 1
ATOM 2789 C C . PHE A 1 335 ? -23.186 9.049 18.231 1.00 92.62 335 PHE A C 1
ATOM 2791 O O . PHE A 1 335 ? -22.306 9.835 18.596 1.00 92.62 335 PHE A O 1
ATOM 2798 N N . CYS A 1 336 ? -23.895 8.355 19.123 1.00 93.69 336 CYS A N 1
ATOM 2799 C CA . CYS A 1 336 ? -23.577 8.408 20.546 1.00 93.69 336 CYS A CA 1
ATOM 2800 C C . CYS A 1 336 ? -22.552 7.329 20.910 1.00 93.69 336 CYS A C 1
ATOM 2802 O O . CYS A 1 336 ? -22.609 6.199 20.437 1.00 93.69 336 CYS A O 1
ATOM 2804 N N . PHE A 1 337 ? -21.630 7.639 21.826 1.00 94.94 337 PHE A N 1
ATOM 2805 C CA . PHE A 1 337 ? -20.614 6.667 22.264 1.00 94.94 337 PHE A CA 1
ATOM 2806 C C . PHE A 1 337 ? -21.214 5.421 22.931 1.00 94.94 337 PHE A C 1
ATOM 2808 O O . PHE A 1 337 ? -20.583 4.370 22.925 1.00 94.94 337 PHE A O 1
ATOM 2815 N N . LYS A 1 338 ? -22.427 5.527 23.489 1.00 94.88 338 LYS A N 1
ATOM 2816 C CA . LYS A 1 338 ? -23.170 4.396 24.068 1.00 94.88 338 LYS A CA 1
ATOM 2817 C C . LYS A 1 338 ? -23.576 3.346 23.024 1.00 94.88 338 LYS A C 1
ATOM 2819 O O . LYS A 1 338 ? -23.744 2.189 23.389 1.00 94.88 338 LYS A O 1
ATOM 2824 N N . ASP A 1 339 ? -23.683 3.743 21.757 1.00 96.44 339 ASP A N 1
ATOM 2825 C CA . ASP A 1 339 ? -24.076 2.864 20.650 1.00 96.44 339 ASP A CA 1
ATOM 2826 C C . ASP A 1 339 ? -22.859 2.154 20.033 1.00 96.44 339 ASP A C 1
ATOM 2828 O O . ASP A 1 339 ? -23.001 1.268 19.191 1.00 96.44 339 ASP A O 1
ATOM 2832 N N . VAL A 1 340 ? -21.646 2.536 20.451 1.00 97.56 340 VAL A N 1
ATOM 2833 C CA . VAL A 1 340 ? -20.402 1.963 19.941 1.00 97.56 340 VAL A CA 1
ATOM 2834 C C . VAL A 1 340 ? -19.996 0.750 20.767 1.00 97.56 340 VAL A C 1
ATOM 2836 O O . VAL A 1 340 ? -19.685 0.845 21.958 1.00 97.56 340 VAL A O 1
ATOM 2839 N N . ILE A 1 341 ? -19.904 -0.397 20.103 1.00 97.44 341 ILE A N 1
ATOM 2840 C CA . ILE A 1 341 ? -19.478 -1.659 20.702 1.00 97.44 341 ILE A CA 1
ATOM 2841 C C . ILE A 1 341 ? -17.996 -1.875 20.411 1.00 97.44 341 ILE A C 1
ATOM 2843 O O . ILE A 1 341 ? -17.573 -1.908 19.258 1.00 97.44 341 ILE A O 1
ATOM 2847 N N . ILE A 1 342 ? -17.196 -2.082 21.460 1.00 97.94 342 ILE A N 1
ATOM 2848 C CA . ILE A 1 342 ? -15.772 -2.408 21.315 1.00 97.94 342 ILE A CA 1
ATOM 2849 C C . ILE A 1 342 ? -15.550 -3.902 21.516 1.00 97.94 342 ILE A C 1
ATOM 2851 O O . ILE A 1 342 ? -15.817 -4.435 22.598 1.00 97.94 342 ILE A O 1
ATOM 2855 N N . LYS A 1 343 ? -14.998 -4.553 20.489 1.00 97.00 343 LYS A N 1
ATOM 2856 C CA . LYS A 1 343 ? -14.688 -5.988 20.465 1.00 97.00 343 LYS A CA 1
ATOM 2857 C C . LYS A 1 343 ? -13.186 -6.206 20.328 1.00 97.00 343 LYS A C 1
ATOM 2859 O O . LYS A 1 343 ? -12.499 -5.448 19.646 1.00 97.00 343 LYS A O 1
ATOM 2864 N N . LYS A 1 344 ? -12.673 -7.260 20.967 1.00 97.25 344 LYS A N 1
ATOM 2865 C CA . LYS A 1 344 ? -11.345 -7.789 20.642 1.00 97.25 344 LYS A CA 1
ATOM 2866 C C . LYS A 1 344 ? -11.473 -8.598 19.356 1.00 97.25 344 LYS A C 1
ATOM 2868 O O . LYS A 1 344 ? -12.340 -9.462 19.285 1.00 97.25 344 LYS A O 1
ATOM 2873 N N . VAL A 1 345 ? -10.624 -8.319 18.378 1.00 95.12 345 VAL A N 1
ATOM 2874 C CA . VAL A 1 345 ? -10.725 -8.891 17.029 1.00 95.12 345 VAL A CA 1
ATOM 2875 C C . VAL A 1 345 ? -9.391 -9.450 16.557 1.00 95.12 345 VAL A C 1
ATOM 2877 O O . VAL A 1 345 ? -8.343 -9.233 17.174 1.00 95.12 345 VAL A O 1
ATOM 2880 N N . SER A 1 346 ? -9.431 -10.200 15.459 1.00 91.69 346 SER A N 1
ATOM 2881 C CA . SER A 1 346 ? -8.224 -10.673 14.781 1.00 91.69 346 SER A CA 1
ATOM 2882 C C . SER A 1 346 ? -7.586 -9.555 13.946 1.00 91.69 346 SER A C 1
ATOM 2884 O O . SER A 1 346 ? -8.248 -8.597 13.552 1.00 91.69 346 SER A O 1
ATOM 2886 N N . LYS A 1 347 ? -6.290 -9.678 13.622 1.00 85.62 347 LYS A N 1
ATOM 2887 C CA . LYS A 1 347 ? -5.630 -8.732 12.705 1.00 85.62 347 LYS A CA 1
ATOM 2888 C C . LYS A 1 347 ? -6.310 -8.712 11.334 1.00 85.62 347 LYS A C 1
ATOM 2890 O O . LYS A 1 347 ? -6.500 -7.635 10.785 1.00 85.62 347 LYS A O 1
ATOM 2895 N N . SER A 1 348 ? -6.662 -9.881 10.797 1.00 81.50 348 SER A N 1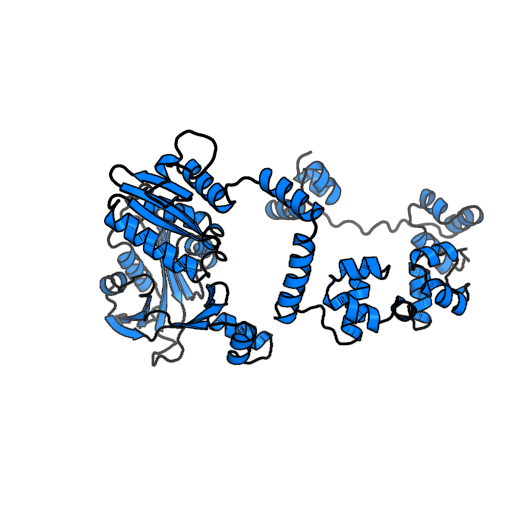
ATOM 2896 C CA . SER A 1 348 ? -7.286 -10.024 9.475 1.00 81.50 348 SER A CA 1
ATOM 2897 C C . SER A 1 348 ? -8.580 -9.226 9.339 1.00 81.50 348 SER A C 1
ATOM 2899 O O . SER A 1 348 ? -8.851 -8.696 8.270 1.00 81.50 348 SER A O 1
ATOM 2901 N N . GLU A 1 349 ? -9.338 -9.091 10.425 1.00 82.50 349 GLU A N 1
ATOM 2902 C CA . GLU A 1 349 ? -10.612 -8.366 10.448 1.00 82.50 349 GLU A CA 1
ATOM 2903 C C . GLU A 1 349 ? -10.438 -6.854 10.252 1.00 82.50 349 GLU A C 1
ATOM 2905 O O . GLU A 1 349 ? -11.271 -6.204 9.630 1.00 82.50 349 GLU A O 1
ATOM 2910 N N . VAL A 1 350 ? -9.321 -6.290 10.721 1.00 88.06 350 VAL A N 1
ATOM 2911 C CA . VAL A 1 350 ? -9.038 -4.850 10.611 1.00 88.06 350 VAL A CA 1
ATOM 2912 C C . VAL A 1 350 ? -8.007 -4.519 9.536 1.00 88.06 350 VAL A C 1
ATOM 2914 O O . VAL A 1 350 ? -7.721 -3.345 9.316 1.00 88.06 350 VAL A O 1
ATOM 2917 N N . ASP A 1 351 ? -7.411 -5.516 8.878 1.00 79.06 351 ASP A N 1
ATOM 2918 C CA . ASP A 1 351 ? -6.272 -5.293 7.980 1.00 79.06 351 ASP A CA 1
ATOM 2919 C C . ASP A 1 351 ? -6.684 -4.457 6.765 1.00 79.06 351 ASP A C 1
ATOM 2921 O O . ASP A 1 351 ? -6.018 -3.474 6.441 1.00 79.06 351 ASP A O 1
ATOM 2925 N N . ILE A 1 352 ? -7.840 -4.770 6.166 1.00 71.12 352 ILE A N 1
ATOM 2926 C CA . ILE A 1 352 ? -8.430 -3.983 5.073 1.00 71.12 352 ILE A CA 1
ATOM 2927 C C . ILE A 1 352 ? -8.769 -2.572 5.563 1.00 71.12 352 ILE A C 1
ATOM 2929 O O . ILE A 1 352 ? -8.414 -1.587 4.914 1.00 71.12 352 ILE A O 1
ATOM 2933 N N . PHE A 1 353 ? -9.394 -2.457 6.737 1.00 79.44 353 PHE A N 1
ATOM 2934 C CA . PHE A 1 353 ? -9.782 -1.174 7.322 1.00 79.44 353 PHE A CA 1
ATOM 2935 C C . PHE A 1 353 ? -8.579 -0.253 7.564 1.00 79.44 353 PHE A C 1
ATOM 2937 O O . PHE A 1 353 ? -8.585 0.901 7.137 1.00 79.44 353 PHE A O 1
ATOM 2944 N N . ILE A 1 354 ? -7.522 -0.764 8.200 1.00 81.12 354 ILE A N 1
ATOM 2945 C CA . ILE A 1 354 ? -6.301 -0.006 8.492 1.00 81.12 354 ILE A CA 1
ATOM 2946 C C . ILE A 1 354 ? -5.541 0.305 7.203 1.00 81.12 354 ILE A C 1
ATOM 2948 O O . ILE A 1 354 ? -5.037 1.416 7.056 1.00 81.12 354 ILE A O 1
ATOM 2952 N N . SER A 1 355 ? -5.463 -0.635 6.260 1.00 68.06 355 SER A N 1
ATOM 2953 C CA . SER A 1 355 ? -4.778 -0.400 4.982 1.00 68.06 355 SER A CA 1
ATOM 2954 C C . SER A 1 355 ? -5.457 0.694 4.157 1.00 68.06 355 SER A C 1
ATOM 2956 O O . SER A 1 355 ? -4.776 1.441 3.458 1.00 68.06 355 SER A O 1
ATOM 2958 N N . SER A 1 356 ? -6.779 0.825 4.294 1.00 61.44 356 SER A N 1
ATOM 2959 C CA . SER A 1 356 ? -7.584 1.812 3.567 1.00 61.44 356 SER A CA 1
ATOM 2960 C C . SER A 1 356 ? -7.566 3.204 4.209 1.00 61.44 356 SER A C 1
ATOM 2962 O O . SER A 1 356 ? -7.582 4.199 3.491 1.00 61.44 356 SER A O 1
ATOM 2964 N N . HIS A 1 357 ? -7.514 3.294 5.544 1.00 72.88 357 HIS A N 1
ATOM 2965 C CA . HIS A 1 357 ? -7.749 4.561 6.259 1.00 72.88 357 HIS A CA 1
ATOM 2966 C C . HIS A 1 357 ? -6.568 5.061 7.103 1.00 72.88 357 HIS A C 1
ATOM 2968 O O . HIS A 1 357 ? -6.538 6.228 7.487 1.00 72.88 357 HIS A O 1
ATOM 2974 N N . HIS A 1 358 ? -5.583 4.220 7.427 1.00 78.56 358 HIS A N 1
ATOM 2975 C CA . HIS A 1 358 ? -4.415 4.648 8.199 1.00 78.56 358 HIS A CA 1
ATOM 2976 C C . HIS A 1 358 ? -3.306 5.141 7.263 1.00 78.56 358 HIS A C 1
ATOM 2978 O O . HIS A 1 358 ? -2.969 4.471 6.290 1.00 78.56 358 HIS A O 1
ATOM 2984 N N . TYR A 1 359 ? -2.648 6.253 7.599 1.00 63.72 359 TYR A N 1
ATOM 2985 C CA . TYR A 1 359 ? -1.610 6.869 6.756 1.00 63.72 359 TYR A CA 1
ATOM 2986 C C . TYR A 1 359 ? -0.444 5.915 6.411 1.00 63.72 359 TYR A C 1
ATOM 2988 O O . TYR A 1 359 ? 0.030 5.889 5.279 1.00 63.72 359 TYR A O 1
ATOM 2996 N N . ILE A 1 360 ? -0.040 5.056 7.358 1.00 68.06 360 ILE A N 1
ATOM 2997 C CA . ILE A 1 360 ? 0.977 3.999 7.141 1.00 68.06 360 ILE A CA 1
ATOM 2998 C C . ILE A 1 360 ? 0.508 2.894 6.168 1.00 68.06 360 ILE A C 1
ATOM 3000 O O . ILE A 1 360 ? 1.343 2.226 5.568 1.00 68.06 360 ILE A O 1
ATOM 3004 N N . GLY A 1 361 ? -0.801 2.672 6.003 1.00 64.94 361 GLY A N 1
ATOM 3005 C CA . GLY A 1 361 ? -1.342 1.682 5.062 1.00 64.94 361 GLY A CA 1
ATOM 3006 C C . GLY A 1 361 ? -1.117 0.213 5.445 1.00 64.94 361 GLY A C 1
ATOM 3007 O O . GLY A 1 361 ? -1.141 -0.650 4.578 1.00 64.94 361 GLY A O 1
ATOM 3008 N N . SER A 1 362 ? -0.854 -0.091 6.721 1.00 73.12 362 SER A N 1
ATOM 3009 C CA . SER A 1 362 ? -0.767 -1.470 7.225 1.00 73.12 362 SER A CA 1
ATOM 3010 C C . SER A 1 362 ? -0.934 -1.532 8.745 1.00 73.12 362 SER A C 1
ATOM 3012 O O . SER A 1 362 ? -0.404 -0.685 9.481 1.00 73.12 362 SER A O 1
ATOM 3014 N N . ALA A 1 363 ? -1.587 -2.592 9.231 1.00 69.62 363 ALA A N 1
ATOM 3015 C CA . ALA A 1 363 ? -1.708 -2.899 10.657 1.00 69.62 363 ALA A CA 1
ATOM 3016 C C . ALA A 1 363 ? -0.370 -3.287 11.322 1.00 69.62 363 ALA A C 1
ATOM 3018 O O . ALA A 1 363 ? -0.248 -3.211 12.541 1.00 69.62 363 ALA A O 1
ATOM 3019 N N . GLY A 1 364 ? 0.663 -3.646 10.545 1.00 74.69 364 GLY A N 1
ATOM 3020 C CA . GLY A 1 364 ? 1.998 -3.951 11.071 1.00 74.69 364 GLY A CA 1
ATOM 3021 C C . GLY A 1 364 ? 2.056 -5.215 11.945 1.00 74.69 364 GLY A C 1
ATOM 3022 O O . GLY A 1 364 ? 1.338 -6.191 11.698 1.00 74.69 364 GLY A O 1
ATOM 3023 N N . ARG A 1 365 ? 2.957 -5.225 12.944 1.00 75.62 365 ARG A N 1
ATOM 3024 C CA . ARG A 1 365 ? 2.979 -6.254 14.001 1.00 75.62 365 ARG A CA 1
ATOM 3025 C C . ARG A 1 365 ? 1.778 -6.031 14.914 1.00 75.62 365 ARG A C 1
ATOM 3027 O O . ARG A 1 365 ? 1.569 -4.916 15.373 1.00 75.62 365 ARG A O 1
ATOM 3034 N N . CYS A 1 366 ? 1.036 -7.088 15.211 1.00 76.69 366 CYS A N 1
ATOM 3035 C CA . CYS A 1 366 ? -0.149 -7.025 16.057 1.00 76.69 366 CYS A CA 1
ATOM 3036 C C . CYS A 1 366 ? 0.041 -7.860 17.327 1.00 76.69 366 CYS A C 1
ATOM 3038 O O . CYS A 1 366 ? 0.662 -8.920 17.294 1.00 76.69 366 CYS A O 1
ATOM 3040 N N . GLY A 1 367 ? -0.513 -7.380 18.437 1.00 84.62 367 GLY A N 1
ATOM 3041 C CA . GLY A 1 367 ? -0.730 -8.152 19.656 1.00 84.62 367 GLY A CA 1
ATOM 3042 C C . GLY A 1 367 ? -2.223 -8.199 19.959 1.00 84.62 367 GLY A C 1
ATOM 3043 O O . GLY A 1 367 ? -2.949 -9.018 19.403 1.00 84.62 367 GLY A O 1
ATOM 3044 N N . ASN A 1 368 ? -2.696 -7.293 20.814 1.00 94.31 368 ASN A N 1
ATOM 3045 C CA . ASN A 1 368 ? -4.124 -7.143 21.089 1.00 94.31 368 ASN A CA 1
ATOM 3046 C C . ASN A 1 368 ? -4.720 -6.095 20.148 1.00 94.31 368 ASN A C 1
ATOM 3048 O O . ASN A 1 368 ? -4.253 -4.959 20.115 1.00 94.31 368 ASN A O 1
ATOM 3052 N N . VAL A 1 369 ? -5.751 -6.477 19.400 1.00 96.31 369 VAL A N 1
ATOM 3053 C CA . VAL A 1 369 ? -6.460 -5.592 18.472 1.00 96.31 369 VAL A CA 1
ATOM 3054 C C . VAL A 1 369 ? -7.881 -5.396 18.975 1.00 96.31 369 VAL A C 1
ATOM 3056 O O . VAL A 1 369 ? -8.560 -6.369 19.310 1.00 96.31 369 VAL A O 1
ATOM 3059 N N . PHE A 1 370 ? -8.318 -4.143 19.030 1.00 97.81 370 PHE A N 1
ATOM 3060 C CA . PHE A 1 370 ? -9.680 -3.779 19.396 1.00 97.81 370 PHE A CA 1
ATOM 3061 C C . PHE A 1 370 ? -10.315 -2.964 18.282 1.00 97.81 370 PHE A C 1
ATOM 3063 O O . PHE A 1 370 ? -9.721 -2.000 17.805 1.00 97.81 370 PHE A O 1
ATOM 3070 N N . ALA A 1 371 ? -11.525 -3.350 17.902 1.00 96.88 371 ALA A N 1
ATOM 3071 C CA . ALA A 1 371 ? -12.329 -2.698 16.884 1.00 96.88 371 ALA A CA 1
ATOM 3072 C C . ALA A 1 371 ? -13.567 -2.060 17.519 1.00 96.88 371 ALA A C 1
ATOM 3074 O O . ALA A 1 371 ? -14.175 -2.640 18.422 1.00 96.88 371 ALA A O 1
ATOM 3075 N N . ALA A 1 372 ? -13.919 -0.871 17.042 1.00 97.81 372 ALA A N 1
ATOM 3076 C CA . ALA A 1 372 ? -15.127 -0.142 17.389 1.00 97.81 372 ALA A CA 1
ATOM 3077 C C . ALA A 1 372 ? -16.163 -0.317 16.282 1.00 97.81 372 ALA A C 1
ATOM 3079 O O . ALA A 1 372 ? -15.900 0.031 15.130 1.00 97.81 372 ALA A O 1
ATOM 3080 N N . TYR A 1 373 ? -17.331 -0.822 16.659 1.00 95.94 373 TYR A N 1
ATOM 3081 C CA . TYR A 1 373 ? -18.454 -1.072 15.771 1.00 95.94 373 TYR A CA 1
ATOM 3082 C C . TYR A 1 373 ? -19.629 -0.161 16.115 1.00 95.94 373 TYR A C 1
ATOM 3084 O O . TYR A 1 373 ? -19.963 -0.016 17.291 1.00 95.94 373 TYR A O 1
ATOM 3092 N N . LEU A 1 374 ? -20.263 0.416 15.098 1.00 93.00 374 LEU A N 1
ATOM 3093 C CA . LEU A 1 374 ? -21.569 1.065 15.198 1.00 93.00 374 LEU A CA 1
ATOM 3094 C C . LEU A 1 374 ? -22.560 0.218 14.395 1.00 93.00 374 LEU A C 1
ATOM 3096 O O . LEU A 1 374 ? -22.488 0.181 13.166 1.00 93.00 374 LEU A O 1
ATOM 3100 N N . GLY A 1 375 ? -23.420 -0.530 15.089 1.00 91.56 375 GLY A N 1
ATOM 3101 C CA . GLY A 1 375 ? -24.135 -1.651 14.469 1.00 91.56 375 GLY A CA 1
ATOM 3102 C C . GLY A 1 375 ? -23.141 -2.676 13.910 1.00 91.56 375 GLY A C 1
ATOM 3103 O O . GLY A 1 375 ? -22.248 -3.126 14.631 1.00 91.56 375 GLY A O 1
ATOM 3104 N N . ASP A 1 376 ? -23.254 -2.981 12.617 1.00 87.94 376 ASP A N 1
ATOM 3105 C CA . ASP A 1 376 ? -22.354 -3.901 11.903 1.00 87.94 376 ASP A CA 1
ATOM 3106 C C . ASP A 1 376 ? -21.175 -3.197 11.208 1.00 87.94 376 ASP A C 1
ATOM 3108 O O . ASP A 1 376 ? -20.336 -3.842 10.577 1.00 87.94 376 ASP A O 1
ATOM 3112 N N . VAL A 1 377 ? -21.069 -1.869 11.326 1.00 87.56 377 VAL A N 1
ATOM 3113 C CA . VAL A 1 377 ? -20.038 -1.087 10.635 1.00 87.56 377 VAL A CA 1
ATOM 3114 C C . VAL A 1 377 ? -18.805 -0.916 11.514 1.00 87.56 377 VAL A C 1
ATOM 3116 O O . VAL A 1 377 ? -18.893 -0.396 12.627 1.00 87.56 377 VAL A O 1
ATOM 3119 N N . LEU A 1 378 ? -17.635 -1.299 10.998 1.00 90.12 378 LEU A N 1
ATOM 3120 C CA . LEU A 1 378 ? -16.340 -1.017 11.618 1.00 90.12 378 LEU A CA 1
ATOM 3121 C C . LEU A 1 378 ? -15.979 0.463 11.430 1.00 90.12 378 LEU A C 1
ATOM 3123 O O . LEU A 1 378 ? -15.695 0.899 10.317 1.00 90.12 378 LEU A O 1
ATOM 3127 N N . ILE A 1 379 ? -15.954 1.227 12.523 1.00 94.06 379 ILE A N 1
ATOM 3128 C CA . ILE A 1 379 ? -15.741 2.685 12.494 1.00 94.06 379 ILE A CA 1
ATOM 3129 C C . ILE A 1 379 ? -14.386 3.121 13.065 1.00 94.06 379 ILE A C 1
ATOM 3131 O O . ILE A 1 379 ? -13.944 4.252 12.849 1.00 94.06 379 ILE A O 1
ATOM 3135 N N . GLY A 1 380 ? -13.686 2.233 13.773 1.00 95.50 380 GLY A N 1
ATOM 3136 C CA . GLY A 1 380 ? -12.360 2.514 14.313 1.00 95.50 380 GLY A CA 1
ATOM 3137 C C . GLY A 1 380 ? -11.634 1.273 14.815 1.00 95.50 380 GLY A C 1
ATOM 3138 O O . GLY A 1 380 ? -12.245 0.246 15.094 1.00 95.50 380 GLY A O 1
ATOM 3139 N N . SER A 1 381 ? -10.314 1.366 14.950 1.00 96.56 381 SER A N 1
ATOM 3140 C CA . SER A 1 381 ? -9.462 0.282 15.435 1.00 96.56 381 SER A CA 1
ATOM 3141 C C . SER A 1 381 ? -8.265 0.813 16.222 1.00 96.56 381 SER A C 1
ATOM 3143 O O . SER A 1 381 ? -7.649 1.814 15.850 1.00 96.56 381 SER A O 1
ATOM 3145 N N . VAL A 1 382 ? -7.881 0.078 17.268 1.00 97.06 382 VAL A N 1
ATOM 3146 C CA . VAL A 1 382 ? -6.656 0.280 18.053 1.00 97.06 382 VAL A CA 1
ATOM 3147 C C . VAL A 1 382 ? -5.845 -1.009 18.054 1.00 97.06 382 VAL A C 1
ATOM 3149 O O . VAL A 1 382 ? -6.373 -2.085 18.337 1.00 97.06 382 VAL A O 1
ATOM 3152 N N . VAL A 1 383 ? -4.554 -0.905 17.750 1.00 95.50 383 VAL A N 1
ATOM 3153 C CA . VAL A 1 383 ? -3.617 -2.032 17.783 1.00 95.50 383 VAL A CA 1
ATOM 3154 C C . VAL A 1 383 ? -2.593 -1.794 18.879 1.00 95.50 383 VAL A C 1
ATOM 3156 O O . VAL A 1 383 ? -1.859 -0.806 18.853 1.00 95.50 383 VAL A O 1
ATOM 3159 N N . PHE A 1 384 ? -2.515 -2.749 19.802 1.00 95.00 384 PHE A N 1
ATOM 3160 C CA . PHE A 1 384 ? -1.436 -2.864 20.769 1.00 95.00 384 PHE A CA 1
ATOM 3161 C C . PHE A 1 384 ? -0.480 -3.964 20.329 1.00 95.00 384 PHE A C 1
ATOM 3163 O O . PHE A 1 384 ? -0.880 -5.122 20.188 1.00 95.00 384 PHE A O 1
ATOM 3170 N N . SER A 1 385 ? 0.780 -3.621 20.103 1.00 92.06 385 SER A N 1
ATOM 3171 C CA . SER A 1 385 ? 1.828 -4.554 19.703 1.00 92.06 385 SER A CA 1
ATOM 3172 C C . SER A 1 385 ? 2.842 -4.777 20.826 1.00 92.06 385 SER A C 1
ATOM 3174 O O . SER A 1 385 ? 2.961 -3.955 21.740 1.00 92.06 385 SER A O 1
ATOM 3176 N N . PRO A 1 386 ? 3.615 -5.873 20.772 1.00 86.38 386 PRO A N 1
ATOM 3177 C CA . PRO A 1 386 ? 4.848 -5.967 21.544 1.00 86.38 386 PRO A CA 1
ATOM 3178 C C . PRO A 1 386 ? 5.765 -4.775 21.241 1.00 86.38 386 PRO A C 1
ATOM 3180 O O . PRO A 1 386 ? 5.737 -4.248 20.123 1.00 86.38 386 PRO A O 1
ATOM 3183 N N . LEU A 1 387 ? 6.584 -4.383 22.219 1.00 82.12 387 LEU A N 1
ATOM 3184 C CA . LEU A 1 387 ? 7.545 -3.290 22.072 1.00 82.12 387 LEU A CA 1
ATOM 3185 C C . LEU A 1 387 ? 8.440 -3.507 20.844 1.00 82.12 387 LEU A C 1
ATOM 3187 O O . LEU A 1 387 ? 9.096 -4.542 20.702 1.00 82.12 387 LEU A O 1
ATOM 3191 N N . ILE A 1 388 ? 8.477 -2.520 19.946 1.00 66.19 388 ILE A N 1
ATOM 3192 C CA . ILE A 1 388 ? 9.303 -2.601 18.733 1.00 66.19 388 ILE A CA 1
ATOM 3193 C C . ILE A 1 388 ? 10.766 -2.241 19.036 1.00 66.19 388 ILE A C 1
ATOM 3195 O O . ILE A 1 388 ? 11.679 -2.758 18.386 1.00 66.19 388 ILE A O 1
ATOM 3199 N N . ARG A 1 389 ? 11.002 -1.354 20.011 1.00 64.31 389 ARG A N 1
ATOM 3200 C CA . ARG A 1 389 ? 12.334 -0.852 20.377 1.00 64.31 389 ARG A CA 1
ATOM 3201 C C . ARG A 1 389 ? 12.865 -1.609 21.599 1.00 64.31 389 ARG A C 1
ATOM 3203 O O . ARG A 1 389 ? 12.448 -1.329 22.713 1.00 64.31 389 ARG 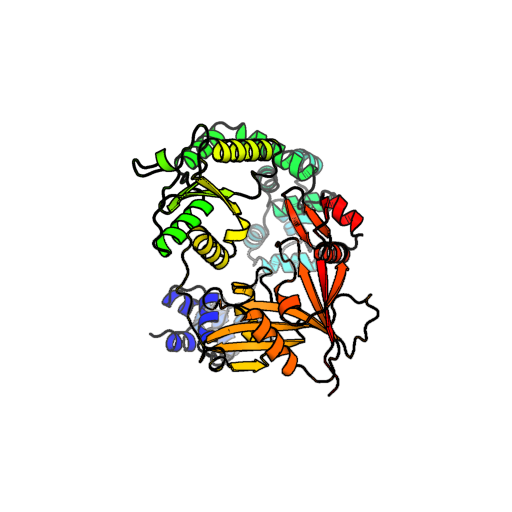A O 1
ATOM 3210 N N . GLN A 1 390 ? 13.799 -2.533 21.357 1.00 54.00 390 GLN A N 1
ATOM 3211 C CA . GLN A 1 390 ? 14.369 -3.457 22.354 1.00 54.00 390 GLN A CA 1
ATOM 3212 C C . GLN A 1 390 ? 15.361 -2.821 23.360 1.00 54.00 390 GLN A C 1
ATOM 3214 O O . GLN A 1 390 ? 15.814 -3.482 24.288 1.00 54.00 390 GLN A O 1
ATOM 3219 N N . ASN A 1 391 ? 15.676 -1.530 23.216 1.00 53.75 391 ASN A N 1
ATOM 3220 C CA . ASN A 1 391 ? 16.664 -0.836 24.056 1.00 53.75 391 ASN A CA 1
ATOM 3221 C C . ASN A 1 391 ? 16.018 0.041 25.141 1.00 53.75 391 ASN A C 1
ATOM 3223 O O . ASN A 1 391 ? 16.615 1.020 25.581 1.00 53.75 391 ASN A O 1
ATOM 3227 N N . LEU A 1 392 ? 14.769 -0.241 25.520 1.00 58.94 392 LEU A N 1
ATOM 3228 C CA . LEU A 1 392 ? 14.095 0.489 26.590 1.00 58.94 392 LEU A CA 1
ATOM 3229 C C . LEU A 1 392 ? 14.246 -0.270 27.917 1.00 58.94 392 LEU A C 1
ATOM 3231 O O . LEU A 1 392 ? 14.048 -1.486 27.920 1.00 58.94 392 LEU A O 1
ATOM 3235 N N . PRO A 1 393 ? 14.551 0.419 29.035 1.00 60.31 393 PRO A N 1
ATOM 3236 C CA . PRO A 1 393 ? 14.612 -0.174 30.370 1.00 60.31 393 PRO A CA 1
ATOM 3237 C C . PRO A 1 393 ? 13.185 -0.368 30.896 1.00 60.31 393 PRO A C 1
ATOM 3239 O O . PRO A 1 393 ? 12.766 0.293 31.837 1.00 60.31 393 PRO A O 1
ATOM 3242 N N . HIS A 1 394 ? 12.358 -1.115 30.173 1.00 68.81 394 HIS A N 1
ATOM 3243 C CA . HIS A 1 394 ? 10.973 -1.391 30.547 1.00 68.81 394 HIS A CA 1
ATOM 3244 C C . HIS A 1 394 ? 10.793 -2.898 30.567 1.00 68.81 394 HIS A C 1
ATOM 3246 O O . HIS A 1 394 ? 11.401 -3.623 29.775 1.00 68.81 394 HIS A O 1
ATOM 3252 N N . ASP A 1 395 ? 9.947 -3.363 31.471 1.00 77.88 395 ASP A N 1
ATOM 3253 C CA . ASP A 1 395 ? 9.622 -4.771 31.562 1.00 77.88 395 ASP A CA 1
ATOM 3254 C C . ASP A 1 395 ? 8.846 -5.206 30.308 1.00 77.88 395 ASP A C 1
ATOM 3256 O O . ASP A 1 395 ? 7.676 -4.859 30.124 1.00 77.88 395 ASP A O 1
ATOM 3260 N N . TYR A 1 396 ? 9.500 -5.971 29.430 1.00 77.56 396 TYR A N 1
ATOM 3261 C CA . TYR A 1 396 ? 8.914 -6.478 28.184 1.00 77.56 396 TYR A CA 1
ATOM 3262 C C . TYR A 1 396 ? 7.670 -7.333 28.401 1.00 77.56 396 TYR A C 1
ATOM 3264 O O . TYR A 1 396 ? 6.829 -7.422 27.504 1.00 77.56 396 TYR A O 1
ATOM 3272 N N . TYR A 1 397 ? 7.561 -7.984 29.557 1.00 82.06 397 TYR A N 1
ATOM 3273 C CA . TYR A 1 397 ? 6.438 -8.853 29.866 1.00 82.06 397 TYR A CA 1
ATOM 3274 C C . TYR A 1 397 ? 5.203 -8.047 30.282 1.00 82.06 397 TYR A C 1
ATOM 3276 O O . TYR A 1 397 ? 4.076 -8.410 29.924 1.00 82.06 397 TYR A O 1
ATOM 3284 N N . HIS A 1 398 ? 5.425 -6.919 30.962 1.00 89.38 398 HIS A N 1
ATOM 3285 C CA . HIS A 1 398 ? 4.371 -6.065 31.507 1.00 89.38 398 HIS A CA 1
ATOM 3286 C C . HIS A 1 398 ? 4.141 -4.755 30.729 1.00 89.38 398 HIS A C 1
ATOM 3288 O O . HIS A 1 398 ? 3.308 -3.940 31.126 1.00 89.38 398 HIS A O 1
ATOM 3294 N N . THR A 1 399 ? 4.805 -4.571 29.583 1.00 90.38 399 THR A N 1
ATOM 3295 C CA . THR A 1 399 ? 4.675 -3.371 28.737 1.00 90.38 399 THR A CA 1
ATOM 3296 C C . THR A 1 399 ? 4.160 -3.703 27.333 1.00 90.38 399 THR A C 1
ATOM 3298 O O . THR A 1 399 ? 4.567 -4.688 26.715 1.00 90.38 399 THR A O 1
ATOM 3301 N N . THR A 1 400 ? 3.289 -2.858 26.776 1.00 92.94 400 THR A N 1
ATOM 3302 C CA . THR A 1 400 ? 2.858 -2.935 25.365 1.00 92.94 400 THR A CA 1
ATOM 3303 C C . THR A 1 400 ? 2.936 -1.573 24.673 1.00 92.94 400 THR A C 1
ATOM 3305 O O . THR A 1 400 ? 3.036 -0.537 25.321 1.00 92.94 400 THR A O 1
ATOM 3308 N N . GLU A 1 401 ? 2.920 -1.558 23.341 1.00 93.88 401 GLU A N 1
ATOM 3309 C CA . GLU A 1 401 ? 2.941 -0.343 22.529 1.00 93.88 401 GLU A CA 1
ATOM 3310 C C . GLU A 1 401 ? 1.591 -0.147 21.837 1.00 93.88 401 GLU A C 1
ATOM 3312 O O . GLU A 1 401 ? 1.152 -1.033 21.106 1.00 93.88 401 GLU A O 1
ATOM 3317 N N . LEU A 1 402 ? 0.956 1.015 22.000 1.00 94.56 402 LEU A N 1
ATOM 3318 C CA . LEU A 1 402 ? -0.135 1.453 21.131 1.00 94.56 402 LEU A CA 1
ATOM 3319 C C . LEU A 1 402 ? 0.476 1.870 19.790 1.00 94.56 402 LEU A C 1
ATOM 3321 O O . LEU A 1 402 ? 0.954 2.992 19.625 1.00 94.56 402 LEU A O 1
ATOM 3325 N N . SER A 1 403 ? 0.496 0.941 18.837 1.00 92.19 403 SER A N 1
ATOM 3326 C CA . SER A 1 403 ? 1.209 1.117 17.572 1.00 92.19 403 SER A CA 1
ATOM 3327 C C . SER A 1 403 ? 0.323 1.590 16.431 1.00 92.19 403 SER A C 1
ATOM 3329 O O . SER A 1 403 ? 0.841 2.175 15.478 1.00 92.19 403 SER A O 1
ATOM 3331 N N . ARG A 1 404 ? -0.997 1.371 16.490 1.00 91.56 404 ARG A N 1
ATOM 3332 C CA . ARG A 1 404 ? -1.945 1.931 15.513 1.00 91.56 404 ARG A CA 1
ATOM 3333 C C . ARG A 1 404 ? -3.199 2.450 16.197 1.00 91.56 404 ARG A C 1
ATOM 3335 O O . ARG A 1 404 ? -3.780 1.767 17.037 1.00 91.56 404 ARG A O 1
ATOM 3342 N N . LEU A 1 405 ? -3.643 3.615 15.745 1.00 94.12 405 LEU A N 1
ATOM 3343 C CA . LEU A 1 405 ? -4.973 4.159 15.976 1.00 94.12 405 LEU A CA 1
ATOM 3344 C C . LEU A 1 405 ? -5.525 4.568 14.614 1.00 94.12 405 LEU A C 1
ATOM 3346 O O . LEU A 1 405 ? -4.908 5.369 13.917 1.00 94.12 405 LEU A O 1
ATOM 3350 N N . CYS A 1 406 ? -6.669 4.019 14.231 1.00 91.12 406 CYS A N 1
ATOM 3351 C CA . CYS A 1 406 ? -7.308 4.316 12.959 1.00 91.12 406 CYS A CA 1
ATOM 3352 C C . CYS A 1 406 ? -8.795 4.577 13.188 1.00 91.12 406 CYS A C 1
ATOM 3354 O O . CYS A 1 406 ? -9.454 3.789 13.860 1.00 91.12 406 CYS A O 1
ATOM 3356 N N . ILE A 1 407 ? -9.314 5.675 12.645 1.00 90.88 407 ILE A N 1
ATOM 3357 C CA . ILE A 1 407 ? -10.734 6.036 12.690 1.00 90.88 407 ILE A CA 1
ATOM 3358 C C . ILE A 1 407 ? -11.169 6.299 11.259 1.00 90.88 407 ILE A C 1
ATOM 3360 O O . ILE A 1 407 ? -10.456 6.962 10.505 1.00 90.88 407 ILE A O 1
ATOM 3364 N N . HIS A 1 408 ? -12.328 5.768 10.895 1.00 85.62 408 HIS A N 1
ATOM 3365 C CA . HIS A 1 408 ? -12.891 5.970 9.573 1.00 85.62 408 HIS A CA 1
ATOM 3366 C C . HIS A 1 408 ? -13.249 7.457 9.374 1.00 85.62 408 HIS A C 1
ATOM 3368 O O . HIS A 1 408 ? -13.877 8.039 10.263 1.00 85.62 408 HIS A O 1
ATOM 3374 N N . PRO A 1 409 ? -12.913 8.084 8.230 1.00 77.38 409 PRO A N 1
ATOM 3375 C CA . PRO A 1 409 ? -13.144 9.517 8.000 1.00 77.38 409 PRO A CA 1
ATOM 3376 C C . PRO A 1 409 ? -14.594 9.980 8.229 1.00 77.38 409 PRO A C 1
ATOM 3378 O O . PRO A 1 409 ? -14.813 11.046 8.789 1.00 77.38 409 PRO A O 1
ATOM 3381 N N . ARG A 1 410 ? -15.582 9.139 7.894 1.00 78.69 410 ARG A N 1
ATOM 3382 C CA . ARG A 1 410 ? -17.023 9.420 8.095 1.00 78.69 410 ARG A CA 1
ATOM 3383 C C . ARG A 1 410 ? -17.509 9.439 9.545 1.00 78.69 410 ARG A C 1
ATOM 3385 O O . ARG A 1 410 ? -18.622 9.877 9.801 1.00 78.69 410 ARG A O 1
ATOM 3392 N N . TYR A 1 411 ? -16.712 8.936 10.484 1.00 86.00 411 TYR A N 1
ATOM 3393 C CA . TYR A 1 411 ? -17.108 8.752 11.886 1.00 86.00 411 TYR A CA 1
ATOM 3394 C C . TYR A 1 411 ? -16.220 9.573 12.829 1.00 86.00 411 TYR A C 1
ATOM 3396 O O . TYR A 1 411 ? -15.938 9.181 13.965 1.00 86.00 411 TYR A O 1
ATOM 3404 N N . GLN A 1 412 ? -15.737 10.721 12.351 1.00 83.06 412 GLN A N 1
ATOM 3405 C CA . GLN A 1 412 ? -14.962 11.653 13.160 1.00 83.06 412 GLN A CA 1
ATOM 3406 C C . GLN A 1 412 ? -15.880 12.375 14.146 1.00 83.06 412 GLN A C 1
ATOM 3408 O O . GLN A 1 412 ? -16.774 13.120 13.761 1.00 83.06 412 GLN A O 1
ATOM 3413 N N . LYS A 1 413 ? -15.634 12.180 15.444 1.00 88.88 413 LYS A N 1
ATOM 3414 C CA . LYS A 1 413 ? -16.364 12.856 16.521 1.00 88.88 413 LYS A CA 1
ATOM 3415 C C . LYS A 1 413 ? -15.400 13.328 17.601 1.00 88.88 413 LYS A C 1
ATOM 3417 O O . LYS A 1 413 ? -14.440 12.631 17.945 1.00 88.88 413 LYS A O 1
ATOM 3422 N N . LYS A 1 414 ? -15.644 14.523 18.154 1.00 88.25 414 LYS A N 1
ATOM 3423 C CA . LYS A 1 414 ? -14.824 15.098 19.235 1.00 88.25 414 LYS A CA 1
ATOM 3424 C C . LYS A 1 414 ? -14.672 14.079 20.369 1.00 88.25 414 LYS A C 1
ATOM 3426 O O . LYS A 1 414 ? -15.656 13.502 20.817 1.00 88.25 414 LYS A O 1
ATOM 3431 N N . ASN A 1 415 ? -13.438 13.871 20.830 1.00 91.62 415 ASN A N 1
ATOM 3432 C CA . ASN A 1 415 ? -13.052 12.909 21.875 1.00 91.62 415 ASN A CA 1
ATOM 3433 C C . ASN A 1 415 ? -13.226 11.418 21.528 1.00 91.62 415 ASN A C 1
ATOM 3435 O O . ASN A 1 415 ? -12.934 10.578 22.377 1.00 91.62 415 ASN A O 1
ATOM 3439 N N . PHE A 1 416 ? -13.642 11.053 20.311 1.00 95.12 416 PHE A N 1
ATOM 3440 C CA . PHE A 1 416 ? -13.822 9.641 19.960 1.00 95.12 416 PHE A CA 1
ATOM 3441 C C . PHE A 1 416 ? -12.501 8.863 20.007 1.00 95.12 416 PHE A C 1
ATOM 3443 O O . PHE A 1 416 ? -12.449 7.770 20.562 1.00 95.12 416 PHE A O 1
ATOM 3450 N N . ALA A 1 417 ? -11.410 9.464 19.525 1.00 93.56 417 ALA A N 1
ATOM 3451 C CA . ALA A 1 417 ? -10.073 8.878 19.584 1.00 93.56 417 ALA A CA 1
ATOM 3452 C C . ALA A 1 417 ? -9.621 8.552 21.015 1.00 93.56 417 ALA A C 1
ATOM 3454 O O . ALA A 1 417 ? -9.262 7.411 21.302 1.00 93.56 417 ALA A O 1
ATOM 3455 N N . SER A 1 418 ? -9.668 9.525 21.929 1.00 96.12 418 SER A N 1
ATOM 3456 C CA . SER A 1 418 ? -9.258 9.317 23.322 1.00 96.12 418 SER A CA 1
ATOM 3457 C C . SER A 1 418 ? -10.204 8.374 24.070 1.00 96.12 418 SER A C 1
ATOM 3459 O O . SER A 1 418 ? -9.750 7.525 24.842 1.00 96.12 418 SER A O 1
ATOM 3461 N N . TRP A 1 419 ? -11.511 8.445 23.794 1.00 97.31 419 TRP A N 1
ATOM 3462 C CA . TRP A 1 419 ? -12.493 7.499 24.324 1.00 97.31 419 TRP A CA 1
ATOM 3463 C C . TRP A 1 419 ? -12.197 6.063 23.876 1.00 97.31 419 TRP A C 1
ATOM 3465 O O . TRP A 1 419 ? -12.134 5.160 24.713 1.00 97.31 419 TRP A O 1
ATOM 3475 N N . LEU A 1 420 ? -11.944 5.853 22.581 1.00 97.94 420 LEU A N 1
ATOM 3476 C CA . LEU A 1 420 ? -11.639 4.545 22.007 1.00 97.94 420 LEU A CA 1
ATOM 3477 C C . LEU A 1 420 ? -10.348 3.965 22.596 1.00 97.94 420 LEU A C 1
ATOM 3479 O O . LEU A 1 420 ? -10.318 2.789 22.969 1.00 97.94 420 LEU A O 1
ATOM 3483 N N . ILE A 1 421 ? -9.305 4.786 22.752 1.00 97.56 421 ILE A N 1
ATOM 3484 C CA . ILE A 1 421 ? -8.069 4.388 23.439 1.00 97.56 421 ILE A CA 1
ATOM 3485 C C . ILE A 1 421 ? -8.384 3.940 24.867 1.00 97.56 421 ILE A C 1
ATOM 3487 O O . ILE A 1 421 ? -8.066 2.809 25.229 1.00 97.56 421 ILE A O 1
ATOM 3491 N N . SER A 1 422 ? -9.058 4.777 25.661 1.00 96.19 422 SER A N 1
ATOM 3492 C CA 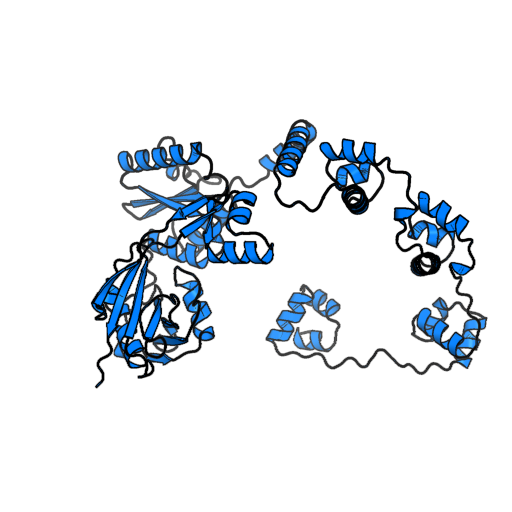. SER A 1 422 ? -9.384 4.472 27.061 1.00 96.19 422 SER A CA 1
ATOM 3493 C C . SER A 1 422 ? -10.169 3.163 27.202 1.00 96.19 422 SER A C 1
ATOM 3495 O O . SER A 1 422 ? -9.844 2.306 28.028 1.00 96.19 422 SER A O 1
ATOM 3497 N N . GLN A 1 423 ? -11.182 2.960 26.359 1.00 97.00 423 GLN A N 1
ATOM 3498 C CA . GLN A 1 423 ? -11.992 1.745 26.369 1.00 97.00 423 GLN A CA 1
ATOM 3499 C C . GLN A 1 423 ? -11.218 0.498 25.932 1.00 97.00 423 GLN A C 1
ATOM 3501 O O . GLN A 1 423 ? -11.468 -0.591 26.461 1.00 97.00 423 GLN A O 1
ATOM 3506 N N . SER A 1 424 ? -10.280 0.648 24.999 1.00 97.31 424 SER A N 1
ATOM 3507 C CA . SER A 1 424 ? -9.414 -0.444 24.554 1.00 97.31 424 SER A CA 1
ATOM 3508 C C . SER A 1 424 ? -8.389 -0.810 25.634 1.00 97.31 424 SER A C 1
ATOM 3510 O O . SER A 1 424 ? -8.193 -1.991 25.912 1.00 97.31 424 SER A O 1
ATOM 3512 N N . ILE A 1 425 ? -7.821 0.180 26.336 1.00 96.06 425 ILE A N 1
ATOM 3513 C CA . ILE A 1 425 ? -6.911 -0.031 27.475 1.00 96.06 425 ILE A CA 1
ATOM 3514 C C . ILE A 1 425 ? -7.600 -0.809 28.600 1.00 96.06 425 ILE A C 1
ATOM 3516 O O . ILE A 1 425 ? -7.036 -1.764 29.131 1.00 96.06 425 ILE A O 1
ATOM 3520 N N . LYS A 1 426 ? -8.852 -0.470 28.933 1.00 94.56 426 LYS A N 1
ATOM 3521 C CA . LYS A 1 426 ? -9.630 -1.203 29.950 1.00 94.56 426 LYS A CA 1
ATOM 3522 C C . LYS A 1 426 ? -9.771 -2.695 29.623 1.00 94.56 426 LYS A C 1
ATOM 3524 O O . LYS A 1 426 ? -9.792 -3.515 30.539 1.00 94.56 426 LYS A O 1
ATOM 3529 N N . ARG A 1 427 ? -9.825 -3.041 28.333 1.00 95.69 427 ARG A N 1
ATOM 3530 C CA . ARG A 1 427 ? -9.973 -4.413 27.818 1.00 95.69 427 ARG A CA 1
ATOM 3531 C C . ARG A 1 427 ? -8.642 -5.126 27.570 1.00 95.69 427 ARG A C 1
ATOM 3533 O O . ARG A 1 427 ? -8.644 -6.319 27.266 1.00 95.69 427 ARG A O 1
ATOM 3540 N N . LEU A 1 428 ? -7.505 -4.438 27.694 1.00 94.44 428 LEU A N 1
ATOM 3541 C CA . LEU A 1 428 ? -6.200 -5.088 27.609 1.00 94.44 428 LEU A CA 1
ATOM 3542 C C . LEU A 1 428 ? -6.002 -6.085 28.759 1.00 94.44 428 LEU A C 1
ATOM 3544 O O . LEU A 1 428 ? -6.466 -5.824 29.876 1.00 94.44 428 LEU A O 1
ATOM 3548 N N . PRO A 1 429 ? -5.252 -7.183 28.531 1.00 93.12 429 PRO A N 1
ATOM 3549 C CA . PRO A 1 429 ? -4.839 -8.091 29.596 1.00 93.12 429 PRO A CA 1
ATOM 3550 C C . PRO A 1 429 ? -4.215 -7.346 30.784 1.00 93.12 429 PRO A C 1
ATOM 3552 O O . PRO A 1 429 ? -3.389 -6.455 30.587 1.00 93.12 429 PRO A O 1
ATOM 3555 N N . ARG A 1 430 ? -4.582 -7.733 32.014 1.00 90.94 430 ARG A N 1
ATOM 3556 C CA . ARG A 1 430 ? -4.126 -7.075 33.256 1.00 90.94 430 ARG A CA 1
ATOM 3557 C C . ARG A 1 430 ? -2.611 -7.097 33.465 1.00 90.94 430 ARG A C 1
ATOM 3559 O O . ARG A 1 430 ? -2.105 -6.227 34.158 1.00 90.94 430 ARG A O 1
ATOM 3566 N N . ARG A 1 431 ? -1.900 -8.034 32.827 1.00 91.19 431 ARG A N 1
ATOM 3567 C CA . ARG A 1 431 ? -0.430 -8.077 32.838 1.00 91.19 431 ARG A CA 1
ATOM 3568 C C . ARG A 1 431 ? 0.219 -6.815 32.261 1.00 91.19 431 ARG A C 1
ATOM 3570 O O . ARG A 1 431 ? 1.372 -6.564 32.545 1.00 91.19 431 ARG A O 1
ATOM 3577 N N . TYR A 1 432 ? -0.476 -6.047 31.421 1.00 92.75 432 TYR A N 1
ATOM 3578 C CA . TYR A 1 432 ? 0.090 -4.816 30.877 1.00 92.75 432 TYR A CA 1
ATOM 3579 C C . TYR A 1 432 ? -0.136 -3.660 31.853 1.00 92.75 432 TYR A C 1
ATOM 3581 O O . TYR A 1 432 ? -1.257 -3.153 31.965 1.00 92.75 432 TYR A O 1
ATOM 3589 N N . HIS A 1 433 ? 0.932 -3.286 32.555 1.00 91.06 433 HIS A N 1
ATOM 3590 C CA . HIS A 1 433 ? 0.986 -2.153 33.478 1.00 91.06 433 HIS A CA 1
ATOM 3591 C C . HIS A 1 433 ? 1.312 -0.863 32.735 1.00 91.06 433 HIS A C 1
ATOM 3593 O O . HIS A 1 433 ? 0.661 0.150 32.970 1.00 91.06 433 HIS A O 1
ATOM 3599 N N . ASP A 1 434 ? 2.229 -0.941 31.772 1.00 93.12 434 ASP A N 1
ATOM 3600 C CA . ASP A 1 434 ? 2.704 0.220 31.034 1.00 93.12 434 ASP A CA 1
ATOM 3601 C C . ASP A 1 434 ? 2.330 0.136 29.556 1.00 93.12 434 ASP A C 1
ATOM 3603 O O . ASP A 1 434 ? 2.440 -0.908 28.898 1.00 93.12 434 ASP A O 1
ATOM 3607 N N . ILE A 1 435 ? 1.885 1.267 29.012 1.00 94.50 435 ILE A N 1
ATOM 3608 C CA . ILE A 1 435 ? 1.525 1.390 27.602 1.00 94.50 435 ILE A CA 1
ATOM 3609 C C . ILE A 1 435 ? 2.294 2.552 27.004 1.00 94.50 435 ILE A C 1
ATOM 3611 O O . ILE A 1 435 ? 2.099 3.703 27.384 1.00 94.50 435 ILE A O 1
ATOM 3615 N N . ILE A 1 436 ? 3.151 2.251 26.037 1.00 93.69 436 ILE A N 1
ATOM 3616 C CA . ILE A 1 436 ? 3.935 3.257 25.326 1.00 93.69 436 ILE A CA 1
ATOM 3617 C C . ILE A 1 436 ? 3.200 3.658 24.053 1.00 93.69 436 ILE A C 1
ATOM 3619 O O . ILE A 1 436 ? 2.646 2.813 23.352 1.00 93.69 436 ILE A O 1
ATOM 3623 N N . ALA A 1 437 ? 3.231 4.942 23.720 1.00 93.38 437 ALA A N 1
ATOM 3624 C CA . ALA A 1 437 ? 2.766 5.436 22.435 1.00 93.38 437 ALA A CA 1
ATOM 3625 C C . ALA A 1 437 ? 3.753 6.448 21.848 1.00 93.38 437 ALA A C 1
ATOM 3627 O O . ALA A 1 437 ? 4.491 7.121 22.572 1.00 93.38 437 ALA A O 1
ATOM 3628 N N . TYR A 1 438 ? 3.757 6.563 20.522 1.00 90.75 438 TYR A N 1
ATOM 3629 C CA . TYR A 1 438 ? 4.621 7.490 19.796 1.00 90.75 438 TYR A CA 1
ATOM 3630 C C . TYR A 1 438 ? 3.791 8.410 18.903 1.00 90.75 438 TYR A C 1
ATOM 3632 O O . TYR A 1 438 ? 2.864 7.961 18.226 1.00 90.75 438 TYR A O 1
ATOM 3640 N N . SER A 1 439 ? 4.147 9.694 18.873 1.00 86.62 439 SER A N 1
ATOM 3641 C CA . SER A 1 439 ? 3.663 10.640 17.861 1.00 86.62 439 SER A CA 1
ATOM 3642 C C . SER A 1 439 ? 4.771 10.930 16.865 1.00 86.62 439 SER A C 1
ATOM 3644 O O . SER A 1 439 ? 5.879 11.290 17.258 1.00 86.62 439 SER A O 1
ATOM 3646 N N . ASP A 1 440 ? 4.473 10.759 15.583 1.00 78.88 440 ASP A N 1
ATOM 3647 C CA . ASP A 1 440 ? 5.410 11.053 14.505 1.00 78.88 440 ASP A CA 1
ATOM 3648 C C . ASP A 1 440 ? 5.260 12.516 14.074 1.00 78.88 440 ASP A C 1
ATOM 3650 O O . ASP A 1 440 ? 4.257 12.893 13.461 1.00 78.88 440 ASP A O 1
ATOM 3654 N N . THR A 1 441 ? 6.240 13.351 14.421 1.00 76.31 441 THR A N 1
ATOM 3655 C CA . THR A 1 441 ? 6.186 14.793 14.131 1.00 76.31 441 THR A CA 1
ATOM 3656 C C . THR A 1 441 ? 6.348 15.095 12.640 1.00 76.31 441 THR A C 1
ATOM 3658 O O . THR A 1 441 ? 5.974 16.181 12.196 1.00 76.31 441 THR A O 1
ATOM 3661 N N . THR A 1 442 ? 6.801 14.122 11.838 1.00 65.44 442 THR A N 1
ATOM 3662 C CA . THR A 1 442 ? 6.799 14.207 10.368 1.00 65.44 442 THR A CA 1
ATOM 3663 C C . THR A 1 442 ? 5.389 14.465 9.827 1.00 65.44 442 THR A C 1
ATOM 3665 O O . THR A 1 442 ? 5.234 15.211 8.868 1.00 65.44 442 THR A O 1
ATOM 3668 N N . PHE A 1 443 ? 4.356 13.931 10.490 1.00 63.78 443 PHE A N 1
ATOM 3669 C CA . PHE A 1 443 ? 2.941 14.111 10.129 1.00 63.78 443 PHE A CA 1
ATOM 3670 C C . PHE A 1 443 ? 2.245 15.206 10.955 1.00 63.78 443 PHE A C 1
ATOM 3672 O O . PHE A 1 443 ? 1.026 15.206 11.095 1.00 63.78 443 PHE A O 1
ATOM 3679 N N . ASN A 1 444 ? 3.012 16.124 11.558 1.00 68.81 444 ASN A N 1
ATOM 3680 C CA . ASN A 1 444 ? 2.508 17.190 12.434 1.00 68.81 444 ASN A CA 1
ATOM 3681 C C . ASN A 1 444 ? 1.694 16.672 13.646 1.00 68.81 444 ASN A C 1
ATOM 3683 O O . ASN A 1 444 ? 0.882 17.390 14.234 1.00 68.81 444 ASN A O 1
ATOM 3687 N N . HIS A 1 445 ? 1.913 15.419 14.063 1.00 76.12 445 HIS A N 1
ATOM 3688 C CA . HIS A 1 445 ? 1.277 14.859 15.251 1.00 76.12 445 HIS A CA 1
ATOM 3689 C C . HIS A 1 445 ? 1.982 15.354 16.521 1.00 76.12 445 HIS A C 1
ATOM 3691 O O . HIS A 1 445 ? 3.123 14.991 16.796 1.00 76.12 445 HIS A O 1
ATOM 3697 N N . ARG A 1 446 ? 1.271 16.139 17.339 1.00 79.62 446 ARG A N 1
ATOM 3698 C CA . ARG A 1 446 ? 1.792 16.748 18.584 1.00 79.62 446 ARG A CA 1
ATOM 3699 C C . ARG A 1 446 ? 1.443 15.975 19.866 1.00 79.62 446 ARG A C 1
ATOM 3701 O O . ARG A 1 446 ? 1.548 16.508 20.969 1.00 79.62 446 ARG A O 1
ATOM 3708 N N . GLY A 1 447 ? 0.942 14.747 19.723 1.00 84.50 447 GLY A N 1
ATOM 3709 C CA . GLY A 1 447 ? 0.538 13.888 20.842 1.00 84.50 447 GLY A CA 1
ATOM 3710 C C . GLY A 1 447 ? -0.708 14.331 21.609 1.00 84.50 447 GLY A C 1
ATOM 3711 O O . GLY A 1 447 ? -0.967 13.816 22.693 1.00 84.50 447 GLY A O 1
ATOM 3712 N N . THR A 1 448 ? -1.514 15.241 21.052 1.00 88.44 448 THR A N 1
ATOM 3713 C CA . THR A 1 448 ? -2.750 15.753 21.672 1.00 88.44 448 THR A CA 1
ATOM 3714 C C . THR A 1 448 ? -3.694 14.636 22.123 1.00 88.44 448 THR A C 1
ATOM 3716 O O . THR A 1 448 ? -4.225 14.688 23.228 1.00 88.44 448 THR A O 1
ATOM 3719 N N . ILE A 1 449 ? -3.860 13.593 21.303 1.00 91.88 449 ILE A N 1
ATOM 3720 C CA . ILE A 1 449 ? -4.731 12.448 21.612 1.00 91.88 449 ILE A CA 1
ATOM 3721 C C . ILE A 1 449 ? -4.209 11.654 22.818 1.00 91.88 449 ILE A C 1
ATOM 3723 O O . ILE A 1 449 ? -5.000 11.222 23.655 1.00 91.88 449 ILE A O 1
ATOM 3727 N N . TYR A 1 450 ? -2.890 11.483 22.938 1.00 93.25 450 TYR A N 1
ATOM 3728 C CA . TYR A 1 450 ? -2.284 10.754 24.054 1.00 93.25 450 TYR A CA 1
ATOM 3729 C C . TYR A 1 450 ? -2.395 11.543 25.357 1.00 93.25 450 TYR A C 1
ATOM 3731 O O . TYR A 1 450 ? -2.829 10.985 26.361 1.00 93.25 450 TYR A O 1
ATOM 3739 N N . LYS A 1 451 ? -2.145 12.858 25.317 1.00 90.88 451 LYS A N 1
ATOM 3740 C CA . LYS A 1 451 ? -2.384 13.757 26.459 1.00 90.88 451 LYS A CA 1
ATOM 3741 C C . LYS A 1 451 ? -3.842 13.689 26.927 1.00 90.88 451 LYS A C 1
ATOM 3743 O O . LYS A 1 451 ? -4.105 13.495 28.106 1.00 90.88 451 LYS A O 1
ATOM 3748 N N . ALA A 1 452 ? -4.791 13.745 25.989 1.00 90.75 452 ALA A N 1
ATOM 3749 C CA . ALA A 1 452 ? -6.221 13.606 26.277 1.00 90.75 452 ALA A CA 1
ATOM 3750 C C . ALA A 1 452 ? -6.627 12.204 26.777 1.00 90.75 452 ALA A C 1
ATOM 3752 O O . ALA A 1 452 ? -7.738 12.027 27.271 1.00 90.75 452 ALA A O 1
ATOM 3753 N N . SER A 1 453 ? -5.751 11.207 26.635 1.00 94.19 453 SER A N 1
ATOM 3754 C CA . SER A 1 453 ? -5.951 9.831 27.105 1.00 94.19 453 SER A CA 1
ATOM 3755 C C . SER A 1 453 ? -5.175 9.535 28.397 1.00 94.19 453 SER A C 1
ATOM 3757 O O . SER A 1 453 ? -4.982 8.367 28.724 1.00 94.19 453 SER A O 1
ATOM 3759 N N . ASN A 1 454 ? -4.736 10.575 29.121 1.00 94.69 454 ASN A N 1
ATOM 3760 C CA . ASN A 1 454 ? -3.935 10.502 30.350 1.00 94.69 454 ASN A CA 1
ATOM 3761 C C . ASN A 1 454 ? -2.567 9.827 30.175 1.00 94.69 454 ASN A C 1
ATOM 3763 O O . ASN A 1 454 ? -2.077 9.183 31.098 1.00 94.69 454 ASN A O 1
ATOM 3767 N N . PHE A 1 455 ? -1.956 9.941 28.996 1.00 95.69 455 PHE A N 1
ATOM 3768 C CA . PHE A 1 455 ? -0.560 9.557 28.844 1.00 95.69 455 PHE A CA 1
ATOM 3769 C C . PHE A 1 455 ? 0.353 10.714 29.262 1.00 95.69 455 PHE A C 1
ATOM 3771 O O . PHE A 1 455 ? 0.149 11.865 28.865 1.00 95.69 455 PHE A O 1
ATOM 3778 N N . GLU A 1 456 ? 1.412 10.377 29.981 1.00 95.31 456 GLU A N 1
ATOM 3779 C CA . GLU A 1 456 ? 2.490 11.264 30.387 1.00 95.31 456 GLU A CA 1
ATOM 3780 C C . GLU A 1 456 ? 3.527 11.384 29.269 1.00 95.31 456 GLU A C 1
ATOM 3782 O O . GLU A 1 456 ? 3.836 10.419 28.566 1.00 95.31 456 GLU A O 1
ATOM 3787 N N . PHE A 1 457 ? 4.057 12.588 29.069 1.00 94.19 457 PHE A N 1
ATOM 3788 C CA . PHE A 1 457 ? 5.104 12.825 28.082 1.00 94.19 457 PHE A CA 1
ATOM 3789 C C . PHE A 1 457 ? 6.462 12.394 28.641 1.00 94.19 457 PHE A C 1
ATOM 3791 O O . PHE A 1 457 ? 6.901 12.898 29.667 1.00 94.19 457 PHE A O 1
ATOM 3798 N N . MET A 1 458 ? 7.140 11.492 27.932 1.00 90.88 458 MET A N 1
ATOM 3799 C CA . MET A 1 458 ? 8.424 10.909 28.344 1.00 90.88 458 MET A CA 1
ATOM 3800 C C . MET A 1 458 ? 9.638 11.558 27.674 1.00 90.88 458 MET A C 1
ATOM 3802 O O . MET A 1 458 ? 10.767 11.142 27.929 1.00 90.88 458 MET A O 1
ATOM 3806 N N . GLY A 1 459 ? 9.420 12.520 26.778 1.00 89.31 459 GLY A N 1
ATOM 3807 C CA . GLY A 1 459 ? 10.475 13.163 26.003 1.00 89.31 459 GLY A CA 1
ATOM 3808 C C . GLY A 1 459 ? 10.507 12.746 24.535 1.00 89.31 459 GLY A C 1
ATOM 3809 O O . GLY A 1 459 ? 9.624 12.057 24.009 1.00 89.31 459 GLY A O 1
ATOM 3810 N N . GLU A 1 460 ? 11.552 13.205 23.863 1.00 88.25 460 GLU A N 1
ATOM 3811 C CA . GLU A 1 460 ? 11.755 13.028 22.432 1.00 88.25 460 GLU A CA 1
ATOM 3812 C C . GLU A 1 460 ? 12.637 11.825 22.137 1.00 88.25 460 GLU A C 1
ATOM 3814 O O . GLU A 1 460 ? 13.538 11.441 22.884 1.00 88.25 460 GLU A O 1
ATOM 3819 N N . VAL A 1 461 ? 12.361 11.205 21.003 1.00 84.12 461 VAL A N 1
ATOM 3820 C CA . VAL A 1 461 ? 13.071 10.037 20.528 1.00 84.12 461 VAL A CA 1
ATOM 3821 C C . VAL A 1 461 ? 13.725 10.382 19.213 1.00 84.12 461 VAL A C 1
ATOM 3823 O O . VAL A 1 461 ? 13.057 10.842 18.284 1.00 84.12 461 VAL A O 1
ATOM 3826 N N . LYS A 1 462 ? 15.030 10.090 19.140 1.00 80.31 462 LYS A N 1
ATOM 3827 C CA . LYS A 1 462 ? 15.846 10.384 17.965 1.00 80.31 462 LYS A CA 1
ATOM 3828 C C . LYS A 1 462 ? 15.153 9.906 16.683 1.00 80.31 462 LYS A C 1
ATOM 3830 O O . LYS A 1 462 ? 14.638 8.774 16.661 1.00 80.31 462 LYS A O 1
ATOM 3835 N N . PRO A 1 463 ? 15.158 10.748 15.637 1.00 77.44 463 PRO A N 1
ATOM 3836 C CA . PRO A 1 463 ? 14.562 10.412 14.359 1.00 77.44 463 PRO A CA 1
ATOM 3837 C C . PRO A 1 463 ? 15.123 9.104 13.808 1.00 77.44 463 PRO A C 1
ATOM 3839 O O . PRO A 1 463 ? 16.314 8.803 13.924 1.00 77.44 463 PRO A O 1
ATOM 3842 N N . ASP A 1 464 ? 14.244 8.321 13.186 1.00 75.38 464 ASP A N 1
ATOM 3843 C CA . ASP A 1 464 ? 14.694 7.276 12.276 1.00 75.38 464 ASP A CA 1
ATOM 3844 C C . ASP A 1 464 ? 15.199 7.918 10.977 1.00 75.38 464 ASP A C 1
ATOM 3846 O O . ASP A 1 464 ? 14.907 9.075 10.676 1.00 75.38 464 ASP A O 1
ATOM 3850 N N . TYR A 1 465 ? 15.971 7.159 10.209 1.00 80.56 465 TYR A N 1
ATOM 3851 C CA . TYR A 1 465 ? 16.465 7.592 8.911 1.00 80.56 465 TYR A CA 1
ATOM 3852 C C . TYR A 1 465 ? 15.951 6.678 7.809 1.00 80.56 465 TYR A C 1
ATOM 3854 O O . TYR A 1 465 ? 15.631 5.502 8.032 1.00 80.56 465 TYR A O 1
ATOM 3862 N N . TRP A 1 466 ? 15.907 7.253 6.623 1.00 81.50 466 TRP A N 1
ATOM 3863 C CA . TRP A 1 466 ? 15.516 6.639 5.372 1.00 81.50 466 TRP A CA 1
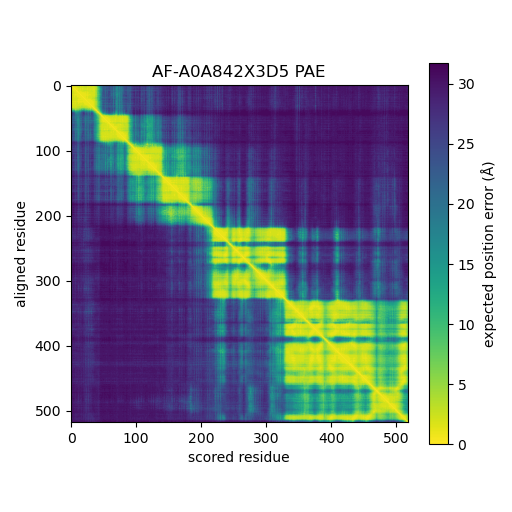ATOM 3864 C C . TRP A 1 466 ? 16.674 6.770 4.391 1.00 81.50 466 TRP A C 1
ATOM 3866 O O . TRP A 1 466 ? 17.586 7.572 4.591 1.00 81.50 466 TRP A O 1
ATOM 3876 N N . TYR A 1 467 ? 16.644 5.956 3.352 1.00 79.81 467 TYR A N 1
ATOM 3877 C CA . TYR A 1 467 ? 17.506 6.105 2.194 1.00 79.81 467 TYR A CA 1
ATOM 3878 C C . TYR A 1 467 ? 16.673 6.632 1.044 1.00 79.81 467 TYR A C 1
ATOM 3880 O O . TYR A 1 467 ? 15.562 6.160 0.856 1.00 79.81 467 TYR A O 1
ATOM 3888 N N . ILE A 1 468 ? 17.196 7.594 0.311 1.00 74.06 468 ILE A N 1
ATOM 3889 C CA . ILE A 1 468 ? 16.603 8.131 -0.903 1.00 74.06 468 ILE A CA 1
ATOM 3890 C C . ILE A 1 468 ? 17.500 7.680 -2.042 1.00 74.06 468 ILE A C 1
ATOM 3892 O O . ILE A 1 468 ? 18.700 7.914 -1.968 1.00 74.06 468 ILE A O 1
ATOM 3896 N N . ASP A 1 469 ? 16.988 6.993 -3.050 1.00 70.19 469 ASP A N 1
ATOM 3897 C CA . ASP A 1 469 ? 17.800 6.720 -4.240 1.00 70.19 469 ASP A CA 1
ATOM 3898 C C . ASP A 1 469 ? 17.892 7.942 -5.166 1.00 70.19 469 ASP A C 1
ATOM 3900 O O . ASP A 1 469 ? 17.328 9.004 -4.897 1.00 70.19 469 ASP A O 1
ATOM 3904 N N . ALA A 1 470 ? 18.633 7.797 -6.265 1.00 54.62 470 ALA A N 1
ATOM 3905 C CA . ALA A 1 470 ? 18.815 8.859 -7.253 1.00 54.62 470 ALA A CA 1
ATOM 3906 C C . ALA A 1 470 ? 17.494 9.360 -7.876 1.00 54.62 470 ALA A C 1
ATOM 3908 O O . ALA A 1 470 ? 17.456 10.472 -8.395 1.00 54.62 470 ALA A O 1
ATOM 3909 N N . ASP A 1 471 ? 16.420 8.570 -7.794 1.00 46.47 471 ASP A N 1
ATOM 3910 C CA . ASP A 1 471 ? 15.100 8.887 -8.338 1.00 46.47 471 ASP A CA 1
ATOM 3911 C C . ASP A 1 471 ? 14.147 9.464 -7.266 1.00 46.47 471 ASP A C 1
ATOM 3913 O O . ASP A 1 471 ? 12.969 9.697 -7.534 1.00 46.47 471 ASP A O 1
ATOM 3917 N N . GLY A 1 472 ? 14.635 9.715 -6.044 1.00 48.12 472 GLY A N 1
ATOM 3918 C CA . GLY A 1 472 ? 13.845 10.313 -4.966 1.00 48.12 472 GLY A CA 1
ATOM 3919 C C . GLY A 1 472 ? 13.034 9.314 -4.131 1.00 48.12 472 GLY A C 1
ATOM 3920 O O . GLY A 1 472 ? 12.229 9.731 -3.292 1.00 48.12 472 GLY A O 1
ATOM 3921 N N . TYR A 1 473 ? 13.221 7.999 -4.303 1.00 47.94 473 TYR A N 1
ATOM 3922 C CA . TYR A 1 473 ? 12.449 6.991 -3.574 1.00 47.94 473 TYR A CA 1
ATOM 3923 C C . TYR A 1 473 ? 12.941 6.808 -2.135 1.00 47.94 473 TYR A C 1
ATOM 3925 O O . TYR A 1 473 ? 14.037 6.309 -1.880 1.00 47.94 473 TYR A O 1
ATOM 3933 N N . TYR A 1 474 ? 12.072 7.099 -1.165 1.00 60.56 474 TYR A N 1
ATOM 3934 C CA . TYR A 1 474 ? 12.333 6.833 0.249 1.00 60.56 474 TYR A CA 1
ATOM 3935 C C . TYR A 1 474 ? 12.175 5.346 0.581 1.00 60.56 474 TYR A C 1
ATOM 3937 O O . TYR A 1 474 ? 11.074 4.799 0.639 1.00 60.56 474 TYR A O 1
ATOM 3945 N N . THR A 1 475 ? 13.282 4.700 0.918 1.00 66.75 475 THR A N 1
ATOM 3946 C CA . THR A 1 475 ? 13.334 3.325 1.399 1.00 66.75 475 THR A CA 1
ATOM 3947 C C . THR A 1 475 ? 13.714 3.285 2.873 1.00 66.75 475 THR A C 1
ATOM 3949 O O . THR A 1 475 ? 14.707 3.867 3.314 1.00 66.75 475 THR A O 1
ATOM 3952 N N . HIS A 1 476 ? 12.920 2.578 3.680 1.00 74.31 476 HIS A N 1
ATOM 3953 C CA . HIS A 1 476 ? 13.212 2.431 5.104 1.00 74.31 476 HIS A CA 1
ATOM 3954 C C . HIS A 1 476 ? 14.540 1.691 5.291 1.00 74.31 476 HIS A C 1
ATOM 3956 O O . HIS A 1 476 ? 14.762 0.654 4.662 1.00 74.31 476 HIS A O 1
ATOM 3962 N N . LYS A 1 477 ? 15.379 2.137 6.234 1.00 80.31 477 LYS A N 1
ATOM 3963 C CA . LYS A 1 477 ? 16.684 1.515 6.532 1.00 80.31 477 LYS A CA 1
ATOM 3964 C C . LYS A 1 477 ? 16.644 -0.009 6.695 1.00 80.31 477 LYS A C 1
ATOM 3966 O O . LYS A 1 477 ? 17.533 -0.707 6.233 1.00 80.31 477 LYS A O 1
ATOM 3971 N N . LYS A 1 478 ? 15.571 -0.559 7.290 1.00 76.50 478 LYS A N 1
ATOM 3972 C CA . LYS A 1 478 ? 15.420 -2.022 7.436 1.00 76.50 478 LYS A CA 1
ATOM 3973 C C . LYS A 1 478 ? 15.305 -2.735 6.093 1.00 76.50 478 LYS A C 1
ATOM 3975 O O . LYS A 1 478 ? 15.839 -3.829 5.968 1.00 76.50 478 LYS A O 1
ATOM 3980 N N . SER A 1 479 ? 14.604 -2.152 5.124 1.00 74.88 479 SER A N 1
ATOM 3981 C CA . SER A 1 479 ? 14.487 -2.747 3.793 1.00 74.88 479 SER A CA 1
ATOM 3982 C C . SER A 1 479 ? 15.863 -2.801 3.135 1.00 74.88 479 SER A C 1
ATOM 3984 O O . SER A 1 479 ? 16.268 -3.872 2.696 1.00 74.88 479 SER A O 1
ATOM 3986 N N . ILE A 1 480 ? 16.628 -1.703 3.189 1.00 83.81 480 ILE A N 1
ATOM 3987 C CA . ILE A 1 480 ? 18.010 -1.664 2.684 1.00 83.81 480 ILE A CA 1
ATOM 3988 C C . ILE A 1 480 ? 18.897 -2.684 3.398 1.00 83.81 480 ILE A C 1
ATOM 3990 O O . ILE A 1 480 ? 19.567 -3.468 2.735 1.00 83.81 480 ILE A O 1
ATOM 3994 N N . TYR A 1 481 ? 18.830 -2.772 4.727 1.00 84.75 481 TYR A N 1
ATOM 3995 C CA . TYR A 1 481 ? 19.539 -3.796 5.495 1.00 84.75 481 TYR A CA 1
ATOM 3996 C C . TYR A 1 481 ? 19.211 -5.225 5.020 1.00 84.75 481 TYR A C 1
ATOM 3998 O O . TYR A 1 481 ? 20.112 -6.044 4.831 1.00 84.75 481 TYR A O 1
ATOM 4006 N N . TYR A 1 482 ? 17.930 -5.544 4.796 1.00 80.69 482 TYR A N 1
ATOM 4007 C CA . TYR A 1 482 ? 17.532 -6.863 4.296 1.00 80.69 482 TYR A CA 1
ATOM 4008 C C . TYR A 1 482 ? 18.031 -7.118 2.872 1.00 80.69 482 TYR A C 1
ATOM 4010 O O . TYR A 1 482 ? 18.492 -8.226 2.590 1.00 80.69 482 TYR A O 1
ATOM 4018 N N . HIS A 1 483 ? 17.978 -6.117 1.990 1.00 79.69 483 HIS A N 1
ATOM 4019 C CA . HIS A 1 483 ? 18.509 -6.233 0.634 1.00 79.69 483 HIS A CA 1
ATOM 4020 C C . HIS A 1 483 ? 20.030 -6.419 0.628 1.00 79.69 483 HIS A C 1
ATOM 4022 O O . HIS A 1 483 ? 20.520 -7.316 -0.059 1.00 79.69 483 HIS A O 1
ATOM 4028 N N . ALA A 1 484 ? 20.762 -5.669 1.453 1.00 85.88 484 ALA A N 1
ATOM 4029 C CA . ALA A 1 484 ? 22.203 -5.810 1.638 1.00 85.88 484 ALA A CA 1
ATOM 4030 C C . ALA A 1 484 ? 22.568 -7.215 2.134 1.00 85.88 484 ALA A C 1
ATOM 4032 O O . ALA A 1 484 ? 23.381 -7.904 1.518 1.00 85.88 484 ALA A O 1
ATOM 4033 N N . LYS A 1 485 ? 21.867 -7.704 3.167 1.00 87.75 485 LYS A N 1
ATOM 4034 C CA . LYS A 1 485 ? 22.064 -9.055 3.710 1.00 87.75 485 LYS A CA 1
ATOM 4035 C C . LYS A 1 485 ? 21.768 -10.147 2.680 1.00 87.75 485 LYS A C 1
ATOM 4037 O O . LYS A 1 485 ? 22.541 -11.095 2.563 1.00 87.75 485 LYS A O 1
ATOM 4042 N N . LYS A 1 486 ? 20.670 -10.023 1.926 1.00 84.88 486 LYS A N 1
ATOM 4043 C CA . LYS A 1 486 ? 20.318 -10.964 0.847 1.00 84.88 486 LYS A CA 1
ATOM 4044 C C . LYS A 1 486 ? 21.379 -10.968 -0.257 1.00 84.88 486 LYS A C 1
ATOM 4046 O O . LYS A 1 486 ? 21.698 -12.027 -0.786 1.00 84.88 486 LYS A O 1
ATOM 4051 N N . SER A 1 487 ? 21.943 -9.800 -0.545 1.00 82.00 487 SER A N 1
ATOM 4052 C CA . SER A 1 487 ? 23.007 -9.601 -1.536 1.00 82.00 487 SER A CA 1
ATOM 4053 C C . SER A 1 487 ? 24.405 -9.908 -0.987 1.00 82.00 487 SER A C 1
ATOM 4055 O O . SER A 1 487 ? 25.382 -9.757 -1.708 1.00 82.00 487 SER A O 1
ATOM 4057 N N . LYS A 1 488 ? 24.511 -10.353 0.276 1.00 92.38 488 LYS A N 1
ATOM 4058 C CA . LYS A 1 488 ? 25.765 -10.681 0.974 1.00 92.38 488 LYS A CA 1
ATOM 4059 C C . LYS A 1 488 ? 26.801 -9.544 0.975 1.00 92.38 488 LYS A C 1
ATOM 4061 O O . LYS A 1 488 ? 27.998 -9.808 1.001 1.00 92.38 488 LYS A O 1
ATOM 4066 N N . ILE A 1 489 ? 26.344 -8.293 1.002 1.00 90.06 489 ILE A N 1
ATOM 4067 C CA . ILE A 1 489 ? 27.198 -7.102 1.128 1.00 90.06 489 ILE A CA 1
ATOM 4068 C C . ILE A 1 489 ? 26.803 -6.274 2.354 1.00 90.06 489 ILE A C 1
ATOM 4070 O O . ILE A 1 489 ? 25.739 -6.477 2.946 1.00 90.06 489 ILE A O 1
ATOM 4074 N N . THR A 1 490 ? 27.671 -5.349 2.769 1.00 90.44 490 THR A N 1
ATOM 4075 C CA . THR A 1 490 ? 27.357 -4.433 3.874 1.00 90.44 490 THR A CA 1
ATOM 4076 C C . THR A 1 490 ? 26.293 -3.423 3.449 1.00 90.44 490 THR A C 1
ATOM 4078 O O . THR A 1 490 ? 26.149 -3.114 2.269 1.00 90.44 490 THR A O 1
ATOM 4081 N N . GLU A 1 491 ? 25.550 -2.876 4.413 1.00 85.94 491 GLU A N 1
ATOM 4082 C CA . GLU A 1 491 ? 24.573 -1.812 4.145 1.00 85.94 491 GLU A CA 1
ATOM 4083 C C . GLU A 1 491 ? 25.242 -0.598 3.486 1.00 85.94 491 GLU A C 1
ATOM 4085 O O . GLU A 1 491 ? 24.712 -0.071 2.519 1.00 85.94 491 GLU A O 1
ATOM 4090 N N . ALA A 1 492 ? 26.443 -0.214 3.937 1.00 87.38 492 ALA A N 1
ATOM 4091 C CA . ALA A 1 492 ? 27.216 0.874 3.337 1.00 87.38 492 ALA A CA 1
ATOM 4092 C C . ALA A 1 492 ? 27.627 0.575 1.886 1.00 87.38 492 ALA A C 1
ATOM 4094 O O . ALA A 1 492 ? 27.493 1.445 1.030 1.00 87.38 492 ALA A O 1
ATOM 4095 N N . ALA A 1 493 ? 28.069 -0.654 1.599 1.00 85.06 493 ALA A N 1
ATOM 4096 C CA . ALA A 1 493 ? 28.383 -1.069 0.236 1.00 85.06 493 ALA A CA 1
ATOM 4097 C C . ALA A 1 493 ? 27.126 -1.069 -0.642 1.00 85.06 493 ALA A C 1
ATOM 4099 O O . ALA A 1 493 ? 27.166 -0.523 -1.731 1.00 85.06 493 ALA A O 1
ATOM 4100 N N . TYR A 1 494 ? 25.996 -1.584 -0.145 1.00 85.88 494 TYR A N 1
ATOM 4101 C CA . TYR A 1 494 ? 24.720 -1.561 -0.866 1.00 85.88 494 TYR A CA 1
ATOM 4102 C C . TYR A 1 494 ? 24.286 -0.123 -1.179 1.00 85.88 494 TYR A C 1
ATOM 4104 O O . TYR A 1 494 ? 23.974 0.211 -2.313 1.00 85.88 494 TYR A O 1
ATOM 4112 N N . VAL A 1 495 ? 24.323 0.758 -0.183 1.00 86.19 495 VAL A N 1
ATOM 4113 C CA . VAL A 1 495 ? 24.010 2.185 -0.332 1.00 86.19 495 VAL A CA 1
ATOM 4114 C C . VAL A 1 495 ? 24.900 2.838 -1.389 1.00 86.19 495 VAL A C 1
ATOM 4116 O O . VAL A 1 495 ? 24.376 3.536 -2.251 1.00 86.19 495 VAL A O 1
ATOM 4119 N N . ALA A 1 496 ? 26.207 2.566 -1.377 1.00 85.06 496 ALA A N 1
ATOM 4120 C CA . ALA A 1 496 ? 27.136 3.077 -2.382 1.00 85.06 496 ALA A CA 1
ATOM 4121 C C . ALA A 1 496 ? 26.854 2.505 -3.783 1.00 85.06 496 ALA A C 1
ATOM 4123 O O . ALA A 1 496 ? 26.796 3.263 -4.746 1.00 85.06 496 ALA A O 1
ATOM 4124 N N . THR A 1 497 ? 26.612 1.194 -3.899 1.00 82.94 497 THR A N 1
ATOM 4125 C CA . THR A 1 497 ? 26.287 0.518 -5.167 1.00 82.94 497 THR A CA 1
ATOM 4126 C C . THR A 1 497 ? 25.031 1.089 -5.822 1.00 82.94 497 THR A C 1
ATOM 4128 O O . THR A 1 497 ? 24.985 1.214 -7.041 1.00 82.94 497 THR A O 1
ATOM 4131 N N . PHE A 1 498 ? 24.020 1.442 -5.027 1.00 77.56 498 PHE A N 1
ATOM 4132 C CA . PHE A 1 498 ? 22.730 1.930 -5.523 1.00 77.56 498 PHE A CA 1
ATOM 4133 C C . PHE A 1 498 ? 22.566 3.455 -5.422 1.00 77.56 498 PHE A C 1
ATOM 4135 O O . PHE A 1 498 ? 21.468 3.960 -5.644 1.00 77.56 498 PHE A O 1
ATOM 4142 N N . GLY A 1 499 ? 23.633 4.196 -5.093 1.00 81.31 499 GLY A N 1
ATOM 4143 C CA . GLY A 1 499 ? 23.605 5.662 -5.022 1.00 81.31 499 GLY A CA 1
ATOM 4144 C C . GLY A 1 499 ? 22.588 6.214 -4.017 1.00 81.31 499 GLY A C 1
ATOM 4145 O O . GLY A 1 499 ? 21.967 7.242 -4.268 1.00 81.31 499 GLY A O 1
ATOM 4146 N N . LEU A 1 500 ? 22.374 5.513 -2.900 1.00 83.31 500 LEU A N 1
ATOM 4147 C CA . LEU A 1 500 ? 21.376 5.884 -1.902 1.00 83.31 500 LEU A CA 1
ATOM 4148 C C . LEU A 1 500 ? 21.898 6.994 -0.973 1.00 83.31 500 LEU A C 1
ATOM 4150 O O . LEU A 1 500 ? 22.951 6.871 -0.351 1.00 83.31 500 LEU A O 1
ATOM 4154 N N . ILE A 1 501 ? 21.116 8.049 -0.789 1.00 84.38 501 ILE A N 1
ATOM 4155 C CA . ILE A 1 501 ? 21.381 9.161 0.120 1.00 84.38 501 ILE A CA 1
ATOM 4156 C C . ILE A 1 501 ? 20.624 8.934 1.422 1.00 84.38 501 ILE A C 1
ATOM 4158 O O . ILE A 1 501 ? 19.407 8.773 1.453 1.00 84.38 501 ILE A O 1
ATOM 4162 N N . LYS A 1 502 ? 21.339 8.944 2.542 1.00 86.38 502 LYS A N 1
ATOM 4163 C CA . LYS A 1 502 ? 20.721 8.826 3.862 1.00 86.38 502 LYS A CA 1
ATOM 4164 C C . LYS A 1 502 ? 20.068 10.149 4.264 1.00 86.38 502 LYS A C 1
ATOM 4166 O O . LYS A 1 502 ? 20.754 11.158 4.382 1.00 86.38 502 LYS A O 1
ATOM 4171 N N . VAL A 1 503 ? 18.774 10.120 4.570 1.00 81.12 503 VAL A N 1
ATOM 4172 C CA . VAL A 1 503 ? 18.012 11.282 5.044 1.00 81.12 503 VAL A CA 1
ATOM 4173 C C . VAL A 1 503 ? 17.380 11.003 6.398 1.00 81.12 503 VAL A C 1
ATOM 4175 O O . VAL A 1 503 ? 16.820 9.935 6.651 1.00 81.12 503 VAL A O 1
ATOM 4178 N N . MET A 1 504 ? 17.494 11.975 7.298 1.00 79.50 504 MET A N 1
ATOM 4179 C CA . MET A 1 504 ? 16.945 11.895 8.647 1.00 79.50 504 MET A CA 1
ATOM 4180 C C . MET A 1 504 ? 15.479 12.336 8.639 1.00 79.50 504 MET A C 1
ATOM 4182 O O . MET A 1 504 ? 15.139 13.357 8.048 1.00 79.50 504 MET A O 1
ATOM 4186 N N . GLY A 1 505 ? 14.608 11.572 9.302 1.00 73.75 505 GLY A N 1
ATOM 4187 C CA . GLY A 1 505 ? 13.250 12.023 9.606 1.00 73.75 505 GLY A CA 1
ATOM 4188 C C . GLY A 1 505 ? 13.230 13.064 10.730 1.00 73.75 505 GLY A C 1
ATOM 4189 O O . GLY A 1 505 ? 14.279 13.494 11.213 1.00 73.75 505 GLY A O 1
ATOM 4190 N N . LYS A 1 506 ? 12.028 13.430 11.189 1.00 75.38 506 LYS A N 1
ATOM 4191 C CA . LYS A 1 506 ? 11.847 14.240 12.404 1.00 75.38 506 LYS A CA 1
ATOM 4192 C C . LYS A 1 506 ? 11.732 13.370 13.658 1.00 75.38 506 LYS A C 1
ATOM 4194 O O . LYS A 1 506 ? 11.493 12.159 13.573 1.00 75.38 506 LYS A O 1
ATOM 4199 N N . GLU A 1 507 ? 11.955 13.969 14.825 1.00 82.56 507 GLU A N 1
ATOM 4200 C CA . GLU A 1 507 ? 11.872 13.258 16.101 1.00 82.56 507 GLU A CA 1
ATOM 4201 C C . GLU A 1 507 ? 10.472 12.701 16.374 1.00 82.56 507 GLU A C 1
ATOM 4203 O O . GLU A 1 507 ? 9.464 13.130 15.807 1.00 82.56 507 GLU A O 1
ATOM 4208 N N . LYS A 1 508 ? 10.398 11.711 17.259 1.00 87.25 508 LYS A N 1
ATOM 4209 C CA . LYS A 1 508 ? 9.121 11.163 17.717 1.00 87.25 508 LYS A CA 1
ATOM 4210 C C . LYS A 1 508 ? 8.896 11.553 19.164 1.00 87.25 508 LYS A C 1
ATOM 4212 O O . LYS A 1 508 ? 9.783 11.375 19.990 1.00 87.25 508 LYS A O 1
ATOM 4217 N N . LEU A 1 509 ? 7.696 12.018 19.485 1.00 90.25 509 LEU A N 1
ATOM 4218 C CA . LEU A 1 509 ? 7.312 12.311 20.864 1.00 90.25 509 LEU A CA 1
ATOM 4219 C C . LEU A 1 509 ? 6.873 11.007 21.536 1.00 90.25 509 LEU A C 1
ATOM 4221 O O . LEU A 1 509 ? 5.966 10.337 21.027 1.00 90.25 509 LEU A O 1
ATOM 4225 N N . LYS A 1 510 ? 7.515 10.629 22.645 1.00 91.88 510 LYS A N 1
ATOM 4226 C CA . LYS A 1 510 ? 7.190 9.418 23.410 1.00 91.88 510 LYS A CA 1
ATOM 4227 C C . LYS A 1 510 ? 6.222 9.750 24.540 1.00 91.88 510 LYS A C 1
ATOM 4229 O O . LYS A 1 510 ? 6.412 10.717 25.272 1.00 91.88 510 LYS A O 1
ATOM 4234 N N . TYR A 1 511 ? 5.235 8.884 24.712 1.00 94.00 511 TYR A N 1
ATOM 4235 C CA . TYR A 1 511 ? 4.242 8.956 25.772 1.00 94.00 511 TYR A CA 1
ATOM 4236 C C . TYR A 1 511 ? 4.143 7.620 26.512 1.00 94.00 511 TYR A C 1
ATOM 4238 O O . TYR A 1 511 ? 4.350 6.570 25.896 1.00 94.00 511 TYR A O 1
ATOM 4246 N N . ILE A 1 512 ? 3.818 7.653 27.803 1.00 94.00 512 ILE A N 1
ATOM 4247 C CA . ILE A 1 512 ? 3.560 6.465 28.626 1.00 94.00 512 ILE A CA 1
ATOM 4248 C C . ILE A 1 512 ? 2.232 6.600 29.368 1.00 94.00 512 ILE A C 1
ATOM 4250 O O . ILE A 1 512 ? 1.870 7.681 29.811 1.00 94.00 512 ILE A O 1
ATOM 4254 N N . TYR A 1 513 ? 1.497 5.506 29.491 1.00 95.25 513 TYR A N 1
ATOM 4255 C CA . TYR A 1 513 ? 0.330 5.403 30.355 1.00 95.25 513 TYR A CA 1
ATOM 4256 C C . TYR A 1 513 ? 0.583 4.319 31.395 1.00 95.25 513 TYR A C 1
ATOM 4258 O O . TYR A 1 513 ? 0.835 3.169 31.025 1.00 95.25 513 TYR A O 1
ATOM 4266 N N . HIS A 1 514 ? 0.466 4.693 32.666 1.00 93.25 514 HIS A N 1
ATOM 4267 C CA . HIS A 1 514 ? 0.550 3.785 33.801 1.00 93.25 514 HIS A CA 1
ATOM 4268 C C . HIS A 1 514 ? -0.852 3.315 34.191 1.00 93.25 514 HIS A C 1
ATOM 4270 O O . HIS A 1 514 ? -1.727 4.098 34.573 1.00 93.25 514 HIS A O 1
ATOM 4276 N N . ARG A 1 515 ? -1.095 2.010 34.085 1.00 88.50 515 ARG A N 1
ATOM 4277 C CA . ARG A 1 515 ? -2.350 1.396 34.509 1.00 88.50 515 ARG A CA 1
ATOM 4278 C C . ARG A 1 515 ? -2.300 1.166 36.015 1.00 88.50 515 ARG A C 1
ATOM 4280 O O . ARG A 1 515 ? -1.594 0.276 36.480 1.00 88.50 515 ARG A O 1
ATOM 4287 N N . ASN A 1 516 ? -3.097 1.927 36.764 1.00 77.62 516 ASN A N 1
ATOM 4288 C CA . ASN A 1 516 ? -3.239 1.740 38.209 1.00 77.62 516 ASN A CA 1
ATOM 4289 C C . ASN A 1 516 ? -3.572 0.276 38.540 1.00 77.62 516 ASN A C 1
ATOM 4291 O O . ASN A 1 516 ? -4.559 -0.270 38.036 1.00 77.62 516 ASN A O 1
ATOM 4295 N N . GLN A 1 517 ? -2.756 -0.341 39.398 1.00 56.47 517 GLN A N 1
ATOM 4296 C CA . GLN A 1 517 ? -3.043 -1.639 39.999 1.00 56.47 517 GLN A CA 1
ATOM 4297 C C . GLN A 1 517 ? -4.135 -1.434 41.058 1.00 56.47 517 GLN A C 1
ATOM 4299 O O . GLN A 1 517 ? -3.849 -1.102 42.204 1.00 56.47 517 GLN A O 1
ATOM 4304 N N . LYS A 1 518 ? -5.400 -1.537 40.651 1.00 47.16 518 LYS A N 1
ATOM 4305 C CA . LYS A 1 518 ? -6.530 -1.713 41.567 1.00 47.16 518 LYS A CA 1
ATOM 4306 C C . LYS A 1 518 ? -7.213 -3.039 41.290 1.00 47.16 518 LYS A C 1
ATOM 4308 O O . LYS A 1 518 ? -7.402 -3.369 40.089 1.00 47.16 518 LYS A O 1
#

Foldseek 3Di:
DDLQVCPQPDDLVVSCVVVVHDSVVSVVVCVVVVHDHDDPDDPDPPPDDLVVLVVVVVPDALPVSCVVRVDHSVVSCVSNVVVPHDHPADAPVVDDPVVLLVVLQPDDLCVSCVVSVHDSVRSCVVCVVVVNNDSVVSHPQDDLVVLVVVVLQDQLCVSCVVSVHDSVSSCVSCVVVPNHPPDDDDPSVVVNVVNNVVVLCVDPVSVVVVVVVVVPDDPQDPQLVLLVVLCVVVVFDKDACDDDDPRNVQQDDPPDGAGMWGDQPQAIEGEHEDELQPCLDPVNVVVVVVVVVSCVPPPVRYDYYYDYPVNVVQSLSSSVVVCVVSVVQPQQDDDDPVQKDKDWDDLVVCQVVCLRFPPVNGPPAADTKIFIDRPPDTFWIWGKHQDPDPPDPDDSQQEIEREDTGGHSSHDDPCPLLVNVLVSVVVDDPSHFKYKYKDFCLVVGPCPSVVSNVWDWPDKAFFAKFWQFSSGDTHHLVVLCVVCVVVVHHSVVSCVVRVIDIDTGDIMTMIMDGDDPD

pLDDT: mean 78.4, std 13.38, range [38.25, 97.94]

Secondary structure (DSSP, 8-state):
--HHHHHHHS-HHHHHHHTT--HHHHHHHHHHTT--PPPPPPS------HHHHHHHHTTS-HHHHHHHH-S-HHHHHHHHHHTT-------GGGS-HHHHHHHHHHS-HHHHHHHHTS-HHHHHHHHHHTT---GGGG---S-HHHHHHHHTTS-HHHHHHHTTS-HHHHHHHHHHTT--S--SS-HHHHHHHHHHHHHHHH-HHHHHHHHHHHHTS-SS-HHHHHHHHHHHHTT---EESSSSSS-GGGGEETTEE-SEEEEETTEEEEEEEE-TTTTTSHHHHHHHHHHHHHHHHH-TTEEEEEEETTGGGSHHHHHHHHHHHTT---------GGGEEEEEE-HHHHHHHHHHHSTT-S--S-SEEEEEEETTEEEEEEEEE--S-TTSSS-TTTEEEEEEEEE-GGG--TTHHHHHHHHHHHHS-TT--EEEEEEEGGGT--SHHHHTTTPEEEEEEPPPEEEE-TT--EEEHHHHHHHHHHTTS-HHHHHHHTTPEEEE---EEEEEEE----

Nearest PDB structures (foldseek):
  8bv8-assembly1_A  TM=6.999E-01  e=1.305E-09  Escherichia phage Mu
  8osp-assembly2_C  TM=5.804E-01  e=3.016E-05  Lactobacillus
  4e2a-assembly1_A  TM=6.069E-01  e=1.154E-03  Streptococcus mutans
  1s60-assembly1_A-2  TM=6.314E-01  e=1.128E-01  Salmonella enterica subsp. enterica serovar Enteritidis
  1s5k-assembly1_B  TM=6.154E-01  e=5.007E-01  Salmonella enterica subsp. enterica serovar Enteritidis

Solvent-accessible surface area (backbone atoms only — not comparable to full-atom values): 29927 Å² total; per-residue (Å²): 129,57,70,68,67,39,51,64,76,46,52,64,66,57,41,10,60,78,67,77,42,50,59,64,54,47,52,52,53,33,56,77,71,70,60,75,70,72,82,74,74,73,84,72,84,68,86,69,62,63,66,62,51,49,62,53,43,76,83,39,53,56,67,62,45,21,75,78,71,74,45,55,40,68,59,52,54,52,53,42,44,77,74,71,46,89,71,94,73,68,56,45,81,82,51,61,68,66,60,54,51,61,54,42,42,83,44,52,66,61,59,52,13,62,75,67,68,34,53,50,67,40,46,52,53,43,35,44,76,71,72,44,83,52,71,69,82,53,45,80,84,68,58,62,68,59,50,59,60,52,47,62,66,41,52,50,61,57,46,9,64,73,70,74,45,53,37,67,57,45,45,50,53,39,41,76,72,72,42,75,74,82,67,82,85,46,71,69,56,53,51,37,51,49,53,40,48,54,53,48,67,67,35,67,65,53,42,50,55,49,49,57,51,56,72,72,42,75,88,66,49,75,60,51,53,53,49,51,53,52,36,57,74,68,72,52,68,67,37,50,52,74,89,93,66,97,54,39,66,71,19,48,59,88,100,41,76,31,59,25,22,32,72,61,87,84,37,34,43,36,34,37,69,41,55,63,75,69,60,69,40,78,70,40,55,55,49,52,50,51,52,50,54,48,36,61,72,77,35,70,48,50,45,84,44,78,46,47,56,76,51,64,78,39,58,67,53,48,53,53,49,50,27,59,74,68,67,49,67,59,77,61,54,86,78,60,74,88,62,47,48,77,41,81,50,60,67,78,78,44,33,65,58,29,35,65,60,27,95,84,44,55,65,76,76,74,60,57,34,33,36,31,22,52,80,92,44,80,41,32,40,41,30,29,14,69,68,85,68,85,88,55,101,60,60,71,84,31,33,33,21,54,74,44,76,35,61,39,83,44,56,68,51,92,64,46,67,28,50,52,51,52,58,45,57,72,70,46,67,83,66,48,37,37,37,36,36,72,19,53,42,76,76,73,40,81,44,63,56,45,50,70,51,67,28,47,80,75,49,79,37,82,44,59,54,31,29,26,34,82,64,66,52,77,40,53,50,67,58,50,44,52,52,11,55,75,68,73,44,50,50,69,54,41,31,61,76,60,54,40,43,82,43,75,55,52,46,28,45,34,31,38,31,79,54,78,92,122

Radius of gyration: 34.66 Å; Cα contacts (8 Å, |Δi|>4): 632; chains: 1; bounding box: 61×97×84 Å

Sequence (518 aa):
MNFDQHYLTHTLKETAIEFNMTVDQVRYKAKNLGLVKPPKDPPNKKHIDIDELYHYYQDHTLEECTHKFGCSPHVLGTRLRKAGYETGIHYADNHDLEFIKEYLKDHTLKECADKCGVGVASIRSFLRRNNINNIDDLRDHINIKELIEYYQSHTMEECGKYFGCSYSTIGRLLNKHGINTDIHFGEEFKHKMSIVAKRRWGDPEYRKKMAEIHVNRSRVSKLQLMLYMILDNLGITYYREYEDRDDDQQCHYGPFSFDCAIPLGHKIVLIECNGVYWHSLPTAVQNDRLKFDYIAKNHPECEIKYIWEHEFKSVGKIVNLIKYWCNINDDIYDFCFKDVIIKKVSKSEVDIFISSHHYIGSAGRCGNVFAAYLGDVLIGSVVFSPLIRQNLPHDYYHTTELSRLCIHPRYQKKNFASWLISQSIKRLPRRYHDIIAYSDTTFNHRGTIYKASNFEFMGEVKPDYWYIDADGYYTHKKSIYYHAKKSKITEAAYVATFGLIKVMGKEKLKYIYHRNQK